Protein 2O5R (pdb70)

Organism: Thermotoga maritima (strain ATCC 43589 / DSM 3109 / JCM 10099 / NBRC 100826 / MSB8) (NCBI:txid243274)

InterPro domains:
  IPR000924 Glutamyl/glutaminyl-tRNA synthetase [PR00987] (5-17)
  IPR000924 Glutamyl/glutaminyl-tRNA synthetase [PR00987] (19-30)
  IPR000924 Glutamyl/glutaminyl-tRNA synthetase [PR00987] (34-47)
  IPR000924 Glutamyl/glutaminyl-tRNA synthetase [PR00987] (192-202)
  IPR000924 Glutamyl/glutaminyl-tRNA synthetase [PR00987] (208-216)
  IPR001412 Aminoacyl-tRNA synthetase, class I, conserved site [PS00178] (8-19)
  IPR004527 Glutamate-tRNA ligase, bacterial/mitochondrial [MF_00022] (1-467)
  IPR004527 Glutamate-tRNA ligase, bacterial/mitochondrial [TIGR00464] (2-465)
  IPR008925 Aminoacyl-tRNA synthetase, class I, anticodon-binding superfamily [SSF48163] (313-466)
  IPR014729 Rossmann-like alpha/beta/alpha sandwich fold [G3DSA:3.40.50.620] (3-240)
  IPR020058 Glutamyl/glutaminyl-tRNA synthetase, class Ib, catalytic domain [PF00749] (1-319)
  IPR020061 Glutamine-tRNA ligase, alpha-bundle domain superfamily [G3DSA:1.10.1160.10] (245-327)
  IPR020751 Aminoacyl-tRNA synthetase, class I, anticodon-binding domain, subdomain 2 [G3DSA:1.10.10.350] (377-469)
  IPR020752 Glutamate-tRNA synthetase, class I, anticodon-binding domain, subdomain 1 [G3DSA:1.10.8.70] (329-376)
  IPR033910 Glutamyl-tRNA synthetase [cd00808] (1-327)
  IPR045462 Aminoacyl-tRNA synthetase, class I, anticodon-binding [PF19269] (332-466)
  IPR049940 Glutamyl-Q tRNA(Asp) synthetase/Glutamate--tRNA ligase [PTHR43311] (2-466)

CATH classification: 3.40.50.620 (+4 more: 3.90.800.10, 1.10.1160.10, 1.10.8.70)

Sequence (454 aa):
VRVRFAPSPTGFLHVGGARTALFNFLFARKEKGKFILRIEDTDLERSEREYEEKLESLRWLGLLWDEGPDVGGDHGPYRQSERVEIYREHAERLVKEGKAYYVYAYPEEIEEREKLLSEGKAPHYSQEFEKFDTPERRREYEEKGLRPAVFFKPRKDYVLNDVVKGEVVFKTGAIGDFVIRSNGLPTYNFACVVDDLEITHVIRGDDHLSNTLRQLALYEAFEKAPPVFAHVSTILGPDGKKLSKRHGATSVEAFRDGYLPEALVNYLALLGWSHPEGKELLTLEELISSFSLDRLSPNPAIFDPQKLKWNGYYLRNPIEKLAELAKPFFEKAGIKIIDEEYFKKVLEITKERVEVLSEFPEESRFFFEDPAPVEIPEEKEVFSQLKEELQNVRWTEEITPVFKKVLKQHGVKPKEFYTLRRVLTGREEGPELVNIIPLLGKEIFLRRIERSLG

Foldseek 3Di:
DEEEQEDAQPLFQFLQSLLLLLLQLLVCLLVVHFYEYAHAPLVPDPVPCVSVVNVCLCVQLPSDGCDACVNHDPLDDRYLNVCLVVLVVLLVVLVVVVFKDFALDDPVPLVVCVVCVVVVHDSADDPVSVVRPDPVSVVVLVVVVWDTWMKGADQAKDWACALAQGTDIDHGPNHHIGTCHRNSTGDPLSSVLSSVSPHAEYGHAQVCVVSVVVNRVVCVSVPHDHHHYYHAAFEPEQVRHGDDDVSPDGGSVVQLCWAHSQLSSLLSLQFFFAFPVRDRNAGSVRCSNRDDSNRGHSYGGYDDPVSSLCSLVVLLVDLVVNQVSLQVLQVVVVHDDDDSVLSSLLCNQQSNVGSTSNVSCVQSVLSGDFDDAAADDDLLVLLVCCLVQCPPFDLAVTSVVSSVVSCVVSVHDVVSVVVLCCLRPVDPDHTDPNSSRSSRDPCSSSVSSVNNDD

Solvent-accessible surface area: 23109 Å² total

Nearest PDB structures (foldseek):
  1n78-assembly1_A  TM=9.082E-01  e=1.925E-35  Thermus thermophilus
  3afh-assembly1_A  TM=8.285E-01  e=1.897E-37  Thermotoga maritima
  8i9i-assembly1_A  TM=8.136E-01  e=1.259E-34  Escherichia coli
  8i9i-assembly1_B  TM=8.180E-01  e=3.245E-33  Escherichia coli
  4g6z-assembly1_A  TM=8.401E-01  e=8.336E-29  Burkholderia thailandensis E264

Structure (mmCIF, N/CA/C/O backbone):
data_2O5R
#
_entry.id   2O5R
#
_cell.length_a   69.953
_cell.length_b   69.953
_cell.length_c   283.945
_cell.angle_alpha   90.000
_cell.angle_beta   90.000
_cell.angle_gamma   120.000
#
_symmetry.space_group_name_H-M   'P 31 2 1'
#
loop_
_entity.id
_entity.type
_entity.pdbx_description
1 polymer 'Glutamyl-tRNA synthetase 1'
2 non-polymer 'CHLORIDE ION'
3 non-polymer GLYCEROL
4 water water
#
loop_
_atom_site.group_PDB
_atom_site.id
_atom_site.type_symbol
_atom_site.label_atom_id
_atom_site.label_alt_id
_atom_site.label_comp_id
_atom_site.label_asym_id
_atom_site.label_entity_id
_atom_site.label_seq_id
_atom_site.pdbx_PDB_ins_code
_atom_site.Cartn_x
_atom_site.Cartn_y
_atom_site.Cartn_z
_atom_site.occupancy
_atom_site.B_iso_or_equiv
_atom_site.auth_seq_id
_atom_site.auth_comp_id
_atom_site.auth_asym_id
_atom_site.auth_atom_id
_atom_site.pdbx_PDB_model_num
ATOM 7 N N . VAL A 1 14 ? -50.288 -1.915 55.285 1.00 32.09 2 VAL A N 1
ATOM 8 C CA . VAL A 1 14 ? -49.954 -0.468 55.300 1.00 31.76 2 VAL A CA 1
ATOM 9 C C . VAL A 1 14 ? -48.524 -0.286 54.763 1.00 31.36 2 VAL A C 1
ATOM 10 O O . VAL A 1 14 ? -47.603 -0.971 55.211 1.00 31.25 2 VAL A O 1
ATOM 14 N N . ARG A 1 15 ? -48.363 0.606 53.779 1.00 30.94 3 ARG A N 1
ATOM 15 C CA . ARG A 1 15 ? -47.067 0.900 53.132 1.00 30.64 3 ARG A CA 1
ATOM 16 C C . ARG A 1 15 ? -46.958 2.382 52.727 1.00 30.19 3 ARG A C 1
ATOM 17 O O . ARG A 1 15 ? -47.749 2.867 51.907 1.00 29.90 3 ARG A O 1
ATOM 25 N N . VAL A 1 16 ? -45.970 3.072 53.302 1.00 29.75 4 VAL A N 1
ATOM 26 C CA . VAL A 1 16 ? -45.722 4.503 53.080 1.00 29.46 4 VAL A CA 1
ATOM 27 C C . VAL A 1 16 ? -44.289 4.730 52.617 1.00 29.13 4 VAL A C 1
ATOM 28 O O . VAL A 1 16 ? -43.430 3.883 52.843 1.00 28.83 4 VAL A O 1
ATOM 32 N N . ARG A 1 17 ? -44.033 5.886 52.001 1.00 28.84 5 ARG A N 1
ATOM 33 C CA . ARG A 1 17 ? -42.690 6.208 51.506 1.00 28.63 5 ARG A CA 1
ATOM 34 C C . ARG A 1 17 ? -42.302 7.678 51.639 1.00 28.21 5 ARG A C 1
ATOM 35 O O . ARG A 1 17 ? -43.163 8.561 51.680 1.00 27.81 5 ARG A O 1
ATOM 43 N N . PHE A 1 18 ? -40.989 7.896 51.751 1.00 28.01 6 PHE A N 1
ATOM 44 C CA . PHE A 1 18 ? -40.364 9.221 51.755 1.00 27.87 6 PHE A CA 1
ATOM 45 C C . PHE A 1 18 ? -39.560 9.217 50.450 1.00 28.08 6 PHE A C 1
ATOM 46 O O . PHE A 1 18 ? -38.696 8.341 50.250 1.00 28.12 6 PHE A O 1
ATOM 54 N N . ALA A 1 19 ? -39.858 10.180 49.572 1.00 28.25 7 ALA A N 1
ATOM 55 C CA . ALA A 1 19 ? -39.291 10.254 48.222 1.00 28.38 7 ALA A CA 1
ATOM 56 C C . ALA A 1 19 ? -38.502 11.542 47.955 1.00 28.74 7 ALA A C 1
ATOM 57 O O . ALA A 1 19 ? -38.904 12.343 47.103 1.00 29.14 7 ALA A O 1
ATOM 59 N N . PRO A 1 20 ? -37.359 11.738 48.653 1.00 29.09 8 PRO A N 1
ATOM 60 C CA . PRO A 1 20 ? -36.573 12.962 48.478 1.00 29.20 8 PRO A CA 1
ATOM 61 C C . PRO A 1 20 ? -35.642 12.953 47.263 1.00 29.50 8 PRO A C 1
ATOM 62 O O . PRO A 1 20 ? -35.222 11.880 46.806 1.00 29.41 8 PRO A O 1
ATOM 66 N N . SER A 1 21 ? -35.349 14.157 46.763 1.00 29.74 9 SER A N 1
ATOM 67 C CA . SER A 1 21 ? -34.377 14.390 45.694 1.00 29.76 9 SER A CA 1
ATOM 68 C C . SER A 1 21 ? -33.150 14.891 46.471 1.00 29.75 9 SER A C 1
ATOM 69 O O . SER A 1 21 ? -33.140 16.053 46.895 1.00 29.69 9 SER A O 1
ATOM 72 N N . PRO A 1 22 ? -32.128 14.025 46.682 1.00 29.76 10 PRO A N 1
ATOM 73 C CA . PRO A 1 22 ? -30.999 14.459 47.513 1.00 29.76 10 PRO A CA 1
ATOM 74 C C . PRO A 1 22 ? -30.175 15.615 46.935 1.00 29.75 10 PRO A C 1
ATOM 75 O O . PRO A 1 22 ? -29.666 15.515 45.812 1.00 29.68 10 PRO A O 1
ATOM 79 N N . THR A 1 23 ? -30.099 16.700 47.713 1.00 29.74 11 THR A N 1
ATOM 80 C CA . THR A 1 23 ? -29.322 17.906 47.402 1.00 29.62 11 THR A CA 1
ATOM 81 C C . THR A 1 23 ? -28.057 18.050 48.275 1.00 29.47 11 THR A C 1
ATOM 82 O O . THR A 1 23 ? -27.281 18.990 48.064 1.00 29.42 11 THR A O 1
ATOM 86 N N . GLY A 1 24 ? -27.852 17.123 49.225 1.00 29.41 12 GLY A N 1
ATOM 87 C CA . GLY A 1 24 ? -26.742 17.165 50.199 1.00 29.29 12 GLY A CA 1
ATOM 88 C C . GLY A 1 24 ? -27.186 17.543 51.611 1.00 29.08 12 GLY A C 1
ATOM 89 O O . GLY A 1 24 ? -26.577 17.095 52.590 1.00 29.16 12 GLY A O 1
ATOM 90 N N . PHE A 1 25 ? -28.238 18.364 51.709 1.00 28.89 13 PHE A N 1
ATOM 91 C CA . PHE A 1 25 ? -28.790 18.843 52.975 1.00 28.82 13 PHE A CA 1
ATOM 92 C C . PHE A 1 25 ? -30.264 18.477 53.129 1.00 28.67 13 PHE A C 1
ATOM 93 O O . PHE A 1 25 ? -31.070 18.793 52.252 1.00 28.63 13 PHE A O 1
ATOM 101 N N . LEU A 1 26 ? -30.594 17.813 54.241 1.00 28.62 14 LEU A N 1
ATOM 102 C CA . LEU A 1 26 ? -31.972 17.462 54.601 1.00 28.60 14 LEU A CA 1
ATOM 103 C C . LEU A 1 26 ? -32.529 18.658 55.358 1.00 28.71 14 LEU A C 1
ATOM 104 O O . LEU A 1 26 ? -32.097 18.929 56.477 1.00 28.97 14 LEU A O 1
ATOM 109 N N . HIS A 1 27 ? -33.459 19.385 54.746 1.00 28.83 15 HIS A N 1
ATOM 110 C CA . HIS A 1 27 ? -34.077 20.542 55.396 1.00 29.08 15 HIS A CA 1
ATOM 111 C C . HIS A 1 27 ? -35.216 20.112 56.314 1.00 28.69 15 HIS A C 1
ATOM 112 O O . HIS A 1 27 ? -35.643 18.952 56.294 1.00 28.44 15 HIS A O 1
ATOM 119 N N . VAL A 1 28 ? -35.662 21.059 57.140 1.00 28.37 16 VAL A N 1
ATOM 120 C CA . VAL A 1 28 ? -36.715 20.837 58.146 1.00 28.02 16 VAL A CA 1
ATOM 121 C C . VAL A 1 28 ? -38.011 20.239 57.572 1.00 27.58 16 VAL A C 1
ATOM 122 O O . VAL A 1 28 ? -38.580 19.327 58.181 1.00 27.45 16 VAL A O 1
ATOM 126 N N . GLY A 1 29 ? -38.436 20.731 56.403 1.00 27.11 17 GLY A N 1
ATOM 127 C CA . GLY A 1 29 ? -39.640 20.243 55.716 1.00 26.76 17 GLY A CA 1
ATOM 128 C C . GLY A 1 29 ? -39.569 18.773 55.336 1.00 26.62 17 GLY A C 1
ATOM 129 O O . GLY A 1 29 ? -40.547 18.031 55.510 1.00 26.48 17 GLY A O 1
ATOM 130 N N . GLY A 1 30 ? -38.408 18.364 54.818 1.00 26.44 18 GLY A N 1
ATOM 131 C CA . GLY A 1 30 ? -38.149 16.981 54.439 1.00 26.33 18 GLY A CA 1
ATOM 132 C C . GLY A 1 30 ? -38.112 16.093 55.663 1.00 26.38 18 GLY A C 1
ATOM 133 O O . GLY A 1 30 ? -38.830 15.096 55.720 1.00 26.56 18 GLY A O 1
ATOM 134 N N . ALA A 1 31 ? -37.290 16.481 56.645 1.00 26.44 19 ALA A N 1
ATOM 135 C CA . ALA A 1 31 ? -37.163 15.779 57.936 1.00 26.35 19 ALA A CA 1
ATOM 136 C C . ALA A 1 31 ? -38.527 15.543 58.596 1.00 26.35 19 ALA A C 1
ATOM 137 O O . ALA A 1 31 ? -38.809 14.442 59.075 1.00 26.38 19 ALA A O 1
ATOM 139 N N . ARG A 1 32 ? -39.361 16.582 58.581 1.00 26.27 20 ARG A N 1
ATOM 140 C CA . ARG A 1 32 ? -40.732 16.530 59.098 1.00 26.54 20 ARG A CA 1
ATOM 141 C C . ARG A 1 32 ? -41.594 15.502 58.341 1.00 26.54 20 ARG A C 1
ATOM 142 O O . ARG A 1 32 ? -42.305 14.711 58.968 1.00 26.52 20 ARG A O 1
ATOM 150 N N . THR A 1 33 ? -41.529 15.518 57.004 1.00 26.57 21 THR A N 1
ATOM 151 C CA . THR A 1 33 ? -42.310 14.588 56.163 1.00 26.31 21 THR A CA 1
ATOM 152 C C . THR A 1 33 ? -41.893 13.132 56.379 1.00 26.13 21 THR A C 1
ATOM 153 O O . THR A 1 33 ? -42.756 12.253 56.463 1.00 26.21 21 THR A O 1
ATOM 157 N N . ALA A 1 34 ? -40.581 12.897 56.479 1.00 25.89 22 ALA A N 1
ATOM 158 C CA . ALA A 1 34 ? -40.022 11.559 56.756 1.00 25.51 22 ALA A CA 1
ATOM 159 C C . ALA A 1 34 ? -40.472 11.043 58.122 1.00 25.41 22 ALA A C 1
ATOM 160 O O . ALA A 1 34 ? -40.735 9.851 58.265 1.00 25.46 22 ALA A O 1
ATOM 162 N N . LEU A 1 35 ? -40.566 11.951 59.105 1.00 25.18 23 LEU A N 1
ATOM 163 C CA . LEU A 1 35 ? -41.028 11.623 60.457 1.00 24.93 23 LEU A CA 1
ATOM 164 C C . LEU A 1 35 ? -42.482 11.166 60.462 1.00 24.92 23 LEU A C 1
ATOM 165 O O . LEU A 1 35 ? -42.779 10.144 61.075 1.00 25.01 23 LEU A O 1
ATOM 170 N N . PHE A 1 36 ? -43.380 11.909 59.800 1.00 24.69 24 PHE A N 1
ATOM 171 C CA . PHE A 1 36 ? -44.803 11.514 59.756 1.00 24.73 24 PHE A CA 1
ATOM 172 C C . PHE A 1 36 ? -45.027 10.122 59.131 1.00 25.08 24 PHE A C 1
ATOM 173 O O . PHE A 1 36 ? -45.888 9.370 59.591 1.00 25.30 24 PHE A O 1
ATOM 181 N N . ASN A 1 37 ? -44.259 9.796 58.093 1.00 25.43 25 ASN A N 1
ATOM 182 C CA . ASN A 1 37 ? -44.317 8.466 57.458 1.00 25.86 25 ASN A CA 1
ATOM 183 C C . ASN A 1 37 ? -43.808 7.375 58.402 1.00 25.99 25 ASN A C 1
ATOM 184 O O . ASN A 1 37 ? -44.426 6.316 58.522 1.00 26.03 25 ASN A O 1
ATOM 189 N N . PHE A 1 38 ? -42.686 7.665 59.062 1.00 26.39 26 PHE A N 1
ATOM 190 C CA . PHE A 1 38 ? -42.053 6.785 60.063 1.00 26.61 26 PHE A CA 1
ATOM 191 C C . PHE A 1 38 ? -43.013 6.451 61.215 1.00 26.86 26 PHE A C 1
ATOM 192 O O . PHE A 1 38 ? -43.170 5.281 61.571 1.00 26.69 26 PHE A O 1
ATOM 200 N N . LEU A 1 39 ? -43.641 7.489 61.773 1.00 27.17 27 LEU A N 1
ATOM 201 C CA . LEU A 1 39 ? -44.605 7.342 62.879 1.00 27.46 27 LEU A CA 1
ATOM 202 C C . LEU A 1 39 ? -45.833 6.519 62.481 1.00 27.88 27 LEU A C 1
ATOM 203 O O . LEU A 1 39 ? -46.290 5.672 63.255 1.00 28.10 27 LEU A O 1
ATOM 208 N N . PHE A 1 40 ? -46.350 6.770 61.280 1.00 28.38 28 PHE A N 1
ATOM 209 C CA . PHE A 1 40 ? -47.525 6.055 60.765 1.00 28.92 28 PHE A CA 1
ATOM 210 C C . PHE A 1 40 ? -47.218 4.579 60.511 1.00 29.37 28 PHE A C 1
ATOM 211 O O . PHE A 1 40 ? -48.020 3.707 60.866 1.00 29.40 28 PHE A O 1
ATOM 219 N N . ALA A 1 41 ? -46.061 4.326 59.894 1.00 29.86 29 ALA A N 1
ATOM 220 C CA . ALA A 1 41 ? -45.585 2.971 59.603 1.00 30.15 29 ALA A CA 1
ATOM 221 C C . ALA A 1 41 ? -45.390 2.166 60.881 1.00 30.56 29 ALA A C 1
ATOM 222 O O . ALA A 1 41 ? -45.830 1.019 60.961 1.00 31.02 29 ALA A O 1
ATOM 224 N N . ARG A 1 42 ? -44.735 2.776 61.868 1.00 30.88 30 ARG A N 1
ATOM 225 C CA . ARG A 1 42 ? -44.506 2.141 63.175 1.00 31.05 30 ARG A CA 1
ATOM 226 C C . ARG A 1 42 ? -45.799 1.856 63.946 1.00 30.87 30 ARG A C 1
ATOM 227 O O . ARG A 1 42 ? -45.951 0.765 64.491 1.00 30.91 30 ARG A O 1
ATOM 235 N N . LYS A 1 43 ? -46.714 2.827 63.977 1.00 30.74 31 LYS A N 1
ATOM 236 C CA . LYS A 1 43 ? -47.998 2.693 64.694 1.00 30.74 31 LYS A CA 1
ATOM 237 C C . LYS A 1 43 ? -48.858 1.568 64.118 1.00 30.59 31 LYS A C 1
ATOM 238 O O . LYS A 1 43 ? -49.265 0.665 64.842 1.00 30.58 31 LYS A O 1
ATOM 244 N N . GLU A 1 44 ? -49.097 1.625 62.809 1.00 30.63 32 GLU A N 1
ATOM 245 C CA . GLU A 1 44 ? -49.889 0.605 62.098 1.00 30.55 32 GLU A CA 1
ATOM 246 C C . GLU A 1 44 ? -49.112 -0.700 61.806 1.00 30.46 32 GLU A C 1
ATOM 247 O O . GLU A 1 44 ? -49.689 -1.637 61.249 1.00 30.32 32 GLU A O 1
ATOM 253 N N . LYS A 1 45 ? -47.822 -0.751 62.173 1.00 30.45 33 LYS A N 1
ATOM 254 C CA . LYS A 1 45 ? -46.940 -1.922 62.002 1.00 30.47 33 LYS A CA 1
ATOM 255 C C . LYS A 1 45 ? -46.785 -2.344 60.529 1.00 30.45 33 LYS A C 1
ATOM 256 O O . LYS A 1 45 ? -46.699 -3.540 60.199 1.00 30.54 33 LYS A O 1
ATOM 262 N N . GLY A 1 46 ? -46.742 -1.322 59.667 1.00 30.27 34 GLY A N 1
ATOM 263 C CA . GLY A 1 46 ? -46.543 -1.458 58.233 1.00 30.12 34 GLY A CA 1
ATOM 264 C C . GLY A 1 46 ? -45.093 -1.143 57.913 1.00 29.98 34 GLY A C 1
ATOM 265 O O . GLY A 1 46 ? -44.263 -1.012 58.830 1.00 29.88 34 GLY A O 1
ATOM 266 N N . LYS A 1 47 ? -44.800 -0.993 56.617 1.00 29.83 35 LYS A N 1
ATOM 267 C CA . LYS A 1 47 ? -43.440 -0.736 56.124 1.00 29.68 35 LYS A CA 1
ATOM 268 C C . LYS A 1 47 ? -43.248 0.714 55.676 1.00 29.48 35 LYS A C 1
ATOM 269 O O . LYS A 1 47 ? -44.170 1.321 55.145 1.00 29.47 35 LYS A O 1
ATOM 275 N N . PHE A 1 48 ? -42.039 1.238 55.906 1.00 29.44 36 PHE A N 1
ATOM 276 C CA . PHE A 1 48 ? -41.621 2.601 55.555 1.00 29.37 36 PHE A CA 1
ATOM 277 C C . PHE A 1 48 ? -40.505 2.491 54.510 1.00 29.35 36 PHE A C 1
ATOM 278 O O . PHE A 1 48 ? -39.414 2.002 54.820 1.00 29.42 36 PHE A O 1
ATOM 286 N N . ILE A 1 49 ? -40.795 2.952 53.288 1.00 29.21 37 ILE A N 1
ATOM 287 C CA . ILE A 1 49 ? -39.875 2.877 52.147 1.00 29.05 37 ILE A CA 1
ATOM 288 C C . ILE A 1 49 ? -39.110 4.196 51.936 1.00 28.86 37 ILE A C 1
ATOM 289 O O . ILE A 1 49 ? -39.680 5.282 52.087 1.00 28.64 37 ILE A O 1
ATOM 294 N N . LEU A 1 50 ? -37.824 4.090 51.599 1.00 28.76 38 LEU A N 1
ATOM 295 C CA . LEU A 1 50 ? -36.999 5.241 51.212 1.00 28.93 38 LEU A CA 1
ATOM 296 C C . LEU A 1 50 ? -36.761 5.080 49.707 1.00 29.41 38 LEU A C 1
ATOM 297 O O . LEU A 1 50 ? -36.206 4.063 49.294 1.00 29.47 38 LEU A O 1
ATOM 302 N N . ARG A 1 51 ? -37.202 6.062 48.913 1.00 30.09 39 ARG A N 1
ATOM 303 C CA . ARG A 1 51 ? -37.006 6.099 47.457 1.00 30.55 39 ARG A CA 1
ATOM 304 C C . ARG A 1 51 ? -36.176 7.334 47.088 1.00 30.86 39 ARG A C 1
ATOM 305 O O . ARG A 1 51 ? -36.624 8.452 47.280 1.00 30.70 39 ARG A O 1
ATOM 313 N N . ILE A 1 52 ? -35.001 7.127 46.503 1.00 31.46 40 ILE A N 1
ATOM 314 C CA . ILE A 1 52 ? -34.128 8.232 46.107 1.00 31.99 40 ILE A CA 1
ATOM 315 C C . ILE A 1 52 ? -34.504 8.702 44.690 1.00 32.84 40 ILE A C 1
ATOM 316 O O . ILE A 1 52 ? -34.378 7.946 43.715 1.00 32.84 40 ILE A O 1
ATOM 321 N N . GLU A 1 53 ? -34.971 9.951 44.600 1.00 33.58 41 GLU A N 1
ATOM 322 C CA . GLU A 1 53 ? -35.340 10.614 43.345 1.00 34.10 41 GLU A CA 1
ATOM 323 C C . GLU A 1 53 ? -34.033 11.203 42.757 1.00 34.40 41 GLU A C 1
ATOM 324 O O . GLU A 1 53 ? -33.820 12.420 42.759 1.00 34.48 41 GLU A O 1
ATOM 330 N N . ASP A 1 54 ? -33.164 10.313 42.262 1.00 35.00 42 ASP A N 1
ATOM 331 C CA . ASP A 1 54 ? -31.838 10.681 41.716 1.00 35.63 42 ASP A CA 1
ATOM 332 C C . ASP A 1 54 ? -31.772 10.653 40.175 1.00 36.35 42 ASP A C 1
ATOM 333 O O . ASP A 1 54 ? -30.725 10.335 39.602 1.00 36.31 42 ASP A O 1
ATOM 338 N N . THR A 1 55 ? -32.871 11.037 39.516 1.00 37.34 43 THR A N 1
ATOM 339 C CA . THR A 1 55 ? -32.966 11.038 38.043 1.00 38.08 43 THR A CA 1
ATOM 340 C C . THR A 1 55 ? -31.916 11.965 37.404 1.00 38.52 43 THR A C 1
ATOM 341 O O . THR A 1 55 ? -31.129 11.518 36.561 1.00 38.32 43 THR A O 1
ATOM 345 N N . ASP A 1 56 ? -31.893 13.222 37.853 1.00 39.19 44 ASP A N 1
ATOM 346 C CA . ASP A 1 56 ? -30.950 14.252 37.352 1.00 39.81 44 ASP A CA 1
ATOM 347 C C . ASP A 1 56 ? -29.550 14.261 37.985 1.00 39.99 44 ASP A C 1
ATOM 348 O O . ASP A 1 56 ? -28.682 15.021 37.531 1.00 39.93 44 ASP A O 1
ATOM 353 N N . LEU A 1 57 ? -29.329 13.431 39.009 1.00 40.30 45 LEU A N 1
ATOM 354 C CA . LEU A 1 57 ? -28.015 13.324 39.664 1.00 40.49 45 LEU A CA 1
ATOM 355 C C . LEU A 1 57 ? -27.099 12.411 38.847 1.00 40.64 45 LEU A C 1
ATOM 356 O O . LEU A 1 57 ? -27.568 11.522 38.132 1.00 40.60 45 LEU A O 1
ATOM 361 N N . GLU A 1 58 ? -25.797 12.663 38.950 1.00 40.91 46 GLU A N 1
ATOM 362 C CA . GLU A 1 58 ? -24.767 11.842 38.309 1.00 41.19 46 GLU A CA 1
ATOM 363 C C . GLU A 1 58 ? -24.383 10.706 39.267 1.00 41.21 46 GLU A C 1
ATOM 364 O O . GLU A 1 58 ? -24.846 10.657 40.420 1.00 41.25 46 GLU A O 1
ATOM 370 N N . ARG A 1 59 ? -23.550 9.788 38.778 1.00 41.17 47 ARG A N 1
ATOM 371 C CA . ARG A 1 59 ? -23.023 8.686 39.591 1.00 41.17 47 ARG A CA 1
ATOM 372 C C . ARG A 1 59 ? -22.113 9.253 40.701 1.00 41.21 47 ARG A C 1
ATOM 373 O O . ARG A 1 59 ? -22.160 8.783 41.841 1.00 41.23 47 ARG A O 1
ATOM 381 N N . SER A 1 60 ? -21.306 10.264 40.356 1.00 41.15 48 SER A N 1
ATOM 382 C CA . SER A 1 60 ? -20.427 10.970 41.312 1.00 41.00 48 SER A CA 1
ATOM 383 C C . SER A 1 60 ? -21.173 11.652 42.475 1.00 40.77 48 SER A C 1
ATOM 384 O O . SER A 1 60 ? -20.626 11.758 43.575 1.00 40.82 48 SER A O 1
ATOM 387 N N . GLU A 1 61 ? -22.418 12.076 42.233 1.00 40.55 49 GLU A N 1
ATOM 388 C CA . GLU A 1 61 ? -23.257 12.766 43.237 1.00 40.46 49 GLU A CA 1
ATOM 389 C C . GLU A 1 61 ? -24.047 11.826 44.191 1.00 40.24 49 GLU A C 1
ATOM 390 O O . GLU A 1 61 ? -25.052 12.255 44.777 1.00 40.00 49 GLU A O 1
ATOM 396 N N . ARG A 1 62 ? -23.604 10.568 44.361 1.00 40.10 50 ARG A N 1
ATOM 397 C CA . ARG A 1 62 ? -24.257 9.636 45.307 1.00 40.01 50 ARG A CA 1
ATOM 398 C C . ARG A 1 62 ? -23.969 10.023 46.779 1.00 39.88 50 ARG A C 1
ATOM 399 O O . ARG A 1 62 ? -24.676 9.567 47.673 1.00 39.70 50 ARG A O 1
ATOM 407 N N . GLU A 1 63 ? -22.951 10.859 47.031 1.00 39.84 51 GLU A N 1
ATOM 408 C CA . GLU A 1 63 ? -22.680 11.369 48.385 1.00 39.97 51 GLU A CA 1
ATOM 409 C C . GLU A 1 63 ? -23.852 12.168 48.987 1.00 39.82 51 GLU A C 1
ATOM 410 O O . GLU A 1 63 ? -23.968 12.219 50.207 1.00 39.92 51 GLU A O 1
ATOM 416 N N . TYR A 1 64 ? -24.693 12.795 48.149 1.00 39.74 52 TYR A N 1
ATOM 417 C CA . TYR A 1 64 ? -25.898 13.498 48.634 1.00 39.73 52 TYR A CA 1
ATOM 418 C C . TYR A 1 64 ? -26.880 12.502 49.265 1.00 39.54 52 TYR A C 1
ATOM 419 O O . TYR A 1 64 ? -27.487 12.796 50.304 1.00 39.60 52 TYR A O 1
ATOM 428 N N . GLU A 1 65 ? -27.041 11.346 48.615 1.00 39.14 53 GLU A N 1
ATOM 429 C CA . GLU A 1 65 ? -27.840 10.234 49.154 1.00 38.92 53 GLU A CA 1
ATOM 430 C C . GLU A 1 65 ? -27.216 9.695 50.452 1.00 38.58 53 GLU A C 1
ATOM 431 O O . GLU A 1 65 ? -27.941 9.310 51.355 1.00 38.47 53 GLU A O 1
ATOM 437 N N . GLU A 1 66 ? -25.885 9.643 50.519 1.00 38.36 54 GLU A N 1
ATOM 438 C CA . GLU A 1 66 ? -25.174 9.181 51.719 1.00 38.31 54 GLU A CA 1
ATOM 439 C C . GLU A 1 66 ? -25.407 10.127 52.911 1.00 38.19 54 GLU A C 1
ATOM 440 O O . GLU A 1 66 ? -25.642 9.664 54.025 1.00 38.25 54 GLU A O 1
ATOM 446 N N . LYS A 1 67 ? -25.388 11.437 52.654 1.00 38.06 55 LYS A N 1
ATOM 447 C CA . LYS A 1 67 ? -25.633 12.457 53.689 1.00 37.95 55 LYS A CA 1
ATOM 448 C C . LYS A 1 67 ? -27.088 12.513 54.164 1.00 37.54 55 LYS A C 1
ATOM 449 O O . LYS A 1 67 ? -27.325 12.684 55.357 1.00 37.64 55 LYS A O 1
ATOM 455 N N . LEU A 1 68 ? -28.047 12.380 53.244 1.00 37.13 56 LEU A N 1
ATOM 456 C CA . LEU A 1 68 ? -29.484 12.390 53.595 1.00 36.81 56 LEU A CA 1
ATOM 457 C C . LEU A 1 68 ? -29.848 11.182 54.461 1.00 36.42 56 LEU A C 1
ATOM 458 O O . LEU A 1 68 ? -30.588 11.327 55.431 1.00 36.32 56 LEU A O 1
ATOM 471 N N . GLU A 1 70 ? -27.701 9.484 56.329 1.00 33.78 58 GLU A N 1
ATOM 472 C CA . GLU A 1 70 ? -26.976 9.699 57.589 1.00 33.06 58 GLU A CA 1
ATOM 473 C C . GLU A 1 70 ? -27.801 10.579 58.539 1.00 31.99 58 GLU A C 1
ATOM 474 O O . GLU A 1 70 ? -27.945 10.250 59.717 1.00 31.74 58 GLU A O 1
ATOM 480 N N . SER A 1 71 ? -28.343 11.675 58.007 1.00 30.84 59 SER A N 1
ATOM 481 C CA . SER A 1 71 ? -29.188 12.594 58.773 1.00 30.02 59 SER A CA 1
ATOM 482 C C . SER A 1 71 ? -30.502 11.969 59.242 1.00 29.60 59 SER A C 1
ATOM 483 O O . SER A 1 71 ? -30.966 12.292 60.330 1.00 29.66 59 SER A O 1
ATOM 486 N N . LEU A 1 72 ? -31.099 11.096 58.427 1.00 29.12 60 LEU A N 1
ATOM 487 C CA . LEU A 1 72 ? -32.328 10.372 58.817 1.00 28.79 60 LEU A CA 1
ATOM 488 C C . LEU A 1 72 ? -32.050 9.384 59.959 1.00 28.60 60 LEU A C 1
ATOM 489 O O .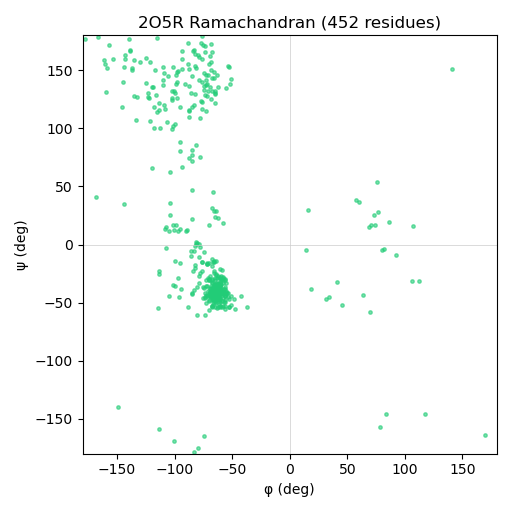 LEU A 1 72 ? -32.868 9.253 60.875 1.00 28.29 60 LEU A O 1
ATOM 494 N N . ARG A 1 73 ? -30.914 8.686 59.886 1.00 28.52 61 ARG A N 1
ATOM 495 C CA . ARG A 1 73 ? -30.480 7.786 60.970 1.00 28.62 61 ARG A CA 1
ATOM 496 C C . ARG A 1 73 ? -30.051 8.548 62.235 1.00 28.24 61 ARG A C 1
ATOM 497 O O . ARG A 1 73 ? -30.194 8.014 63.338 1.00 28.37 61 ARG A O 1
ATOM 505 N N . TRP A 1 74 ? -29.540 9.773 62.076 1.00 27.67 62 TRP A N 1
ATOM 506 C CA . TRP A 1 74 ? -29.187 10.632 63.215 1.00 27.23 62 TRP A CA 1
ATOM 507 C C . TRP A 1 74 ? -30.473 11.032 63.954 1.00 27.26 62 TRP A C 1
ATOM 508 O O . TRP A 1 74 ? -30.509 11.005 65.180 1.00 27.52 62 TRP A O 1
ATOM 519 N N . LEU A 1 75 ? -31.514 11.384 63.197 1.00 27.27 63 LEU A N 1
ATOM 520 C CA . LEU A 1 75 ? -32.849 11.673 63.753 1.00 27.19 63 LEU A CA 1
ATOM 521 C C . LEU A 1 75 ? -33.586 10.406 64.239 1.00 27.22 63 LEU A C 1
ATOM 522 O O . LEU A 1 75 ? -34.567 10.514 64.971 1.00 27.15 63 LEU A O 1
ATOM 527 N N . GLY A 1 76 ? -33.128 9.226 63.818 1.00 27.26 64 GLY A N 1
ATOM 528 C CA . GLY A 1 76 ? -33.704 7.944 64.214 1.00 27.39 64 GLY A CA 1
ATOM 529 C C . GLY A 1 76 ? -34.874 7.492 63.356 1.00 27.61 64 GLY A C 1
ATOM 530 O O . GLY A 1 76 ? -35.634 6.618 63.782 1.00 27.92 64 GLY A O 1
ATOM 531 N N . LEU A 1 77 ? -34.998 8.046 62.142 1.00 27.54 65 LEU A N 1
ATOM 532 C CA . LEU A 1 77 ? -36.103 7.741 61.229 1.00 27.46 65 LEU A CA 1
ATOM 533 C C . LEU A 1 77 ? -35.658 6.616 60.290 1.00 27.50 65 LEU A C 1
ATOM 534 O O . LEU A 1 77 ? -35.528 6.805 59.076 1.00 27.56 65 LEU A O 1
ATOM 539 N N . LEU A 1 78 ? -35.454 5.433 60.879 1.00 27.52 66 LEU A N 1
ATOM 540 C CA . LEU A 1 78 ? -34.988 4.247 60.156 1.00 27.36 66 LEU A CA 1
ATOM 541 C C . LEU A 1 78 ? -36.098 3.674 59.272 1.00 27.18 66 LEU A C 1
ATOM 542 O O . LEU A 1 78 ? -37.257 3.597 59.685 1.00 26.85 66 LEU A O 1
ATOM 547 N N . TRP A 1 79 ? -35.694 3.214 58.090 1.00 27.23 67 TRP A N 1
ATOM 548 C CA . TRP A 1 79 ? -36.594 2.697 57.047 1.00 27.26 67 TRP A CA 1
ATOM 549 C C . TRP A 1 79 ? -36.430 1.188 56.892 1.00 27.13 67 TRP A C 1
ATOM 550 O O . TRP A 1 79 ? -35.367 0.636 57.178 1.00 27.00 67 TRP A O 1
ATOM 561 N N . ASP A 1 80 ? -37.505 0.547 56.437 1.00 27.19 68 ASP A N 1
ATOM 562 C CA . ASP A 1 80 ? -37.578 -0.909 56.252 1.00 27.14 68 ASP A CA 1
ATOM 563 C C . ASP A 1 80 ? -37.018 -1.316 54.899 1.00 27.14 68 ASP A C 1
ATOM 564 O O . ASP A 1 80 ? -36.305 -2.316 54.806 1.00 27.24 68 ASP A O 1
ATOM 569 N N . GLU A 1 81 ? -37.365 -0.552 53.857 1.00 27.10 69 GLU A N 1
ATOM 570 C CA . GLU A 1 81 ? -36.910 -0.802 52.485 1.00 26.99 69 GLU A CA 1
ATOM 571 C C . GLU A 1 81 ? -36.235 0.435 51.908 1.00 26.70 69 GLU A C 1
ATOM 572 O O . GLU A 1 81 ? -36.703 1.559 52.118 1.00 26.91 69 GLU A O 1
ATOM 578 N N . GLY A 1 82 ? -35.134 0.227 51.192 1.00 26.37 70 GLY A N 1
ATOM 579 C CA . GLY A 1 82 ? -34.371 1.331 50.609 1.00 26.28 70 GLY A CA 1
ATOM 580 C C . GLY A 1 82 ? -33.177 0.877 49.793 1.00 26.22 70 GLY A C 1
ATOM 581 O O . GLY A 1 82 ? -32.910 -0.327 49.738 1.00 26.26 70 GLY A O 1
ATOM 582 N N . PRO A 1 83 ? -32.444 1.829 49.166 1.00 26.30 71 PRO A N 1
ATOM 583 C CA . PRO A 1 83 ? -31.284 1.492 48.309 1.00 26.45 71 PRO A CA 1
ATOM 584 C C . PRO A 1 83 ? -30.168 0.658 48.965 1.00 26.79 71 PRO A C 1
ATOM 585 O O . PRO A 1 83 ? -29.502 -0.115 48.264 1.00 26.52 71 PRO A O 1
ATOM 589 N N . ASP A 1 84 ? -29.986 0.816 50.280 1.00 27.03 72 ASP A N 1
ATOM 590 C CA . ASP A 1 84 ? -28.975 0.072 51.050 1.00 27.35 72 ASP A CA 1
ATOM 591 C C . ASP A 1 84 ? -29.549 -1.175 51.752 1.00 27.45 72 ASP A C 1
ATOM 592 O O . ASP A 1 84 ? -28.941 -2.252 51.688 1.00 27.13 72 ASP A O 1
ATOM 597 N N . VAL A 1 85 ? -30.709 -1.029 52.401 1.00 27.61 73 VAL A N 1
ATOM 598 C CA . VAL A 1 85 ? -31.370 -2.149 53.118 1.00 27.79 73 VAL A CA 1
ATOM 599 C C . VAL A 1 85 ? -32.081 -3.157 52.172 1.00 27.90 73 VAL A C 1
ATOM 600 O O . VAL A 1 85 ? -32.401 -4.275 52.589 1.00 27.97 73 VAL A O 1
ATOM 604 N N . GLY A 1 86 ? -32.302 -2.772 50.912 1.00 27.97 74 GLY A N 1
ATOM 605 C CA . GLY A 1 86 ? -32.950 -3.634 49.924 1.00 28.02 74 GLY A CA 1
ATOM 606 C C . GLY A 1 86 ? -34.456 -3.686 50.101 1.00 28.10 74 GLY A C 1
ATOM 607 O O . GLY A 1 86 ? -35.047 -2.767 50.664 1.00 28.38 74 GLY A O 1
ATOM 608 N N . GLY A 1 87 ? -35.068 -4.760 49.601 1.00 28.17 75 GLY A N 1
ATOM 609 C CA . GLY A 1 87 ? -36.521 -4.987 49.670 1.00 28.21 75 GLY A CA 1
ATOM 610 C C . GLY A 1 87 ? -37.063 -5.610 48.390 1.00 28.31 75 GLY A C 1
ATOM 611 O O . GLY A 1 87 ? -36.520 -5.380 47.302 1.00 28.34 75 GLY A O 1
ATOM 612 N N . ASP A 1 88 ? -38.148 -6.379 48.523 1.00 28.38 76 ASP A N 1
ATOM 613 C CA . ASP A 1 88 ? -38.780 -7.086 47.386 1.00 28.44 76 ASP A CA 1
ATOM 614 C C . ASP A 1 88 ? -39.429 -6.199 46.304 1.00 28.20 76 ASP A C 1
ATOM 615 O O . ASP A 1 88 ? -39.714 -6.696 45.213 1.00 28.40 76 ASP A O 1
ATOM 620 N N . HIS A 1 89 ? -39.653 -4.916 46.604 1.00 28.14 77 HIS A N 1
ATOM 621 C CA . HIS A 1 89 ? -40.242 -3.934 45.671 1.00 28.00 77 HIS A CA 1
ATOM 622 C C . HIS A 1 89 ? -39.204 -2.959 45.068 1.00 27.66 77 HIS A C 1
ATOM 623 O O . HIS A 1 89 ? -39.551 -1.857 44.643 1.00 27.26 77 HIS A O 1
ATOM 630 N N . GLY A 1 90 ? -37.942 -3.384 44.999 1.00 27.72 78 GLY A N 1
ATOM 631 C CA . GLY A 1 90 ? -36.858 -2.567 44.452 1.00 27.72 78 GLY A CA 1
ATOM 632 C C . GLY A 1 90 ? -36.736 -2.614 42.927 1.00 27.74 78 GLY A C 1
ATOM 633 O O . GLY A 1 90 ? -37.531 -3.299 42.261 1.00 27.78 78 GLY A O 1
ATOM 634 N N . PRO A 1 91 ? -35.734 -1.895 42.355 1.00 27.57 79 PRO A N 1
ATOM 635 C CA . PRO A 1 91 ? -34.734 -1.045 43.037 1.00 27.29 79 PRO A CA 1
ATOM 636 C C . PRO A 1 91 ? -35.352 0.214 43.638 1.00 26.88 79 PRO A C 1
ATOM 637 O O . PRO A 1 91 ? -36.470 0.557 43.284 1.00 26.82 79 PRO A O 1
ATOM 641 N N . TYR A 1 92 ? -34.643 0.861 44.565 1.00 26.52 80 TYR A N 1
ATOM 642 C CA . TYR A 1 92 ? -35.152 2.065 45.262 1.00 26.15 80 TYR A CA 1
ATOM 643 C C . TYR A 1 92 ? -34.549 3.415 44.809 1.00 26.20 80 TYR A C 1
ATOM 644 O O . TYR A 1 92 ? -34.762 4.438 45.467 1.00 26.52 80 TYR A O 1
ATOM 653 N N . ARG A 1 93 ? -33.823 3.414 43.686 1.00 26.23 81 ARG A N 1
ATOM 654 C CA . ARG A 1 93 ? -33.280 4.631 43.067 1.00 26.14 81 ARG A CA 1
ATOM 655 C C . ARG A 1 93 ? -33.943 4.777 41.704 1.00 26.09 81 ARG A C 1
ATOM 656 O O . ARG A 1 93 ? -33.928 3.829 40.908 1.00 26.10 81 ARG A O 1
ATOM 664 N N . GLN A 1 94 ? -34.502 5.956 41.428 1.00 26.03 82 GLN A N 1
ATOM 665 C CA . GLN A 1 94 ? -35.152 6.224 40.131 1.00 26.08 82 GLN A CA 1
ATOM 666 C C . GLN A 1 94 ? -34.177 6.212 38.940 1.00 25.88 82 GLN A C 1
ATOM 667 O O . GLN A 1 94 ? -34.615 6.002 37.811 1.00 26.29 82 GLN A O 1
ATOM 673 N N . SER A 1 95 ? -32.880 6.437 39.188 1.00 25.66 83 SER A N 1
ATOM 674 C CA . SER A 1 95 ? -31.844 6.373 38.142 1.00 25.66 83 SER A CA 1
ATOM 675 C C . SER A 1 95 ? -31.704 4.960 37.561 1.00 25.69 83 SER A C 1
ATOM 676 O O . SER A 1 95 ? -31.392 4.796 36.372 1.00 26.03 83 SER A O 1
ATOM 679 N N . GLU A 1 96 ? -31.926 3.959 38.418 1.00 25.49 84 GLU A N 1
ATOM 680 C CA . GLU A 1 96 ? -31.857 2.535 38.053 1.00 25.20 84 GLU A CA 1
ATOM 681 C C . GLU A 1 96 ? -33.165 1.970 37.465 1.00 25.06 84 GLU A C 1
ATOM 682 O O . GLU A 1 96 ? -33.171 0.832 37.026 1.00 24.78 84 GLU A O 1
ATOM 688 N N . ARG A 1 97 ? -34.247 2.759 37.453 1.00 25.14 85 ARG A N 1
ATOM 689 C CA . ARG A 1 97 ? -35.573 2.349 36.948 1.00 25.34 85 ARG A CA 1
ATOM 690 C C . ARG A 1 97 ? -35.958 2.993 35.593 1.00 25.61 85 ARG A C 1
ATOM 691 O O . ARG A 1 97 ? -37.122 2.899 35.188 1.00 25.62 85 ARG A O 1
ATOM 699 N N . VAL A 1 98 ? -34.994 3.580 34.866 1.00 25.78 86 VAL A N 1
ATOM 700 C CA . VAL A 1 98 ? -35.288 4.310 33.604 1.00 25.87 86 VAL A CA 1
ATOM 701 C C . VAL A 1 98 ? -36.041 3.447 32.572 1.00 25.93 86 VAL A C 1
ATOM 702 O O . VAL A 1 98 ? -36.971 3.934 31.922 1.00 25.78 86 VAL A O 1
ATOM 706 N N . GLU A 1 99 ? -35.650 2.174 32.466 1.00 25.96 87 GLU A N 1
ATOM 707 C CA . GLU A 1 99 ? -36.299 1.209 31.569 1.00 26.32 87 GLU A CA 1
ATOM 708 C C . GLU A 1 99 ? -37.735 0.870 32.006 1.00 26.31 87 GLU A C 1
ATOM 709 O O . GLU A 1 99 ? -38.559 0.564 31.160 1.00 26.54 87 GLU A O 1
ATOM 715 N N . ILE A 1 100 ? -38.028 0.921 33.307 1.00 26.48 88 ILE A N 1
ATOM 716 C CA . ILE A 1 100 ? -39.383 0.644 33.825 1.00 26.60 88 ILE A CA 1
ATOM 717 C C . ILE A 1 100 ? -40.349 1.758 33.417 1.00 26.66 88 ILE A C 1
ATOM 718 O O . ILE A 1 100 ? -41.478 1.472 33.030 1.00 26.70 88 ILE A O 1
ATOM 723 N N . TYR A 1 101 ? -39.889 3.010 33.488 1.00 26.82 89 TYR A N 1
ATOM 724 C CA . TYR A 1 101 ? -40.709 4.188 33.118 1.00 27.06 89 TYR A CA 1
ATOM 725 C C . TYR A 1 101 ? -40.956 4.233 31.610 1.00 27.30 89 TYR A C 1
ATOM 726 O O . TYR A 1 101 ? -42.069 4.501 31.178 1.00 27.15 89 TYR A O 1
ATOM 735 N N . ARG A 1 102 ? -39.901 3.968 30.835 1.00 27.94 90 ARG A N 1
ATOM 736 C CA . ARG A 1 102 ? -39.962 3.875 29.363 1.00 28.15 90 ARG A CA 1
ATOM 737 C C . ARG A 1 102 ? -41.004 2.822 28.930 1.00 28.08 90 ARG A C 1
ATOM 738 O O . ARG A 1 102 ? -41.853 3.113 28.095 1.00 28.26 90 ARG A O 1
ATOM 746 N N . GLU A 1 103 ? -40.943 1.637 29.544 1.00 28.21 91 GLU A N 1
ATOM 747 C CA . GLU A 1 103 ? -41.897 0.512 29.336 1.00 28.32 91 GLU A CA 1
ATOM 748 C C . GLU A 1 103 ? -43.356 0.958 29.573 1.00 28.18 91 GLU A C 1
ATOM 749 O O . GLU A 1 103 ? -44.257 0.571 28.835 1.00 28.41 91 GLU A O 1
ATOM 755 N N . HIS A 1 104 ? -43.563 1.754 30.623 1.00 27.99 92 HIS A N 1
ATOM 756 C CA . HIS A 1 104 ? -44.886 2.293 30.991 1.00 28.06 92 HIS A CA 1
ATOM 757 C C . HIS A 1 104 ? -45.351 3.444 30.083 1.00 28.08 92 HIS A C 1
ATOM 758 O O . HIS A 1 104 ? -46.550 3.564 29.806 1.00 28.06 92 HIS A O 1
ATOM 765 N N . ALA A 1 105 ? -44.412 4.296 29.657 1.00 28.06 93 ALA A N 1
ATOM 766 C CA . ALA A 1 105 ? -44.709 5.430 28.764 1.00 27.96 93 ALA A CA 1
ATOM 767 C C . ALA A 1 105 ? -45.150 4.933 27.384 1.00 27.94 93 ALA A C 1
ATOM 768 O O . ALA A 1 105 ? -46.163 5.394 26.856 1.00 27.79 93 ALA A O 1
ATOM 770 N N . GLU A 1 106 ? -44.389 3.991 26.827 1.00 28.11 94 GLU A N 1
ATOM 771 C CA . GLU A 1 106 ? -44.712 3.347 25.536 1.00 28.55 94 GLU A CA 1
ATOM 772 C C . GLU A 1 106 ? -46.054 2.591 25.564 1.00 28.28 94 GLU A C 1
ATOM 773 O O . GLU A 1 106 ? -46.753 2.548 24.551 1.00 28.68 94 GLU A O 1
ATOM 779 N N . ARG A 1 107 ? -46.399 2.005 26.714 1.00 28.16 95 ARG A N 1
ATOM 780 C CA . ARG A 1 107 ? -47.692 1.328 26.919 1.00 27.93 95 ARG A CA 1
ATOM 781 C C . ARG A 1 107 ? -48.859 2.323 26.805 1.00 27.15 95 ARG A C 1
ATOM 782 O O . ARG A 1 107 ? -49.880 1.983 26.216 1.00 27.32 95 ARG A O 1
ATOM 790 N N . LEU A 1 108 ? -48.718 3.521 27.383 1.00 26.32 96 LEU A N 1
ATOM 791 C CA . LEU A 1 108 ? -49.747 4.583 27.260 1.00 25.54 96 LEU A CA 1
ATOM 792 C C . LEU A 1 108 ? -49.870 5.078 25.814 1.00 25.17 96 LEU A C 1
ATOM 793 O O . LEU A 1 108 ? -50.983 5.322 25.339 1.00 25.08 96 LEU A O 1
ATOM 798 N N . VAL A 1 109 ? -48.729 5.204 25.129 1.00 24.76 97 VAL A N 1
ATOM 799 C CA . VAL A 1 109 ? -48.684 5.614 23.718 1.00 24.45 97 VAL A CA 1
ATOM 800 C C . VAL A 1 109 ? -49.408 4.581 22.837 1.00 24.37 97 VAL A C 1
ATOM 801 O O . VAL A 1 109 ? -50.205 4.970 21.984 1.00 24.34 97 VAL A O 1
ATOM 805 N N . LYS A 1 110 ? -49.142 3.287 23.063 1.00 24.24 98 LYS A N 1
ATOM 806 C CA . LYS A 1 110 ? -49.816 2.188 22.331 1.00 24.11 98 LYS A CA 1
ATOM 807 C C . LYS A 1 110 ? -51.338 2.148 22.567 1.00 24.01 98 LYS A C 1
ATOM 808 O O . LYS A 1 110 ? -52.091 1.799 21.655 1.00 24.08 98 LYS A O 1
ATOM 811 N N . GLU A 1 111 ? -51.775 2.517 23.773 1.00 23.91 99 GLU A N 1
ATOM 812 C CA . GLU A 1 111 ? -53.210 2.612 24.120 1.00 23.84 99 GLU A CA 1
ATOM 813 C C . GLU A 1 111 ? -53.885 3.927 23.658 1.00 23.56 99 GLU A C 1
ATOM 814 O O . GLU A 1 111 ? -55.083 4.110 23.896 1.00 23.55 99 GLU A O 1
ATOM 820 N N . GLY A 1 112 ? -53.141 4.828 23.004 1.00 23.34 100 GLY A N 1
ATOM 821 C CA . GLY A 1 112 ? -53.676 6.112 22.531 1.00 23.24 100 GLY A CA 1
ATOM 822 C C . GLY A 1 112 ? -53.912 7.157 23.616 1.00 23.21 100 GLY A C 1
ATOM 823 O O . GLY A 1 112 ? -54.619 8.139 23.372 1.00 23.31 100 GLY A O 1
ATOM 824 N N . LYS A 1 113 ? -53.303 6.951 24.792 1.00 23.07 101 LYS A N 1
ATOM 825 C CA . LYS A 1 113 ? -53.413 7.834 25.968 1.00 22.94 101 LYS A CA 1
ATOM 826 C C . LYS A 1 113 ? -52.264 8.852 26.076 1.00 23.19 101 LYS A C 1
ATOM 827 O O . LYS A 1 113 ? -52.366 9.816 26.852 1.00 23.10 101 LYS A O 1
ATOM 833 N N . ALA A 1 114 ? -51.178 8.614 25.329 1.00 23.31 102 ALA A N 1
ATOM 834 C CA . ALA A 1 114 ? -50.012 9.507 25.264 1.00 23.44 102 ALA A CA 1
ATOM 835 C C . ALA A 1 114 ? -49.495 9.595 23.822 1.00 23.43 102 ALA A C 1
ATOM 836 O O . ALA A 1 114 ? -50.031 8.930 22.939 1.00 23.75 102 ALA A O 1
ATOM 838 N N . TYR A 1 115 ? -48.474 10.419 23.584 1.00 23.58 103 TYR A N 1
ATOM 839 C CA . TYR A 1 115 ? -47.911 10.606 22.229 1.00 23.79 103 TYR A CA 1
ATOM 840 C C . TYR A 1 115 ? -46.511 11.214 22.227 1.00 24.04 103 TYR A C 1
ATOM 841 O O . TYR A 1 115 ? -46.119 11.881 23.185 1.00 24.01 103 TYR A O 1
ATOM 850 N N . TYR A 1 116 ? -45.794 11.010 21.121 1.00 24.35 104 TYR A N 1
ATOM 851 C CA . TYR A 1 116 ? -44.418 11.495 20.960 1.00 24.71 104 TYR A CA 1
ATOM 852 C C . TYR A 1 116 ? -44.395 12.947 20.470 1.00 24.90 104 TYR A C 1
ATOM 853 O O . TYR A 1 116 ? -45.261 13.346 19.703 1.00 24.66 104 TYR A O 1
ATOM 862 N N . VAL A 1 117 ? -43.404 13.719 20.932 1.00 25.49 105 VAL A N 1
ATOM 863 C CA . VAL A 1 117 ? -43.213 15.141 20.573 1.00 25.87 105 VAL A CA 1
ATOM 864 C C . VAL A 1 117 ? -41.724 15.415 20.263 1.00 26.48 105 VAL A C 1
ATOM 865 O O . VAL A 1 117 ? -40.852 15.090 21.082 1.00 26.17 105 VAL A O 1
ATOM 869 N N . TYR A 1 118 ? -41.460 16.018 19.094 1.00 27.29 106 TYR A N 1
ATOM 870 C CA . TYR A 1 118 ? -40.095 16.324 18.606 1.00 27.89 106 TYR A CA 1
ATOM 871 C C . TYR A 1 118 ? -39.644 17.801 18.769 1.00 28.81 106 TYR A C 1
ATOM 872 O O . TYR A 1 118 ? -38.653 18.212 18.164 1.00 28.84 106 TYR A O 1
ATOM 881 N N . ALA A 1 119 ? -40.335 18.572 19.613 1.00 30.03 107 ALA A N 1
ATOM 882 C CA . ALA A 1 119 ? -40.002 19.988 19.872 1.00 30.97 107 ALA A CA 1
ATOM 883 C C . ALA A 1 119 ? -38.973 20.092 20.999 1.00 31.87 107 ALA A C 1
ATOM 884 O O . ALA A 1 119 ? -39.117 19.415 22.016 1.00 32.01 107 ALA A O 1
ATOM 886 N N . TYR A 1 120 ? -37.958 20.946 20.829 1.00 33.05 108 TYR A N 1
ATOM 887 C CA . TYR A 1 120 ? -36.903 21.133 21.852 1.00 33.99 108 TYR A CA 1
ATOM 888 C C . TYR A 1 120 ? -37.407 21.804 23.137 1.00 34.86 108 TYR A C 1
ATOM 889 O O . TYR A 1 120 ? -38.441 22.466 23.101 1.00 34.93 108 TYR A O 1
ATOM 898 N N . PRO A 1 121 ? -36.696 21.610 24.280 1.00 35.95 109 PRO A N 1
ATOM 899 C CA . PRO A 1 121 ? -37.053 22.346 25.510 1.00 36.58 109 PRO A CA 1
ATOM 900 C C . PRO A 1 121 ? -36.838 23.877 25.422 1.00 37.39 109 PRO A C 1
ATOM 901 O O . PRO A 1 121 ? -37.480 24.616 26.173 1.00 37.46 109 PRO A O 1
ATOM 905 N N . GLU A 1 122 ? -35.937 24.333 24.540 1.00 38.35 110 GLU A N 1
ATOM 906 C CA . GLU A 1 122 ? -35.726 25.775 24.281 1.00 39.25 110 GLU A CA 1
ATOM 907 C C . GLU A 1 122 ? -36.986 26.315 23.556 1.00 39.57 110 GLU A C 1
ATOM 908 O O . GLU A 1 122 ? -37.429 27.435 23.836 1.00 39.62 110 GLU A O 1
ATOM 914 N N . GLU A 1 123 ? -37.552 25.500 22.647 1.00 40.00 111 GLU A N 1
ATOM 915 C CA . GLU A 1 123 ? -38.877 25.743 22.017 1.00 40.17 111 GLU A CA 1
ATOM 916 C C . GLU A 1 123 ? -39.901 25.272 23.068 1.00 40.56 111 GLU A C 1
ATOM 917 O O . GLU A 1 123 ? -39.489 24.914 24.174 1.00 40.71 111 GLU A O 1
ATOM 923 N N . ILE A 1 124 ? -41.207 25.257 22.781 1.00 40.87 112 ILE A N 1
ATOM 924 C CA . ILE A 1 124 ? -42.268 24.926 23.802 1.00 41.04 112 ILE A CA 1
ATOM 925 C C . ILE A 1 124 ? -42.341 26.085 24.811 1.00 41.63 112 ILE A C 1
ATOM 926 O O . ILE A 1 124 ? -43.404 26.649 25.026 1.00 41.74 112 ILE A O 1
ATOM 931 N N . GLU A 1 125 ? -41.213 26.374 25.466 1.00 42.26 113 GLU A N 1
ATOM 932 C CA . GLU A 1 125 ? -41.022 27.570 26.294 1.00 42.89 113 GLU A CA 1
ATOM 933 C C . GLU A 1 125 ? -41.249 28.855 25.464 1.00 43.39 113 GLU A C 1
ATOM 934 O O . GLU A 1 125 ? -41.648 29.876 26.028 1.00 43.53 113 GLU A O 1
ATOM 940 N N . GLU A 1 126 ? -40.963 28.809 24.153 1.00 43.96 114 GLU A N 1
ATOM 941 C CA . GLU A 1 126 ? -41.267 29.922 23.241 1.00 44.49 114 GLU A CA 1
ATOM 942 C C . GLU A 1 126 ? -42.783 30.044 23.040 1.00 44.81 114 GLU A C 1
ATOM 943 O O . GLU A 1 126 ? -43.330 31.142 23.188 1.00 44.89 114 GLU A O 1
ATOM 957 N N . ARG A 1 128 ? -45.091 28.720 24.924 1.00 44.95 116 ARG A N 1
ATOM 958 C CA . ARG A 1 128 ? -45.635 28.956 26.269 1.00 44.84 116 ARG A CA 1
ATOM 959 C C . ARG A 1 128 ? -45.849 30.468 26.426 1.00 44.51 116 ARG A C 1
ATOM 960 O O . ARG A 1 128 ? -46.947 30.908 26.763 1.00 44.74 116 ARG A O 1
ATOM 968 N N . GLU A 1 129 ? -44.797 31.239 26.141 1.00 43.97 117 GLU A N 1
ATOM 969 C CA . GLU A 1 129 ? -44.829 32.710 26.219 1.00 43.52 117 GLU A CA 1
ATOM 970 C C . GLU A 1 129 ? -45.684 33.357 25.116 1.00 42.77 117 GLU A C 1
ATOM 971 O O . GLU A 1 129 ? -46.245 34.433 25.334 1.00 42.77 117 GLU A O 1
ATOM 977 N N . LYS A 1 130 ? -45.763 32.719 23.945 1.00 41.96 118 LYS A N 1
ATOM 978 C CA . LYS A 1 130 ? -46.615 33.190 22.837 1.00 41.50 118 LYS A CA 1
ATOM 979 C C . LYS A 1 130 ? -48.087 33.083 23.232 1.00 40.86 118 LYS A C 1
ATOM 980 O O . LYS A 1 130 ? -48.858 34.001 22.959 1.00 41.05 118 LYS A O 1
ATOM 986 N N . LEU A 1 131 ? -48.467 31.958 23.844 1.00 40.00 119 LEU A N 1
ATOM 987 C CA . LEU A 1 131 ? -49.841 31.750 24.333 1.00 39.39 119 LEU A CA 1
ATOM 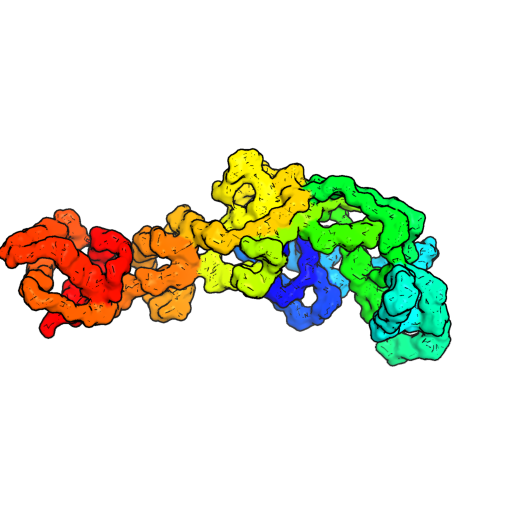988 C C . LEU A 1 131 ? -50.208 32.759 25.432 1.00 38.95 119 LEU A C 1
ATOM 989 O O . LEU A 1 131 ? -51.310 33.314 25.411 1.00 38.85 119 LEU A O 1
ATOM 994 N N . LEU A 1 132 ? -49.282 32.989 26.368 1.00 38.43 120 LEU A N 1
ATOM 995 C CA . LEU A 1 132 ? -49.472 33.957 27.466 1.00 38.05 120 LEU A CA 1
ATOM 996 C C . LEU A 1 132 ? -49.590 35.406 26.972 1.00 37.80 120 LEU A C 1
ATOM 997 O O . LEU A 1 132 ? -50.399 36.165 27.502 1.00 37.53 120 LEU A O 1
ATOM 1002 N N . SER A 1 133 ? -48.779 35.776 25.978 1.00 37.61 121 SER A N 1
ATOM 1003 C CA . SER A 1 133 ? -48.840 37.115 25.360 1.00 37.58 121 SER A CA 1
ATOM 1004 C C . SER A 1 133 ? -50.157 37.316 24.593 1.00 37.39 121 SER A C 1
ATOM 1005 O O . SER A 1 133 ? -50.711 38.419 24.591 1.00 37.39 121 SER A O 1
ATOM 1008 N N . GLU A 1 134 ? -50.641 36.241 23.958 1.00 37.17 122 GLU A N 1
ATOM 1009 C CA . GLU A 1 134 ? -51.923 36.229 23.222 1.00 37.02 122 GLU A CA 1
ATOM 1010 C C . GLU A 1 134 ? -53.187 36.110 24.108 1.00 36.77 122 GLU A C 1
ATOM 1011 O O . GLU A 1 134 ? -54.302 36.071 23.579 1.00 36.83 122 GLU A O 1
ATOM 1017 N N . GLY A 1 135 ? -53.028 36.037 25.434 1.00 36.57 123 GLY A N 1
ATOM 1018 C CA . GLY A 1 135 ? -54.157 35.909 26.364 1.00 36.50 123 GLY A CA 1
ATOM 1019 C C . GLY A 1 135 ? -54.735 34.506 26.526 1.00 36.33 123 GLY A C 1
ATOM 1020 O O . GLY A 1 135 ? -55.599 34.295 27.385 1.00 36.44 123 GLY A O 1
ATOM 1021 N N . LYS A 1 136 ? -54.231 33.542 25.747 1.00 36.01 124 LYS A N 1
ATOM 1022 C CA . LYS A 1 136 ? -54.716 32.162 25.758 1.00 35.69 124 LYS A CA 1
ATOM 1023 C C . LYS A 1 136 ? -54.146 31.419 26.958 1.00 35.61 124 LYS A C 1
ATOM 1024 O O . LYS A 1 136 ? -53.160 31.861 27.571 1.00 35.63 124 LYS A O 1
ATOM 1030 N N . ALA A 1 137 ? -54.788 30.304 27.305 1.00 35.47 125 ALA A N 1
ATOM 1031 C CA . ALA A 1 137 ? -54.325 29.453 28.401 1.00 35.36 125 ALA A CA 1
ATOM 1032 C C . ALA A 1 137 ? -53.059 28.731 27.919 1.00 35.32 125 ALA A C 1
ATOM 1033 O O . ALA A 1 137 ? -52.974 28.395 26.730 1.00 35.34 125 ALA A O 1
ATOM 1035 N N . PRO A 1 138 ? -52.082 28.466 28.820 1.00 35.39 126 PRO A N 1
ATOM 1036 C CA . PRO A 1 138 ? -50.835 27.788 28.422 1.00 35.41 126 PRO A CA 1
ATOM 1037 C C . PRO A 1 138 ? -50.960 26.239 28.415 1.00 35.47 126 PRO A C 1
ATOM 1038 O O . PRO A 1 138 ? -50.059 25.531 28.885 1.00 35.29 126 PRO A O 1
ATOM 1042 N N . HIS A 1 139 ? -52.047 25.735 27.821 1.00 35.55 127 HIS A N 1
ATOM 1043 C CA . HIS A 1 139 ? -52.385 24.314 27.802 1.00 35.65 127 HIS A CA 1
ATOM 1044 C C . HIS A 1 139 ? -52.041 23.727 26.446 1.00 35.69 127 HIS A C 1
ATOM 1045 O O . HIS A 1 139 ? -52.521 24.222 25.423 1.00 35.63 127 HIS A O 1
ATOM 1052 N N . TYR A 1 140 ? -51.241 22.655 26.453 1.00 35.69 128 TYR A N 1
ATOM 1053 C CA . TYR A 1 140 ? -50.759 22.016 25.228 1.00 35.53 128 TYR A CA 1
ATOM 1054 C C . TYR A 1 140 ? -51.720 20.957 24.703 1.00 35.58 128 TYR A C 1
ATOM 1055 O O . TYR A 1 140 ? -52.456 20.333 25.475 1.00 35.23 128 TYR A O 1
ATOM 1064 N N . SER A 1 141 ? -51.697 20.783 23.378 1.00 35.85 129 SER A N 1
ATOM 1065 C CA . SER A 1 141 ? -52.486 19.776 22.650 1.00 36.04 129 SER A CA 1
ATOM 1066 C C . SER A 1 141 ? -51.592 19.093 21.619 1.00 36.13 129 SER A C 1
ATOM 1067 O O . SER A 1 141 ? -50.572 19.658 21.208 1.00 36.46 129 SER A O 1
ATOM 1070 N N . GLN A 1 142 ? -51.987 17.896 21.190 1.00 36.10 130 GLN A N 1
ATOM 1071 C CA . GLN A 1 142 ? -51.211 17.118 20.211 1.00 35.92 130 GLN A CA 1
ATOM 1072 C C . GLN A 1 142 ? -51.023 17.817 18.849 1.00 36.18 130 GLN A C 1
ATOM 1073 O O . GLN A 1 142 ? -49.963 17.658 18.234 1.00 36.27 130 GLN A O 1
ATOM 1079 N N . GLU A 1 143 ? -52.032 18.560 18.381 1.00 36.44 131 GLU A N 1
ATOM 1080 C CA . GLU A 1 143 ? -51.921 19.303 17.094 1.00 36.70 131 GLU A CA 1
ATOM 1081 C C . GLU A 1 143 ? -50.899 20.453 17.109 1.00 36.78 131 GLU A C 1
ATOM 1082 O O . GLU A 1 143 ? -50.403 20.834 16.041 1.00 36.76 131 GLU A O 1
ATOM 1096 N N . PHE A 1 145 ? -47.861 20.368 18.344 1.00 36.37 133 PHE A N 1
ATOM 1097 C CA . PHE A 1 145 ? -46.513 19.810 18.149 1.00 36.11 133 PHE A CA 1
ATOM 1098 C C . PHE A 1 145 ? -46.245 19.181 16.782 1.00 36.07 133 PHE A C 1
ATOM 1099 O O . PHE A 1 145 ? -45.112 18.774 16.522 1.00 36.33 133 PHE A O 1
ATOM 1107 N N . GLU A 1 146 ? -47.260 19.106 15.915 1.00 36.00 134 GLU A N 1
ATOM 1108 C CA . GLU A 1 146 ? -47.115 18.523 14.557 1.00 35.94 134 GLU A CA 1
ATOM 1109 C C . GLU A 1 146 ? -46.156 19.301 13.634 1.00 35.41 134 GLU A C 1
ATOM 1110 O O . GLU A 1 146 ? -45.592 18.712 12.710 1.00 35.30 134 GLU A O 1
ATOM 1116 N N . LYS A 1 147 ? -45.983 20.603 13.907 1.00 34.94 135 LYS A N 1
ATOM 1117 C CA . LYS A 1 147 ? -45.027 21.495 13.204 1.00 34.53 135 LYS A CA 1
ATOM 1118 C C . LYS A 1 147 ? -43.594 20.947 13.252 1.00 34.12 135 LYS A C 1
ATOM 1119 O O . LYS A 1 147 ? -42.868 20.975 12.257 1.00 34.17 135 LYS A O 1
ATOM 1125 N N . PHE A 1 148 ? -43.222 20.441 14.428 1.00 33.61 136 PHE A N 1
ATOM 1126 C CA . PHE A 1 148 ? -41.870 19.946 14.718 1.00 33.21 136 PHE A CA 1
ATOM 1127 C C . PHE A 1 148 ? -41.631 18.510 14.240 1.00 32.92 136 PHE A C 1
ATOM 1128 O O . PHE A 1 148 ? -40.475 18.095 14.140 1.00 32.77 136 PHE A O 1
ATOM 1136 N N . ASP A 1 149 ? -42.705 17.759 13.967 1.00 32.66 137 ASP A N 1
ATOM 1137 C CA . ASP A 1 149 ? -42.601 16.382 13.473 1.00 32.47 137 ASP A CA 1
ATOM 1138 C C . ASP A 1 149 ? -42.342 16.430 11.957 1.00 32.40 137 ASP A C 1
ATOM 1139 O O . ASP A 1 149 ? -43.271 16.379 11.135 1.00 32.40 137 ASP A O 1
ATOM 1144 N N . THR A 1 150 ? -41.057 16.561 11.622 1.00 32.21 138 THR A N 1
ATOM 1145 C CA . THR A 1 150 ? -40.551 16.595 10.247 1.00 31.94 138 THR A CA 1
ATOM 1146 C C . THR A 1 150 ? -39.388 15.591 10.144 1.00 31.88 138 THR A C 1
ATOM 1147 O O . THR A 1 150 ? -38.776 15.268 11.168 1.00 31.92 138 THR A O 1
ATOM 1151 N N . PRO A 1 151 ? -39.076 15.089 8.925 1.00 31.86 139 PRO A N 1
ATOM 1152 C CA . PRO A 1 151 ? -37.948 14.139 8.792 1.00 31.77 139 PRO A CA 1
ATOM 1153 C C . PRO A 1 151 ? -36.564 14.739 9.131 1.00 31.71 139 PRO A C 1
ATOM 1154 O O . PRO A 1 151 ? -35.679 14.002 9.586 1.00 31.50 139 PRO A O 1
ATOM 1158 N N . GLU A 1 152 ? -36.403 16.053 8.913 1.00 31.70 140 GLU A N 1
ATOM 1159 C CA . GLU A 1 152 ? -35.167 16.794 9.230 1.00 31.67 140 GLU A CA 1
ATOM 1160 C C . GLU A 1 152 ? -34.913 16.816 10.744 1.00 31.79 140 GLU A C 1
ATOM 1161 O O . GLU A 1 152 ? -33.776 16.611 11.185 1.00 31.85 140 GLU A O 1
ATOM 1164 N N . ARG A 1 153 ? -35.972 17.066 11.521 1.00 31.80 141 ARG A N 1
ATOM 1165 C CA . ARG A 1 153 ? -35.902 17.081 12.991 1.00 31.84 141 ARG A CA 1
ATOM 1166 C C . ARG A 1 153 ? -35.672 15.676 13.568 1.00 31.82 141 ARG A C 1
ATOM 1167 O O . ARG A 1 153 ? -34.902 15.536 14.519 1.00 31.78 141 ARG A O 1
ATOM 1175 N N . ARG A 1 154 ? -36.340 14.654 13.012 1.00 31.81 142 ARG A N 1
ATOM 1176 C CA . ARG A 1 154 ? -36.133 13.253 13.449 1.00 31.86 142 ARG A CA 1
ATOM 1177 C C . ARG A 1 154 ? -34.682 12.795 13.243 1.00 32.05 142 ARG A C 1
ATO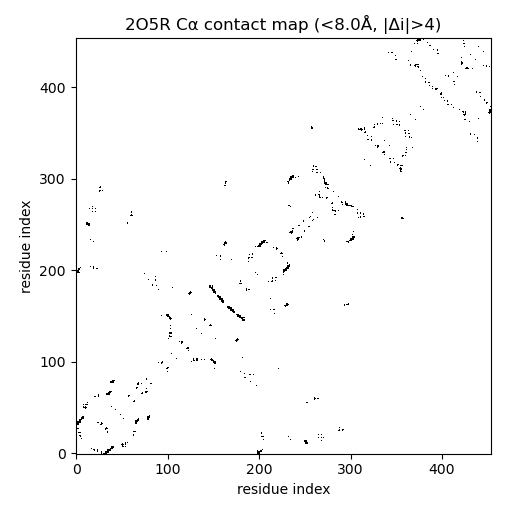M 1178 O O . ARG A 1 154 ? -34.159 12.017 14.038 1.00 32.17 142 ARG A O 1
ATOM 1186 N N . ARG A 1 155 ? -34.057 13.278 12.167 1.00 32.36 143 ARG A N 1
ATOM 1187 C CA . ARG A 1 155 ? -32.648 13.002 11.860 1.00 32.57 143 ARG A CA 1
ATOM 1188 C C . ARG A 1 155 ? -31.746 13.712 12.877 1.00 32.54 143 ARG A C 1
ATOM 1189 O O . ARG A 1 155 ? -30.791 13.120 13.376 1.00 32.56 143 ARG A O 1
ATOM 1197 N N . GLU A 1 156 ? -32.062 14.980 13.163 1.00 32.60 144 GLU A N 1
ATOM 1198 C CA . GLU A 1 156 ? -31.318 15.804 14.135 1.00 32.71 144 GLU A CA 1
ATOM 1199 C C . GLU A 1 156 ? -31.353 15.189 15.545 1.00 32.71 144 GLU A C 1
ATOM 1200 O O . GLU A 1 156 ? -30.359 15.249 16.262 1.00 32.66 144 GLU A O 1
ATOM 1206 N N . TYR A 1 157 ? -32.498 14.609 15.920 1.00 32.81 145 TYR A N 1
ATOM 1207 C CA . TYR A 1 157 ? -32.657 13.872 17.194 1.00 32.91 145 TYR A CA 1
ATOM 1208 C C . TYR A 1 157 ? -31.826 12.576 17.208 1.00 32.94 145 TYR A C 1
ATOM 1209 O O . TYR A 1 157 ? -31.160 12.286 18.207 1.00 32.71 145 TYR A O 1
ATOM 1218 N N . GLU A 1 158 ? -31.874 11.813 16.108 1.00 33.06 146 GLU A N 1
ATOM 1219 C CA . GLU A 1 158 ? -31.078 10.576 15.952 1.00 33.14 146 GLU A CA 1
ATOM 1220 C C . GLU A 1 158 ? -29.581 10.882 16.033 1.00 33.13 146 GLU A C 1
ATOM 1221 O O . GLU A 1 158 ? -28.865 10.290 16.847 1.00 33.20 146 GLU A O 1
ATOM 1224 N N . GLU A 1 159 ? -29.139 11.830 15.203 1.00 33.08 147 GLU A N 1
ATOM 1225 C CA . GLU A 1 159 ? -27.725 12.251 15.133 1.00 33.08 147 GLU A CA 1
ATOM 1226 C C . GLU A 1 159 ? -27.168 12.903 16.407 1.00 33.01 147 GLU A C 1
ATOM 1227 O O . GLU A 1 159 ? -25.959 12.835 16.641 1.00 33.17 147 GLU A O 1
ATOM 1233 N N . LYS A 1 160 ? -28.036 13.515 17.217 1.00 32.89 148 LYS A N 1
ATOM 1234 C CA . LYS A 1 160 ? -27.639 14.155 18.485 1.00 32.75 148 LYS A CA 1
ATOM 1235 C C . LYS A 1 160 ? -27.949 13.281 19.725 1.00 32.57 148 LYS A C 1
ATOM 1236 O O . LYS A 1 160 ? -27.855 13.757 20.862 1.00 32.48 148 LYS A O 1
ATOM 1242 N N . GLY A 1 161 ? -28.283 12.002 19.508 1.00 32.41 149 GLY A N 1
ATOM 1243 C CA . GLY A 1 161 ? -28.577 11.054 20.593 1.00 32.18 149 GLY A CA 1
ATOM 1244 C C . GLY A 1 161 ? -29.850 11.270 21.403 1.00 31.98 149 GLY A C 1
ATOM 1245 O O . GLY A 1 161 ? -29.998 10.662 22.468 1.00 32.06 149 GLY A O 1
ATOM 1246 N N . LEU A 1 162 ? -30.768 12.106 20.904 1.00 31.63 150 LEU A N 1
ATOM 1247 C CA . LEU A 1 162 ? -32.034 12.421 21.583 1.00 31.26 150 LEU A CA 1
ATOM 1248 C C . LEU A 1 162 ? -33.171 11.510 21.113 1.00 31.08 150 LEU A C 1
ATOM 1249 O O . LEU A 1 162 ? -33.099 10.900 20.044 1.00 31.19 150 LEU A O 1
ATOM 1254 N N . ARG A 1 163 ? -34.207 11.430 21.945 1.00 30.83 151 ARG A N 1
ATOM 1255 C CA . ARG A 1 163 ? -35.432 10.667 21.688 1.00 30.76 151 ARG A CA 1
ATOM 1256 C C . ARG A 1 163 ? -36.574 11.669 21.738 1.00 30.14 151 ARG A C 1
ATOM 1257 O O . ARG A 1 163 ? -36.414 12.728 22.345 1.00 29.99 151 ARG A O 1
ATOM 1265 N N . PRO A 1 164 ? -37.721 11.366 21.098 1.00 29.64 152 PRO A N 1
ATOM 1266 C CA . PRO A 1 164 ? -38.852 12.293 21.244 1.00 29.26 152 PRO A CA 1
ATOM 1267 C C . PRO A 1 164 ? -39.465 12.210 22.649 1.00 28.81 152 PRO A C 1
ATOM 1268 O O . PRO A 1 164 ? -39.601 11.112 23.197 1.00 28.59 152 PRO A O 1
ATOM 1272 N N . ALA A 1 165 ? -39.802 13.366 23.220 1.00 28.38 153 ALA A N 1
ATOM 1273 C CA . ALA A 1 165 ? -40.449 13.431 24.533 1.00 28.06 153 ALA A CA 1
ATOM 1274 C C . ALA A 1 165 ? -41.856 12.847 24.423 1.00 27.80 153 ALA A C 1
ATOM 1275 O O . ALA A 1 165 ? -42.510 13.015 23.387 1.00 27.98 153 ALA A O 1
ATOM 1277 N N . VAL A 1 166 ? -42.296 12.140 25.466 1.00 27.46 154 VAL A N 1
ATOM 1278 C CA . VAL A 1 166 ? -43.641 11.558 25.516 1.00 27.19 154 VAL A CA 1
ATOM 1279 C C . VAL A 1 166 ? -44.530 12.502 26.332 1.00 27.38 154 VAL A C 1
ATOM 1280 O O . VAL A 1 166 ? -44.170 12.878 27.456 1.00 27.46 154 VAL A O 1
ATOM 1284 N N . PHE A 1 167 ? -45.658 12.904 25.740 1.00 27.40 155 PHE A N 1
ATOM 1285 C CA . PHE A 1 167 ? -46.666 13.743 26.394 1.00 27.62 155 PHE A CA 1
ATOM 1286 C C . PHE A 1 167 ? -47.908 12.906 26.665 1.00 27.83 155 PHE A C 1
ATOM 1287 O O . PHE A 1 167 ? -48.235 12.024 25.890 1.00 27.69 155 PHE A O 1
ATOM 1295 N N . PHE A 1 168 ? -48.598 13.220 27.758 1.00 28.36 156 PHE A N 1
ATOM 1296 C CA . PHE A 1 168 ? -49.809 12.518 28.185 1.00 28.75 156 PHE A CA 1
ATOM 1297 C C . PHE A 1 168 ? -51.025 13.328 27.758 1.00 29.10 156 PHE A C 1
ATOM 1298 O O . PHE A 1 168 ? -51.074 14.537 28.015 1.00 29.14 156 PHE A O 1
ATOM 1306 N N . LYS A 1 169 ? -51.991 12.668 27.108 1.00 29.50 157 LYS A N 1
ATOM 1307 C CA . LYS A 1 169 ? -53.238 13.322 26.704 1.00 29.84 157 LYS A CA 1
ATOM 1308 C C . LYS A 1 169 ? -54.087 13.515 27.954 1.00 30.20 157 LYS A C 1
ATOM 1309 O O . LYS A 1 169 ? -54.606 12.540 28.498 1.00 30.42 157 LYS A O 1
ATOM 1323 N N . PRO A 1 171 ? -57.254 14.219 29.832 1.00 30.45 159 PRO A N 1
ATOM 1324 C CA . PRO A 1 171 ? -58.674 14.185 29.479 1.00 30.47 159 PRO A CA 1
ATOM 1325 C C . PRO A 1 171 ? -59.485 15.378 30.007 1.00 30.56 159 PRO A C 1
ATOM 1326 O O . PRO A 1 171 ? -59.136 15.967 31.036 1.00 30.43 159 PRO A O 1
ATOM 1330 N N . ARG A 1 172 ? -60.553 15.715 29.279 1.00 30.77 160 ARG A N 1
ATOM 1331 C CA . ARG A 1 172 ? -61.450 16.813 29.631 1.00 30.84 160 ARG A CA 1
ATOM 1332 C C . ARG A 1 172 ? -62.498 16.297 30.631 1.00 30.88 160 ARG A C 1
ATOM 1333 O O . ARG A 1 172 ? -63.648 16.029 30.257 1.00 31.14 160 ARG A O 1
ATOM 1336 N N . LYS A 1 173 ? -62.083 16.139 31.893 1.00 30.78 161 LYS A N 1
ATOM 1337 C CA . LYS A 1 173 ? -62.980 15.687 32.975 1.00 30.73 161 LYS A CA 1
ATOM 1338 C C . LYS A 1 173 ? -62.555 16.164 34.369 1.00 30.73 161 LYS A C 1
ATOM 1339 O O . LYS A 1 173 ? -61.390 16.523 34.593 1.00 30.69 161 LYS A O 1
ATOM 1345 N N . ASP A 1 174 ? -63.521 16.156 35.291 1.00 30.71 162 ASP A N 1
ATOM 1346 C CA . ASP A 1 174 ? -63.282 16.538 36.683 1.00 30.60 162 ASP A CA 1
ATOM 1347 C C . ASP A 1 174 ? -62.618 15.379 37.430 1.00 30.39 162 ASP A C 1
ATOM 1348 O O . ASP A 1 174 ? -62.955 14.207 37.207 1.00 30.17 162 ASP A O 1
ATOM 1353 N N . TYR A 1 175 ? -61.672 15.736 38.305 1.00 30.26 163 TYR A N 1
ATOM 1354 C CA . TYR A 1 175 ? -60.971 14.815 39.202 1.00 29.99 163 TYR A CA 1
ATOM 1355 C C . TYR A 1 175 ? -61.188 15.305 40.633 1.00 29.66 163 TYR A C 1
ATOM 1356 O O . TYR A 1 175 ? -60.943 16.482 40.917 1.00 29.61 163 TYR A O 1
ATOM 1365 N N . VAL A 1 176 ? -61.661 14.411 41.508 1.00 29.22 164 VAL A N 1
ATOM 1366 C CA . VAL A 1 176 ? -61.949 14.723 42.911 1.00 28.92 164 VAL A CA 1
ATOM 1367 C C . VAL A 1 176 ? -60.986 13.959 43.815 1.00 28.75 164 VAL A C 1
ATOM 1368 O O . VAL A 1 176 ? -61.014 12.732 43.842 1.00 28.79 164 VAL A O 1
ATOM 1372 N N . LEU A 1 177 ? -60.142 14.699 44.539 1.00 28.56 165 LEU A N 1
ATOM 1373 C CA . LEU A 1 177 ? -59.202 14.136 45.512 1.00 28.41 165 LEU A CA 1
ATOM 1374 C C . LEU A 1 177 ? -59.855 14.207 46.885 1.00 28.36 165 LEU A C 1
ATOM 1375 O O . LEU A 1 177 ? -60.180 15.305 47.351 1.00 28.17 165 LEU A O 1
ATOM 1380 N N . ASN A 1 178 ? -60.063 13.043 47.506 1.00 28.33 166 ASN A N 1
ATOM 1381 C CA . ASN A 1 178 ? -60.570 12.949 48.880 1.00 28.42 166 ASN A CA 1
ATOM 1382 C C . ASN A 1 178 ? -59.343 12.803 49.784 1.00 28.01 166 ASN A C 1
ATOM 1383 O O . ASN A 1 178 ? -58.969 11.699 50.189 1.00 27.83 166 ASN A O 1
ATOM 1388 N N . ASP A 1 179 ? -58.709 13.945 50.057 1.00 27.54 167 ASP A N 1
ATOM 1389 C CA . ASP A 1 179 ? -57.493 14.015 50.870 1.00 27.22 167 ASP A CA 1
ATOM 1390 C C . ASP A 1 179 ? -57.840 13.808 52.346 1.00 26.95 167 ASP A C 1
ATOM 1391 O O . ASP A 1 179 ? -58.924 14.195 52.789 1.00 27.04 167 ASP A O 1
ATOM 1396 N N . VAL A 1 180 ? -56.922 13.197 53.096 1.00 26.54 168 VAL A N 1
ATOM 1397 C CA . VAL A 1 180 ? -57.124 12.944 54.528 1.00 26.14 168 VAL A CA 1
ATOM 1398 C C . VAL A 1 180 ? -57.047 14.251 55.315 1.00 25.99 168 VAL A C 1
ATOM 1399 O O . VAL A 1 180 ? -57.882 14.477 56.188 1.00 26.24 168 VAL A O 1
ATOM 1403 N N . VAL A 1 181 ? -56.069 15.102 54.985 1.00 25.77 169 VAL A N 1
ATOM 1404 C CA . VAL A 1 181 ? -55.838 16.379 55.695 1.00 25.48 169 VAL A CA 1
ATOM 1405 C C . VAL A 1 181 ? -56.653 17.536 55.109 1.00 25.42 169 VAL A C 1
ATOM 1406 O O . VAL A 1 181 ? -57.362 18.236 55.840 1.00 25.42 169 VAL A O 1
ATOM 1410 N N . LYS A 1 182 ? -56.517 17.737 53.799 1.00 25.28 170 LYS A N 1
ATOM 1411 C CA . LYS A 1 182 ? -57.202 18.825 53.080 1.00 25.24 170 LYS A CA 1
ATOM 1412 C C . LYS A 1 182 ? -58.699 18.582 52.820 1.00 25.46 170 LYS A C 1
ATOM 1413 O O . LYS A 1 182 ? -59.436 19.549 52.616 1.00 25.39 170 LYS A O 1
ATOM 1419 N N . GLY A 1 183 ? -59.135 17.318 52.821 1.00 25.76 171 GLY A N 1
ATOM 1420 C CA . GLY A 1 183 ? -60.527 16.949 52.543 1.00 26.05 171 GLY A CA 1
ATOM 1421 C C . GLY A 1 183 ? -60.769 16.856 51.043 1.00 26.47 171 GLY A C 1
ATOM 1422 O O . GLY A 1 183 ? -59.863 16.468 50.295 1.00 26.56 171 GLY A O 1
ATOM 1423 N N . GLU A 1 184 ? -61.978 17.220 50.605 1.00 26.89 172 GLU A N 1
ATOM 1424 C CA . GLU A 1 184 ? -62.366 17.149 49.185 1.00 27.43 172 GLU A CA 1
ATOM 1425 C C . GLU A 1 184 ? -61.737 18.300 48.372 1.00 27.41 172 GLU A C 1
ATOM 1426 O O . GLU A 1 184 ? -62.037 19.466 48.624 1.00 27.43 172 GLU A O 1
ATOM 1432 N N . VAL A 1 185 ? -60.877 17.961 47.407 1.00 27.58 173 VAL A N 1
ATOM 1433 C CA . VAL A 1 185 ? -60.206 18.940 46.527 1.00 27.76 173 VAL A CA 1
ATOM 1434 C C . VAL A 1 185 ? -60.636 18.660 45.079 1.00 27.97 173 VAL A C 1
ATOM 1435 O O . VAL A 1 185 ? -60.121 17.746 44.435 1.00 28.01 173 VAL A O 1
ATOM 1439 N N . VAL A 1 186 ? -61.583 19.454 44.585 1.00 28.41 174 VAL A N 1
ATOM 1440 C CA . VAL A 1 186 ? -62.126 19.304 43.229 1.00 28.85 174 VAL A CA 1
ATOM 1441 C C . VAL A 1 186 ? -61.223 19.992 42.193 1.00 29.16 174 VAL A C 1
ATOM 1442 O O . VAL A 1 186 ? -60.985 21.201 42.278 1.00 29.06 174 VAL A O 1
ATOM 1446 N N . PHE A 1 187 ? -60.717 19.205 41.240 1.00 29.68 175 PHE A N 1
ATOM 1447 C CA . PHE A 1 187 ? -59.919 19.702 40.118 1.00 30.16 175 PHE A CA 1
ATOM 1448 C C . PHE A 1 187 ? -60.878 19.708 38.937 1.00 30.57 175 PHE A C 1
ATOM 1449 O O . PHE A 1 187 ? -61.129 18.668 38.323 1.00 30.44 175 PHE A O 1
ATOM 1457 N N . LYS A 1 188 ? -61.417 20.889 38.640 1.00 31.23 176 LYS A N 1
ATOM 1458 C CA . LYS A 1 188 ? -62.434 21.058 37.600 1.00 31.83 176 LYS A CA 1
ATOM 1459 C C . LYS A 1 188 ? -61.837 20.879 36.191 1.00 31.96 176 LYS A C 1
ATOM 1460 O O . LYS A 1 188 ? -60.670 21.220 35.959 1.00 32.08 176 LYS A O 1
ATOM 1466 N N . THR A 1 189 ? -62.644 20.324 35.277 1.00 32.03 177 THR A N 1
ATOM 1467 C CA . THR A 1 189 ? -62.254 20.079 33.872 1.00 31.98 177 THR A CA 1
ATOM 1468 C C . THR A 1 189 ? -61.691 21.346 33.202 1.00 31.91 177 THR A C 1
ATOM 1469 O O . THR A 1 189 ? -62.217 22.451 33.401 1.00 31.88 177 THR A O 1
ATOM 1473 N N . GLY A 1 190 ? -60.616 21.165 32.436 1.00 31.81 178 GLY A N 1
ATOM 1474 C CA . GLY A 1 190 ? -59.910 22.265 31.781 1.00 31.76 178 GLY A CA 1
ATOM 1475 C C . GLY A 1 190 ? -59.014 23.077 32.711 1.00 31.72 178 GLY A C 1
ATOM 1476 O O . GLY A 1 190 ? -58.782 24.262 32.451 1.00 31.86 178 GLY A O 1
ATOM 1477 N N . ALA A 1 191 ? -58.506 22.451 33.781 1.00 31.58 179 ALA A N 1
ATOM 1478 C CA . ALA A 1 191 ? -57.606 23.114 34.742 1.00 31.52 179 ALA A CA 1
ATOM 1479 C C . ALA A 1 191 ? -56.243 23.270 34.078 1.00 31.38 179 ALA A C 1
ATOM 1480 O O . ALA A 1 191 ? -55.772 24.396 33.875 1.00 31.38 179 ALA A O 1
ATOM 1482 N N . ILE A 1 192 ? -55.656 22.123 33.714 1.00 31.12 180 ILE A N 1
ATOM 1483 C CA . ILE A 1 192 ? -54.365 22.030 33.014 1.00 30.77 180 ILE A CA 1
ATOM 1484 C C . ILE A 1 192 ? -54.576 21.423 31.613 1.00 30.59 180 ILE A C 1
ATOM 1485 O O . ILE A 1 192 ? -55.705 21.071 31.242 1.00 30.62 180 ILE A O 1
ATOM 1490 N N . GLY A 1 193 ? -53.489 21.332 30.843 1.00 30.31 181 GLY A N 1
ATOM 1491 C CA . GLY A 1 193 ? -53.483 20.723 29.505 1.00 29.86 181 GLY A CA 1
ATOM 1492 C C . GLY A 1 193 ? -52.639 19.464 29.521 1.00 29.59 181 GLY A C 1
ATOM 1493 O O . GLY A 1 193 ? -52.413 18.871 30.587 1.00 29.58 181 GLY A O 1
ATOM 1494 N N . ASP A 1 194 ? -52.175 19.059 28.333 1.00 29.13 182 ASP A N 1
ATOM 1495 C CA . ASP A 1 194 ? -51.272 17.904 28.172 1.00 28.57 182 ASP A CA 1
ATOM 1496 C C . ASP A 1 194 ? -49.924 18.292 28.793 1.00 28.22 182 ASP A C 1
ATOM 1497 O O . ASP A 1 194 ? -49.567 19.480 28.819 1.00 28.21 182 ASP A O 1
ATOM 1502 N N . PHE A 1 195 ? -49.195 17.301 29.305 1.00 27.74 183 PHE A N 1
ATOM 1503 C CA . PHE A 1 195 ? -47.898 17.534 29.964 1.00 27.38 183 PHE A CA 1
ATOM 1504 C C . PHE A 1 195 ? -46.883 16.434 29.672 1.00 27.49 183 PHE A C 1
ATOM 1505 O O . PHE A 1 195 ? -47.261 15.311 29.329 1.00 27.17 183 PHE A O 1
ATOM 1513 N N . VAL A 1 196 ? -45.605 16.767 29.865 1.00 27.78 184 VAL A N 1
ATOM 1514 C CA . VAL A 1 196 ? -44.493 15.850 29.590 1.00 28.10 184 VAL A CA 1
ATOM 1515 C C . VAL A 1 196 ? -44.418 14.768 30.659 1.00 28.14 184 VAL A C 1
ATOM 1516 O O . VAL A 1 196 ? -44.423 15.086 31.845 1.00 28.45 184 VAL A O 1
ATOM 1520 N N . ILE A 1 197 ? -44.364 13.507 30.232 1.00 28.25 185 ILE A N 1
ATOM 1521 C CA . ILE A 1 197 ? -44.172 12.360 31.143 1.00 28.26 185 ILE A CA 1
ATOM 1522 C C . ILE A 1 197 ? -42.758 11.748 30.997 1.00 28.62 185 ILE A C 1
ATOM 1523 O O . ILE A 1 197 ? -42.215 11.229 31.971 1.00 28.70 185 ILE A O 1
ATOM 1536 N N . ARG A 1 199 ? -38.982 12.920 29.114 1.00 29.99 187 ARG A N 1
ATOM 1537 C CA . ARG A 1 199 ? -38.260 14.001 28.432 1.00 30.32 187 ARG A CA 1
ATOM 1538 C C . ARG A 1 199 ? -37.439 13.475 27.256 1.00 29.93 187 ARG A C 1
ATOM 1539 O O . ARG A 1 199 ? -37.236 12.263 27.122 1.00 29.75 187 ARG A O 1
ATOM 1547 N N . SER A 1 200 ? -36.961 14.401 26.419 1.00 29.70 188 SER A N 1
ATOM 1548 C CA . SER A 1 200 ? -36.157 14.053 25.227 1.00 29.48 188 SER A CA 1
ATOM 1549 C C . SER A 1 200 ? -34.777 13.429 25.515 1.00 29.23 188 SER A C 1
ATOM 1550 O O . SER A 1 200 ? -34.161 12.886 24.601 1.00 29.08 188 SER A O 1
ATOM 1553 N N . ASN A 1 201 ? -34.303 13.522 26.764 1.00 29.00 189 ASN A N 1
ATOM 1554 C CA . ASN A 1 201 ? -33.048 12.873 27.214 1.00 28.88 189 ASN A CA 1
ATOM 1555 C C . ASN A 1 201 ? -33.242 11.435 27.767 1.00 28.68 189 ASN A C 1
ATOM 1556 O O . ASN A 1 201 ? -32.323 10.877 28.377 1.00 28.40 189 ASN A O 1
ATOM 1561 N N . GLY A 1 202 ? -34.432 10.852 27.566 1.00 28.55 190 GLY A N 1
ATOM 1562 C CA . GLY A 1 202 ? -34.757 9.497 28.028 1.00 28.39 190 GLY A CA 1
ATOM 1563 C C . GLY A 1 202 ? -35.169 9.352 29.487 1.00 28.33 190 GLY A C 1
ATOM 1564 O O . GLY A 1 202 ? -35.541 8.249 29.900 1.00 28.53 190 GLY A O 1
ATOM 1565 N N . LEU A 1 203 ? -35.128 10.449 30.257 1.00 28.02 191 LEU A N 1
ATOM 1566 C CA . LEU A 1 203 ? -35.443 10.440 31.686 1.00 27.82 191 LEU A CA 1
ATOM 1567 C C . LEU A 1 203 ? -36.893 10.865 31.930 1.00 27.75 191 LEU A C 1
ATOM 1568 O O . LEU A 1 203 ? -37.426 11.680 31.170 1.00 28.06 191 LEU A O 1
ATOM 1573 N N . PRO A 1 204 ? -37.528 10.334 32.994 1.00 27.41 192 PRO A N 1
ATOM 1574 C CA . PRO A 1 204 ? -38.915 10.674 33.309 1.00 27.38 192 PRO A CA 1
ATOM 1575 C C . PRO A 1 204 ? -39.071 11.978 34.083 1.00 27.33 192 PRO A C 1
ATOM 1576 O O . PRO A 1 204 ? -38.098 12.471 34.655 1.00 27.45 192 PRO A O 1
ATOM 1580 N N . THR A 1 205 ? -40.296 12.504 34.115 1.00 27.26 193 THR A N 1
ATOM 1581 C CA . THR A 1 205 ? -40.629 13.664 34.953 1.00 27.16 193 THR A CA 1
ATOM 1582 C C . THR A 1 205 ? -40.947 13.138 36.360 1.00 27.19 193 THR A C 1
ATOM 1583 O O . THR A 1 205 ? -41.133 11.926 36.549 1.00 27.47 193 THR A O 1
ATOM 1587 N N . TYR A 1 206 ? -40.995 14.042 37.340 1.00 27.04 194 TYR A N 1
ATOM 1588 C CA . TYR A 1 206 ? -41.317 13.667 38.722 1.00 26.92 194 TYR A CA 1
ATOM 1589 C C . TYR A 1 206 ? -42.683 12.977 38.831 1.00 26.67 194 TYR A C 1
ATOM 1590 O O . TYR A 1 206 ? -42.773 11.896 39.395 1.00 26.59 194 TYR A O 1
ATOM 1599 N N . ASN A 1 207 ? -43.723 13.616 38.301 1.00 26.63 195 ASN A N 1
ATOM 1600 C CA . ASN A 1 207 ? -45.095 13.077 38.374 1.00 26.53 195 ASN A CA 1
ATOM 1601 C C . ASN A 1 207 ? -45.281 11.680 37.795 1.00 26.52 195 ASN A C 1
ATOM 1602 O O . ASN A 1 207 ? -45.965 10.847 38.400 1.00 26.45 195 ASN A O 1
ATOM 1607 N N . PHE A 1 208 ? -44.672 11.437 36.635 1.00 26.55 196 PHE A N 1
ATOM 1608 C CA . PHE A 1 208 ? -44.789 10.141 35.962 1.00 26.61 196 PHE A CA 1
ATOM 1609 C C . PHE A 1 208 ? -44.043 9.050 36.733 1.00 26.82 196 PHE A C 1
ATOM 1610 O O . PHE A 1 208 ? -44.605 7.977 36.977 1.00 26.69 196 PHE A O 1
ATOM 1618 N N . ALA A 1 209 ? -42.795 9.339 37.117 1.00 27.22 197 ALA A N 1
ATOM 1619 C CA . ALA A 1 209 ? -41.989 8.411 37.915 1.00 27.62 197 ALA A CA 1
ATOM 1620 C C . ALA A 1 209 ? -42.636 8.162 39.275 1.00 28.10 197 ALA A C 1
ATOM 1621 O O . ALA A 1 209 ? -42.617 7.037 39.763 1.00 28.27 197 ALA A O 1
ATOM 1623 N N . CYS A 1 210 ? -43.232 9.202 39.862 1.00 28.95 198 CYS A N 1
ATOM 1624 C CA . CYS A 1 210 ? -43.927 9.086 41.148 1.00 29.24 198 CYS A CA 1
ATOM 1625 C C . CYS A 1 210 ? -45.095 8.094 41.086 1.00 29.31 198 CYS A C 1
ATOM 1626 O O . CYS A 1 210 ? -45.194 7.225 41.942 1.00 29.36 198 CYS A O 1
ATOM 1629 N N . VAL A 1 211 ? -45.942 8.212 40.061 1.00 29.48 199 VAL A N 1
ATOM 1630 C CA . VAL A 1 211 ? -47.105 7.319 39.892 1.00 29.46 199 VAL A CA 1
ATOM 1631 C C . VAL A 1 211 ? -46.670 5.878 39.593 1.00 29.60 199 VAL A C 1
ATOM 1632 O O . VAL A 1 211 ? -47.176 4.953 40.221 1.00 29.71 199 VAL A O 1
ATOM 1636 N N . VAL A 1 212 ? -45.730 5.698 38.663 1.00 29.71 200 VAL A N 1
ATOM 1637 C CA . VAL A 1 212 ? -45.220 4.355 38.312 1.00 29.66 200 VAL A CA 1
ATOM 1638 C C . VAL A 1 212 ? -44.625 3.635 39.540 1.00 29.82 200 VAL A C 1
ATOM 1639 O O . VAL A 1 212 ? -44.898 2.456 39.747 1.00 30.15 200 VAL A O 1
ATOM 1643 N N . ASP A 1 213 ? -43.869 4.358 40.362 1.00 29.87 201 ASP A N 1
ATOM 1644 C CA . ASP A 1 213 ? -43.265 3.792 41.584 1.00 29.98 201 ASP A CA 1
ATOM 1645 C C . ASP A 1 213 ? -44.287 3.548 42.709 1.00 29.97 201 ASP A C 1
ATOM 1646 O O . ASP A 1 213 ? -44.204 2.522 43.379 1.00 29.65 201 ASP A O 1
ATOM 1651 N N . ASP A 1 214 ? -45.224 4.485 42.921 1.00 30.07 202 ASP A N 1
ATOM 1652 C CA . ASP A 1 214 ? -46.321 4.319 43.913 1.00 30.16 202 ASP A CA 1
ATOM 1653 C C . ASP A 1 214 ? -47.183 3.064 43.630 1.00 30.56 202 ASP A C 1
ATOM 1654 O O . ASP A 1 214 ? -47.670 2.429 44.569 1.00 30.30 202 ASP A O 1
ATOM 1667 N N . LEU A 1 216 ? -46.098 0.286 41.521 1.00 31.15 204 LEU A N 1
ATOM 1668 C CA . LEU A 1 216 ? -45.171 -0.869 41.575 1.00 30.98 204 LEU A CA 1
ATOM 1669 C C . LEU A 1 216 ? -44.698 -1.206 42.986 1.00 31.02 204 LEU A C 1
ATOM 1670 O O . LEU A 1 216 ? -44.596 -2.387 43.319 1.00 31.31 204 LEU A O 1
ATOM 1683 N N . GLU A 1 218 ? -46.480 -0.667 45.624 1.00 29.95 206 GLU A N 1
ATOM 1684 C CA . GLU A 1 218 ? -47.710 -0.956 46.384 1.00 29.63 206 GLU A CA 1
ATOM 1685 C C . GLU A 1 218 ? -47.968 -0.008 47.567 1.00 28.92 206 GLU A C 1
ATOM 1686 O O . GLU A 1 218 ? -48.404 -0.425 48.643 1.00 28.77 206 GLU A O 1
ATOM 1692 N N . ILE A 1 219 ? -47.712 1.281 47.334 1.00 28.24 207 ILE A N 1
ATOM 1693 C CA . ILE A 1 219 ? -47.908 2.324 48.342 1.00 27.76 207 ILE A CA 1
ATOM 1694 C C . ILE A 1 219 ? -49.403 2.430 48.661 1.00 27.27 207 ILE A C 1
ATOM 1695 O O . ILE A 1 219 ? -50.222 2.510 47.749 1.00 27.33 207 ILE A O 1
ATOM 1700 N N . THR A 1 220 ? -49.729 2.389 49.953 1.00 26.65 208 THR A N 1
ATOM 1701 C CA . THR A 1 220 ? -51.107 2.479 50.451 1.00 26.08 208 THR A CA 1
ATOM 1702 C C . THR A 1 220 ? -51.494 3.916 50.828 1.00 25.75 208 THR A C 1
ATOM 1703 O O . THR A 1 220 ? -52.645 4.330 50.619 1.00 25.49 208 THR A O 1
ATOM 1707 N N . HIS A 1 221 ? -50.535 4.641 51.418 1.00 25.33 209 HIS A N 1
ATOM 1708 C CA . HIS A 1 221 ? -50.707 6.016 51.877 1.00 25.06 209 HIS A CA 1
ATOM 1709 C C . HIS A 1 221 ? -49.548 6.896 51.412 1.00 24.90 209 HIS A C 1
ATOM 1710 O O . HIS A 1 221 ? -48.387 6.545 51.640 1.00 24.74 209 HIS A O 1
ATOM 1717 N N . VAL A 1 222 ? -49.871 8.019 50.762 1.00 24.80 210 VAL A N 1
ATOM 1718 C CA . VAL A 1 222 ? -48.887 9.007 50.309 1.00 24.79 210 VAL A CA 1
ATOM 1719 C C . VAL A 1 222 ? -49.016 10.203 51.239 1.00 24.93 210 VAL A C 1
ATOM 1720 O O . VAL A 1 222 ? -49.993 10.937 51.166 1.00 25.14 210 VAL A O 1
ATOM 1724 N N . ILE A 1 223 ? -48.044 10.357 52.140 1.00 25.23 211 ILE A N 1
ATOM 1725 C CA . ILE A 1 223 ? -47.996 11.458 53.106 1.00 25.18 211 ILE A CA 1
ATOM 1726 C C . ILE A 1 223 ? -46.865 12.364 52.635 1.00 25.49 211 ILE A C 1
ATOM 1727 O O . ILE A 1 223 ? -45.710 11.929 52.587 1.00 25.57 211 ILE A O 1
ATOM 1732 N N . ARG A 1 224 ? -47.198 13.598 52.262 1.00 25.73 212 ARG A N 1
ATOM 1733 C CA . ARG A 1 224 ? -46.199 14.565 51.776 1.00 26.29 212 ARG A CA 1
ATOM 1734 C C . ARG A 1 224 ? -46.666 15.999 51.949 1.00 26.53 212 ARG A C 1
ATOM 1735 O O . ARG A 1 224 ? -47.817 16.229 52.298 1.00 26.50 212 ARG A O 1
ATOM 1743 N N . GLY A 1 225 ? -45.769 16.952 51.693 1.00 27.06 213 GLY A N 1
ATOM 1744 C CA . GLY A 1 225 ? -46.066 18.378 51.825 1.00 27.42 213 GLY A CA 1
ATOM 1745 C C . GLY A 1 225 ? -47.155 18.834 50.872 1.00 27.97 213 GLY A C 1
ATOM 1746 O O . GLY A 1 225 ? -47.240 18.327 49.755 1.00 27.94 213 GLY A O 1
ATOM 1747 N N . ASP A 1 226 ? -47.979 19.791 51.309 1.00 28.64 214 ASP A N 1
ATOM 1748 C CA . ASP A 1 226 ? -49.084 20.318 50.477 1.00 29.19 214 ASP A CA 1
ATOM 1749 C C . ASP A 1 226 ? -48.658 21.044 49.191 1.00 29.62 214 ASP A C 1
ATOM 1750 O O . ASP A 1 226 ? -49.509 21.303 48.349 1.00 29.56 214 ASP A O 1
ATOM 1755 N N . ASP A 1 227 ? -47.372 21.396 49.058 1.00 30.32 215 ASP A N 1
ATOM 1756 C CA . ASP A 1 227 ? -46.830 21.952 47.798 1.00 31.09 215 ASP A CA 1
ATOM 1757 C C . ASP A 1 227 ? -46.963 21.000 46.593 1.00 31.14 215 ASP A C 1
ATOM 1758 O O . ASP A 1 227 ? -46.924 21.456 45.451 1.00 31.30 215 ASP A O 1
ATOM 1763 N N . HIS A 1 228 ? -47.123 19.694 46.859 1.00 31.40 216 HIS A N 1
ATOM 1764 C CA . HIS A 1 228 ? -47.394 18.673 45.830 1.00 31.55 216 HIS A CA 1
ATOM 1765 C C . HIS A 1 228 ? -48.900 18.449 45.532 1.00 31.30 216 HIS A C 1
ATOM 1766 O O . HIS A 1 228 ? -49.249 17.487 44.838 1.00 31.40 216 HIS A O 1
ATOM 1773 N N . LEU A 1 229 ? -49.782 19.331 46.013 1.00 30.89 217 LEU A N 1
ATOM 1774 C CA . LEU A 1 229 ? -51.232 19.185 45.803 1.00 30.79 217 LEU A CA 1
ATOM 1775 C C . LEU A 1 229 ? -51.621 19.406 44.329 1.00 30.81 217 LEU A C 1
ATOM 1776 O O . LEU A 1 229 ? -52.424 18.637 43.795 1.00 30.75 217 LEU A O 1
ATOM 1781 N N . SER A 1 230 ? -51.045 20.428 43.680 1.00 30.81 218 SER A N 1
ATOM 1782 C CA . SER A 1 230 ? -51.272 20.700 42.238 1.00 30.80 218 SER A CA 1
ATOM 1783 C C . SER A 1 230 ? -50.866 19.496 41.410 1.00 30.52 218 SER A C 1
ATOM 1784 O O . SER A 1 230 ? -51.593 19.077 40.502 1.00 30.94 218 SER A O 1
ATOM 1787 N N . ASN A 1 231 ? -49.688 18.962 41.733 1.00 30.01 219 ASN A N 1
ATOM 1788 C CA . ASN A 1 231 ? -49.168 17.744 41.108 1.00 29.56 219 ASN A CA 1
ATOM 1789 C C . ASN A 1 231 ? -50.071 16.513 41.249 1.00 28.93 219 ASN A C 1
ATOM 1790 O O . ASN A 1 231 ? -50.029 15.650 40.383 1.00 29.47 219 ASN A O 1
ATOM 1795 N N . THR A 1 232 ? -50.875 16.433 42.314 1.00 28.05 220 THR A N 1
ATOM 1796 C CA . THR A 1 232 ? -51.810 15.304 42.525 1.00 27.29 220 THR A CA 1
ATOM 1797 C C . THR A 1 232 ? -52.846 15.173 41.388 1.00 26.87 220 THR A C 1
ATOM 1798 O O . THR A 1 232 ? -53.257 14.061 41.075 1.00 26.70 220 THR A O 1
ATOM 1802 N N . LEU A 1 233 ? -53.250 16.293 40.778 1.00 26.38 221 LEU A N 1
ATOM 1803 C CA . LEU A 1 233 ? -54.150 16.274 39.610 1.00 26.28 221 LEU A CA 1
ATOM 1804 C C . LEU A 1 233 ? -53.527 15.477 38.460 1.00 26.20 221 LEU A C 1
ATOM 1805 O O . LEU A 1 233 ? -54.187 14.611 37.875 1.00 25.94 221 LEU A O 1
ATOM 1810 N N . ARG A 1 234 ? -52.263 15.788 38.159 1.00 26.19 222 ARG A N 1
ATOM 1811 C CA . ARG A 1 234 ? -51.499 15.108 37.098 1.00 26.44 222 ARG A CA 1
ATOM 1812 C C . ARG A 1 234 ? -51.288 13.631 37.423 1.00 25.97 222 ARG A C 1
ATOM 1813 O O . ARG A 1 234 ? -51.311 12.789 36.519 1.00 26.23 222 ARG A O 1
ATOM 1821 N N . GLN A 1 235 ? -51.105 13.323 38.709 1.00 25.46 223 GLN A N 1
ATOM 1822 C CA . GLN A 1 235 ? -50.919 11.939 39.167 1.00 25.09 223 GLN A CA 1
ATOM 1823 C C . GLN A 1 235 ? -52.237 11.149 39.128 1.00 24.83 223 GLN A C 1
ATOM 1824 O O . GLN A 1 235 ? -52.243 10.029 38.622 1.00 24.58 223 GLN A O 1
ATOM 1830 N N . LEU A 1 236 ? -53.340 11.738 39.612 1.00 24.58 224 LEU A N 1
ATOM 1831 C CA . LEU A 1 236 ? -54.676 11.080 39.587 1.00 24.58 224 LEU A CA 1
ATOM 1832 C C . LEU A 1 236 ? -55.122 10.673 38.178 1.00 24.77 224 LEU A C 1
ATOM 1833 O O . LEU A 1 236 ? -55.731 9.610 38.005 1.00 24.85 224 LEU A O 1
ATOM 1838 N N . ALA A 1 237 ? -54.814 11.523 37.193 1.00 25.01 225 ALA A N 1
ATOM 1839 C CA . ALA A 1 237 ? -55.100 11.252 35.774 1.00 24.96 225 ALA A CA 1
ATOM 1840 C C . ALA A 1 237 ? -54.287 10.059 35.277 1.00 25.09 225 ALA A C 1
ATOM 1841 O O . ALA A 1 237 ? -54.813 9.235 34.535 1.00 25.34 225 ALA A O 1
ATOM 1843 N N . LEU A 1 238 ? -53.016 9.971 35.691 1.00 25.24 226 LEU A N 1
ATOM 1844 C CA . LEU A 1 238 ? -52.135 8.845 35.325 1.00 25.31 226 LEU A CA 1
ATOM 1845 C C . LEU A 1 238 ? -52.589 7.515 35.950 1.00 25.82 226 LEU A C 1
ATOM 1846 O O . LEU A 1 238 ? -52.535 6.480 35.272 1.00 26.08 226 LEU A O 1
ATOM 1851 N N . TYR A 1 239 ? -53.021 7.537 37.219 1.00 26.07 227 TYR A N 1
ATOM 1852 C CA . TYR A 1 239 ? -53.586 6.338 37.881 1.00 26.47 227 TYR A CA 1
ATOM 1853 C C . TYR A 1 239 ? -54.775 5.782 37.095 1.00 26.78 227 TYR A C 1
ATOM 1854 O O . TYR A 1 239 ? -54.886 4.572 36.914 1.00 26.74 227 TYR A O 1
ATOM 1863 N N . GLU A 1 240 ? -55.648 6.688 36.650 1.00 27.27 228 GLU A N 1
ATOM 1864 C CA . GLU A 1 240 ? -56.816 6.359 35.825 1.00 27.91 228 GLU A CA 1
ATOM 1865 C C . GLU A 1 240 ? -56.379 5.801 34.465 1.00 27.81 228 GLU A C 1
ATOM 1866 O O . GLU A 1 240 ? -56.997 4.854 33.969 1.00 27.91 228 GLU A O 1
ATOM 1872 N N . ALA A 1 241 ? -55.323 6.383 33.882 1.00 27.80 229 ALA A N 1
ATOM 1873 C CA . ALA A 1 241 ? -54.739 5.915 32.609 1.00 27.76 229 ALA A CA 1
ATOM 1874 C C . ALA A 1 241 ? -54.256 4.463 32.703 1.00 27.90 229 ALA A C 1
ATOM 1875 O O . ALA A 1 241 ? -54.488 3.672 31.780 1.00 28.04 229 ALA A O 1
ATOM 1877 N N . PHE A 1 242 ? -53.595 4.127 33.815 1.00 28.04 230 PHE A N 1
ATOM 1878 C CA . PHE A 1 242 ? -53.158 2.745 34.104 1.00 28.29 230 PHE A CA 1
ATOM 1879 C C . PHE A 1 242 ? -54.259 1.845 34.718 1.00 28.42 230 PHE A C 1
ATOM 1880 O O . PHE A 1 242 ? -54.000 0.666 34.971 1.00 28.58 230 PHE A O 1
ATOM 1888 N N . GLU A 1 243 ? -55.462 2.394 34.949 1.00 28.61 231 GLU A N 1
ATOM 1889 C CA . GLU A 1 243 ? -56.635 1.675 35.489 1.00 28.85 231 GLU A CA 1
ATOM 1890 C C . GLU A 1 243 ? -56.374 1.022 36.858 1.00 28.95 231 GLU A C 1
ATOM 1891 O O . GLU A 1 243 ? -56.853 -0.082 37.144 1.00 28.82 231 GLU A O 1
ATOM 1897 N N . LYS A 1 244 ? -55.620 1.740 37.692 1.00 29.11 232 LYS A N 1
ATOM 1898 C CA . LYS A 1 244 ? -55.231 1.293 39.025 1.00 29.27 232 LYS A CA 1
ATOM 1899 C C . LYS A 1 244 ? -55.803 2.326 39.998 1.00 29.12 232 LYS A C 1
ATOM 1900 O O . LYS A 1 244 ? -55.744 3.530 39.729 1.00 29.11 232 LYS A O 1
ATOM 1906 N N . ALA A 1 245 ? -56.403 1.848 41.091 1.00 28.98 233 ALA A N 1
ATOM 1907 C CA . ALA A 1 245 ? -56.957 2.718 42.139 1.00 28.58 233 ALA A CA 1
ATOM 1908 C C . ALA A 1 245 ? -55.791 3.422 42.837 1.00 28.24 233 ALA A C 1
ATOM 1909 O O . ALA A 1 245 ? -54.812 2.755 43.210 1.00 28.09 233 ALA A O 1
ATOM 1911 N N . PRO A 1 246 ? -55.883 4.758 43.018 1.00 27.85 234 PRO A N 1
ATOM 1912 C CA . PRO A 1 246 ? -54.769 5.469 43.636 1.00 27.68 234 PRO A CA 1
ATOM 1913 C C . PRO A 1 246 ? -54.672 5.215 45.148 1.00 27.52 234 PRO A C 1
ATOM 1914 O O . PRO A 1 246 ? -55.629 4.695 45.756 1.00 27.71 234 PRO A O 1
ATOM 1918 N N . PRO A 1 247 ? -53.524 5.577 45.759 1.00 27.03 235 PRO A N 1
ATOM 1919 C CA . PRO A 1 247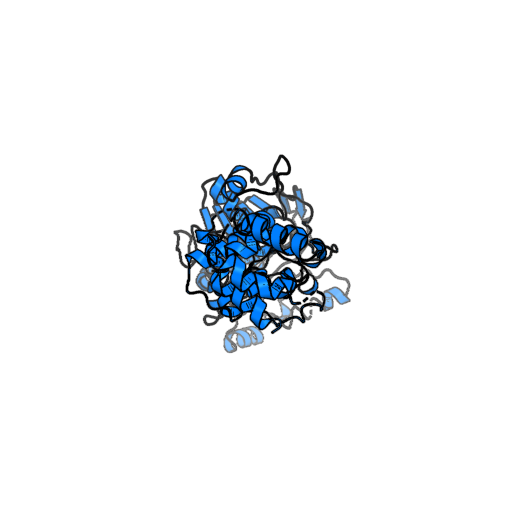 ? -53.383 5.431 47.200 1.00 26.50 235 PRO A CA 1
ATOM 1920 C C . PRO A 1 247 ? -54.113 6.542 47.941 1.00 26.06 235 PRO A C 1
ATOM 1921 O O . PRO A 1 247 ? -54.624 7.488 47.320 1.00 26.07 235 PRO A O 1
ATOM 1925 N N . VAL A 1 248 ? -54.146 6.415 49.267 1.00 25.53 236 VAL A N 1
ATOM 1926 C CA . VAL A 1 248 ? -54.736 7.417 50.140 1.00 24.83 236 VAL A CA 1
ATOM 1927 C C . VAL A 1 248 ? -53.731 8.574 50.170 1.00 24.49 236 VAL A C 1
ATOM 1928 O O . VAL A 1 248 ? -52.526 8.327 50.249 1.00 24.09 236 VAL A O 1
ATOM 1932 N N . PHE A 1 249 ? -54.220 9.815 50.060 1.00 24.18 237 PHE A N 1
ATOM 1933 C CA . PHE A 1 249 ? -53.367 11.015 50.090 1.00 23.80 237 PHE A CA 1
ATOM 1934 C C . PHE A 1 249 ? -53.559 11.826 51.379 1.00 23.64 237 PHE A C 1
ATOM 1935 O O . PHE A 1 249 ? -54.689 11.996 51.845 1.00 23.69 237 PHE A O 1
ATOM 1943 N N . ALA A 1 250 ? -52.441 12.291 51.951 1.00 23.24 238 ALA A N 1
ATOM 1944 C CA . ALA A 1 250 ? -52.412 13.153 53.137 1.00 23.00 238 ALA A CA 1
ATOM 1945 C C . ALA A 1 250 ? -51.425 14.289 52.846 1.00 22.89 238 ALA A C 1
ATOM 1946 O O . ALA A 1 250 ? -50.212 14.057 52.799 1.00 22.57 238 ALA A O 1
ATOM 1948 N N . HIS A 1 251 ? -51.953 15.500 52.624 1.00 22.86 239 HIS A N 1
ATOM 1949 C CA . HIS A 1 251 ? -51.132 16.677 52.297 1.00 22.73 239 HIS A CA 1
ATOM 1950 C C . HIS A 1 251 ? -50.901 17.555 53.529 1.00 22.79 239 HIS A C 1
ATOM 1951 O O . HIS A 1 251 ? -51.788 18.282 53.970 1.00 22.65 239 HIS A O 1
ATOM 1958 N N . VAL A 1 252 ? -49.684 17.453 54.071 1.00 22.92 240 VAL A N 1
ATOM 1959 C CA . VAL A 1 252 ? -49.301 18.112 55.324 1.00 23.01 240 VAL A CA 1
ATOM 1960 C C . VAL A 1 252 ? -48.960 19.595 55.150 1.00 23.48 240 VAL A C 1
ATOM 1961 O O . VAL A 1 252 ? -48.707 20.066 54.037 1.00 23.72 240 VAL A O 1
ATOM 1965 N N . SER A 1 253 ? -48.961 20.300 56.282 1.00 23.66 241 SER A N 1
ATOM 1966 C CA . SER A 1 253 ? -48.754 21.755 56.376 1.00 23.82 241 SER A CA 1
ATOM 1967 C C . SER A 1 253 ? -47.503 22.323 55.705 1.00 23.63 241 SER A C 1
ATOM 1968 O O . SER A 1 253 ? -46.494 21.632 55.576 1.00 23.68 241 SER A O 1
ATOM 1971 N N . THR A 1 254 ? -47.601 23.591 55.301 1.00 23.26 242 THR A N 1
ATOM 1972 C CA . THR A 1 254 ? -46.477 24.362 54.778 1.00 23.08 242 THR A CA 1
ATOM 1973 C C . THR A 1 254 ? -45.786 24.955 56.001 1.00 22.62 242 THR A C 1
ATOM 1974 O O . THR A 1 254 ? -46.454 25.568 56.845 1.00 22.75 242 THR A O 1
ATOM 1978 N N . ILE A 1 255 ? -44.468 24.798 56.094 1.00 22.08 243 ILE A N 1
ATOM 1979 C CA . ILE A 1 255 ? -43.709 25.335 57.225 1.00 21.74 243 ILE A CA 1
ATOM 1980 C C . ILE A 1 255 ? -43.327 26.783 56.892 1.00 21.59 243 ILE A C 1
ATOM 1981 O O . ILE A 1 255 ? -42.586 27.030 55.939 1.00 21.67 243 ILE A O 1
ATOM 1986 N N . LEU A 1 256 ? -43.871 27.723 57.660 1.00 21.38 244 LEU A N 1
ATOM 1987 C CA . LEU A 1 256 ? -43.586 29.144 57.513 1.00 21.49 244 LEU A CA 1
ATOM 1988 C C . LEU A 1 256 ? -42.591 29.588 58.583 1.00 21.70 244 LEU A C 1
ATOM 1989 O O . LEU A 1 256 ? -42.535 29.004 59.670 1.00 21.80 244 LEU A O 1
ATOM 1994 N N . GLY A 1 257 ? -41.820 30.634 58.284 1.00 21.84 245 GLY A N 1
ATOM 1995 C CA . GLY A 1 257 ? -40.901 31.226 59.254 1.00 22.00 245 GLY A CA 1
ATOM 1996 C C . GLY A 1 257 ? -41.717 32.012 60.273 1.00 22.28 245 GLY A C 1
ATOM 1997 O O . GLY A 1 257 ? -42.924 32.189 60.077 1.00 22.38 245 GLY A O 1
ATOM 1998 N N . PRO A 1 258 ? -41.081 32.494 61.366 1.00 22.63 246 PRO A N 1
ATOM 1999 C CA . PRO A 1 258 ? -41.816 33.229 62.411 1.00 22.86 246 PRO A CA 1
ATOM 2000 C C . PRO A 1 258 ? -42.567 34.509 61.983 1.00 23.19 246 PRO A C 1
ATOM 2001 O O . PRO A 1 258 ? -43.491 34.921 62.700 1.00 23.34 246 PRO A O 1
ATOM 2005 N N . ASP A 1 259 ? -42.174 35.132 60.864 1.00 23.47 247 ASP A N 1
ATOM 2006 C CA . ASP A 1 259 ? -42.870 36.340 60.347 1.00 23.68 247 ASP A CA 1
ATOM 2007 C C . ASP A 1 259 ? -44.094 36.047 59.447 1.00 23.53 247 ASP A C 1
ATOM 2008 O O . ASP A 1 259 ? -44.823 36.978 59.103 1.00 23.46 247 ASP A O 1
ATOM 2013 N N . GLY A 1 260 ? -44.286 34.782 59.053 1.00 23.35 248 GLY A N 1
ATOM 2014 C CA . GLY A 1 260 ? -45.400 34.365 58.190 1.00 23.57 248 GLY A CA 1
ATOM 2015 C C . GLY A 1 260 ? -44.976 33.905 56.803 1.00 23.76 248 GLY A C 1
ATOM 2016 O O . GLY A 1 260 ? -45.643 33.050 56.217 1.00 23.72 248 GLY A O 1
ATOM 2017 N N . LYS A 1 261 ? -43.890 34.478 56.273 1.00 24.04 249 LYS A N 1
ATOM 2018 C CA . LYS A 1 261 ? -43.350 34.097 54.959 1.00 24.34 249 LYS A CA 1
ATOM 2019 C C . LYS A 1 261 ? -42.723 32.700 55.014 1.00 24.68 249 LYS A C 1
ATOM 2020 O O . LYS A 1 261 ? -42.298 32.256 56.079 1.00 24.61 249 LYS A O 1
ATOM 2026 N N . LYS A 1 262 ? -42.666 32.036 53.855 1.00 25.14 250 LYS A N 1
ATOM 2027 C CA . LYS A 1 262 ? -42.151 30.650 53.701 1.00 25.61 250 LYS A CA 1
ATOM 2028 C C . LYS A 1 262 ? -40.762 30.480 54.336 1.00 25.71 250 LYS A C 1
ATOM 2029 O O . LYS A 1 262 ? -39.943 31.401 54.273 1.00 25.90 250 LYS A O 1
ATOM 2035 N N . LEU A 1 263 ? -40.516 29.322 54.955 1.00 25.96 251 LEU A N 1
ATOM 2036 C CA . LEU A 1 263 ? -39.247 29.061 55.670 1.00 26.11 251 LEU A CA 1
ATOM 2037 C C . LEU A 1 263 ? -38.088 29.117 54.683 1.00 26.54 251 LEU A C 1
ATOM 2038 O O . LEU A 1 263 ? -38.190 28.543 53.596 1.00 26.90 251 LEU A O 1
ATOM 2043 N N . SER A 1 264 ? -36.995 29.783 55.070 1.00 26.88 252 SER A N 1
ATOM 2044 C CA . SER A 1 264 ? -35.858 30.032 54.167 1.00 27.21 252 SER A CA 1
ATOM 2045 C C . SER A 1 264 ? -34.577 30.513 54.880 1.00 27.52 252 SER A C 1
ATOM 2046 O O . SER A 1 264 ? -34.551 30.644 56.105 1.00 27.43 252 SER A O 1
ATOM 2049 N N . LYS A 1 265 ? -33.527 30.719 54.074 1.00 28.01 253 LYS A N 1
ATOM 2050 C CA . LYS A 1 265 ? -32.199 31.249 54.466 1.00 28.31 253 LYS A CA 1
ATOM 2051 C C . LYS A 1 265 ? -32.234 32.349 55.541 1.00 28.50 253 LYS A C 1
ATOM 2052 O O . LYS A 1 265 ? -31.566 32.232 56.576 1.00 28.48 253 LYS A O 1
ATOM 2058 N N . ARG A 1 266 ? -33.030 33.394 55.275 1.00 28.68 254 ARG A N 1
ATOM 2059 C CA . ARG A 1 266 ? -33.163 34.581 56.157 1.00 28.78 254 ARG A CA 1
ATOM 2060 C C . ARG A 1 266 ? -33.668 34.273 57.577 1.00 28.57 254 ARG A C 1
ATOM 2061 O O . ARG A 1 266 ? -33.311 34.973 58.531 1.00 28.71 254 ARG A O 1
ATOM 2069 N N . HIS A 1 267 ? -34.473 33.215 57.707 1.00 28.33 255 HIS A N 1
ATOM 2070 C CA . HIS A 1 267 ? -35.022 32.781 59.005 1.00 28.05 255 HIS A CA 1
ATOM 2071 C C . HIS A 1 267 ? -34.030 32.077 59.941 1.00 27.78 255 HIS A C 1
ATOM 2072 O O . HIS A 1 267 ? -34.390 31.783 61.083 1.00 27.80 255 HIS A O 1
ATOM 2079 N N . GLY A 1 268 ? -32.810 31.799 59.460 1.00 27.54 256 GLY A N 1
ATOM 2080 C CA . GLY A 1 268 ? -31.739 31.169 60.247 1.00 27.31 256 GLY A CA 1
ATOM 2081 C C . GLY A 1 268 ? -31.346 29.821 59.666 1.00 27.05 256 GLY A C 1
ATOM 2082 O O . GLY A 1 268 ? -31.362 29.644 58.439 1.00 27.03 256 GLY A O 1
ATOM 2083 N N . ALA A 1 269 ? -30.988 28.882 60.547 1.00 26.72 257 ALA A N 1
ATOM 2084 C CA . ALA A 1 269 ? -30.605 27.523 60.148 1.00 26.40 257 ALA A CA 1
ATOM 2085 C C . ALA A 1 269 ? -31.853 26.778 59.683 1.00 26.07 257 ALA A C 1
ATOM 2086 O O . ALA A 1 269 ? -32.868 26.757 60.385 1.00 26.11 257 ALA A O 1
ATOM 2088 N N . THR A 1 270 ? -31.763 26.197 58.491 1.00 25.66 258 THR A N 1
ATOM 2089 C CA . THR A 1 270 ? -32.861 25.456 57.861 1.00 25.43 258 THR A CA 1
ATOM 2090 C C . THR A 1 270 ? -32.600 23.940 57.705 1.00 24.96 258 THR A C 1
ATOM 2091 O O . THR A 1 270 ? -33.567 23.171 57.621 1.00 25.11 258 THR A O 1
ATOM 2095 N N . SER A 1 271 ? -31.327 23.519 57.687 1.00 24.24 259 SER A N 1
ATOM 2096 C CA . SER A 1 271 ? -30.943 22.108 57.500 1.00 23.51 259 SER A CA 1
ATOM 2097 C C . SER A 1 271 ? -30.740 21.353 58.809 1.00 23.04 259 SER A C 1
ATOM 2098 O O . SER A 1 271 ? -30.362 21.948 59.818 1.00 22.99 259 SER A O 1
ATOM 2101 N N . VAL A 1 272 ? -30.983 20.037 58.765 1.00 22.37 260 VAL A N 1
ATOM 2102 C CA . VAL A 1 272 ? -30.748 19.124 59.904 1.00 21.77 260 VAL A CA 1
ATOM 2103 C C . VAL A 1 272 ? -29.241 19.048 60.228 1.00 21.50 260 VAL A C 1
ATOM 2104 O O . VAL A 1 272 ? -28.857 18.870 61.387 1.00 21.26 260 VAL A O 1
ATOM 2108 N N . GLU A 1 273 ? -28.405 19.213 59.203 1.00 21.32 261 GLU A N 1
ATOM 2109 C CA . GLU A 1 273 ? -26.948 19.235 59.354 1.00 21.27 261 GLU A CA 1
ATOM 2110 C C . GLU A 1 273 ? -26.478 20.483 60.124 1.00 21.17 261 GLU A C 1
ATOM 2111 O O . GLU A 1 273 ? -25.558 20.387 60.938 1.00 20.99 261 GLU A O 1
ATOM 2117 N N . ALA A 1 274 ? -27.111 21.632 59.857 1.00 21.10 262 ALA A N 1
ATOM 2118 C CA . ALA A 1 274 ? -26.799 22.904 60.532 1.00 21.09 262 ALA A CA 1
ATOM 2119 C C . ALA A 1 274 ? -27.116 22.844 62.023 1.00 21.20 262 ALA A C 1
ATOM 2120 O O . ALA A 1 274 ? -26.333 23.346 62.833 1.00 21.23 262 ALA A O 1
ATOM 2122 N N . PHE A 1 275 ? -28.260 22.245 62.372 1.00 21.30 263 PHE A N 1
ATOM 2123 C CA . PHE A 1 275 ? -28.655 22.054 63.775 1.00 21.37 263 PHE A CA 1
ATOM 2124 C C . PHE A 1 275 ? -27.703 21.104 64.516 1.00 21.61 263 PHE A C 1
ATOM 2125 O O . PHE A 1 275 ? -27.370 21.346 65.667 1.00 21.48 263 PHE A O 1
ATOM 2133 N N . ARG A 1 276 ? -27.271 20.036 63.850 1.00 22.04 264 ARG A N 1
ATOM 2134 C CA . ARG A 1 276 ? -26.291 19.090 64.412 1.00 22.39 264 ARG A CA 1
ATOM 2135 C C . ARG A 1 276 ? -24.942 19.777 64.675 1.00 22.66 264 ARG A C 1
ATOM 2136 O O . ARG A 1 276 ? -24.325 19.533 65.712 1.00 22.77 264 ARG A O 1
ATOM 2144 N N . ASP A 1 277 ? -24.501 20.619 63.734 1.00 23.04 265 ASP A N 1
ATOM 2145 C CA . ASP A 1 277 ? -23.251 21.392 63.870 1.00 23.44 265 ASP A CA 1
ATOM 2146 C C . ASP A 1 277 ? -23.314 22.437 64.997 1.00 23.68 265 ASP A C 1
ATOM 2147 O O . ASP A 1 277 ? -22.318 22.638 65.688 1.00 23.56 265 ASP A O 1
ATOM 2160 N N . GLY A 1 279 ? -25.174 22.120 67.662 1.00 22.93 267 GLY A N 1
ATOM 2161 C CA . GLY A 1 279 ? -25.291 21.351 68.909 1.00 22.18 267 GLY A CA 1
ATOM 2162 C C . GLY A 1 279 ? -26.688 20.999 69.400 1.00 21.50 267 GLY A C 1
ATOM 2163 O O . GLY A 1 279 ? -26.915 20.970 70.613 1.00 21.45 267 GLY A O 1
ATOM 2164 N N . TYR A 1 280 ? -27.618 20.739 68.478 1.00 20.67 268 TYR A N 1
ATOM 2165 C CA . TYR A 1 280 ? -28.993 20.314 68.822 1.00 20.12 268 TYR A CA 1
ATOM 2166 C C . TYR A 1 280 ? -29.031 18.787 68.943 1.00 20.45 268 TYR A C 1
ATOM 2167 O O . TYR A 1 280 ? -28.184 18.095 68.365 1.00 20.55 268 TYR A O 1
ATOM 2176 N N . LEU A 1 281 ? -29.991 18.271 69.714 1.00 20.82 269 LEU A N 1
ATOM 2177 C CA . LEU A 1 281 ? -30.144 16.822 69.930 1.00 21.16 269 LEU A CA 1
ATOM 2178 C C . LEU A 1 281 ? -31.221 16.256 68.999 1.00 21.47 269 LEU A C 1
ATOM 2179 O O . LEU A 1 281 ? -32.167 16.977 68.681 1.00 21.72 269 LEU A O 1
ATOM 2184 N N . PRO A 1 282 ? -31.086 14.978 68.555 1.00 21.80 270 PRO A N 1
ATOM 2185 C CA . PRO A 1 282 ? -32.122 14.358 67.707 1.00 22.05 270 PRO A CA 1
ATOM 2186 C C . PRO A 1 282 ? -33.530 14.309 68.316 1.00 22.37 270 PRO A C 1
ATOM 2187 O O . PRO A 1 282 ? -34.503 14.579 67.599 1.00 22.49 270 PRO A O 1
ATOM 2191 N N . GLU A 1 283 ? -33.616 13.979 69.614 1.00 22.34 271 GLU A N 1
ATOM 2192 C CA . GLU A 1 283 ? -34.901 13.864 70.333 1.00 22.45 271 GLU A CA 1
ATOM 2193 C C . GLU A 1 283 ? -35.619 15.204 70.397 1.00 21.95 271 GLU A C 1
ATOM 2194 O O . GLU A 1 283 ? -36.850 15.249 70.369 1.00 21.94 271 GLU A O 1
ATOM 2200 N N . ALA A 1 284 ? -34.836 16.280 70.506 1.00 21.34 272 ALA A N 1
ATOM 2201 C CA . ALA A 1 284 ? -35.346 17.650 70.535 1.00 20.75 272 ALA A CA 1
ATOM 2202 C C . ALA A 1 284 ? -35.934 18.019 69.184 1.00 20.24 272 ALA A C 1
ATOM 2203 O O . ALA A 1 284 ? -37.090 18.449 69.114 1.00 20.17 272 ALA A O 1
ATOM 2205 N N . LEU A 1 285 ? -35.131 17.841 68.127 1.00 19.73 273 LEU A N 1
ATOM 2206 C CA . LEU A 1 285 ? -35.552 18.115 66.745 1.00 19.42 273 LEU A CA 1
ATOM 2207 C C . LEU A 1 285 ? -36.772 17.277 66.372 1.00 19.03 273 LEU A C 1
ATOM 2208 O O . LEU A 1 285 ? -37.782 17.835 65.969 1.00 18.74 273 LEU A O 1
ATOM 2213 N N . VAL A 1 286 ? -36.680 15.957 66.555 1.00 18.73 274 VAL A N 1
ATOM 2214 C CA . VAL A 1 286 ? -37.788 15.023 66.238 1.00 18.70 274 VAL A CA 1
ATOM 2215 C C . VAL A 1 286 ? -39.118 15.400 66.918 1.00 18.77 274 VAL A C 1
ATOM 2216 O O . VAL A 1 286 ? -40.168 15.395 66.266 1.00 19.07 274 VAL A O 1
ATOM 2220 N N . ASN A 1 287 ? -39.049 15.743 68.205 1.00 18.72 275 ASN A N 1
ATOM 2221 C CA . ASN A 1 287 ? -40.214 16.171 68.983 1.00 18.66 275 ASN A CA 1
ATOM 2222 C C . ASN A 1 287 ? -40.762 17.468 68.401 1.00 18.66 275 ASN A C 1
ATOM 2223 O O . ASN A 1 287 ? -41.976 17.580 68.227 1.00 18.81 275 ASN A O 1
ATOM 2228 N N . TYR A 1 288 ? -39.878 18.422 68.083 1.00 18.68 276 TYR A N 1
ATOM 2229 C CA . TYR A 1 288 ? -40.304 19.704 67.497 1.00 18.73 276 TYR A CA 1
ATOM 2230 C C . TYR A 1 288 ? -40.848 19.529 66.067 1.00 18.63 276 TYR A C 1
ATOM 2231 O O . TYR A 1 288 ? -41.882 20.110 65.732 1.00 18.96 276 TYR A O 1
ATOM 2240 N N . LEU A 1 289 ? -40.152 18.742 65.243 1.00 18.49 277 LEU A N 1
ATOM 2241 C CA . LEU A 1 289 ? -40.597 18.421 63.871 1.00 18.25 277 LEU A CA 1
ATOM 2242 C C . LEU A 1 289 ? -42.004 17.796 63.873 1.00 18.36 277 LEU A C 1
ATOM 2243 O O . LEU A 1 289 ? -42.821 18.126 63.007 1.00 18.30 277 LEU A O 1
ATOM 2248 N N . ALA A 1 290 ? -42.283 16.944 64.871 1.00 18.24 278 ALA A N 1
ATOM 2249 C CA . ALA A 1 290 ? -43.618 16.340 65.064 1.00 18.09 278 ALA A CA 1
ATOM 2250 C C . ALA A 1 290 ? -44.734 17.379 65.204 1.00 17.95 278 ALA A C 1
ATOM 2251 O O . ALA A 1 290 ? -45.832 17.177 64.696 1.00 17.97 278 ALA A O 1
ATOM 2253 N N . LEU A 1 291 ? -44.434 18.498 65.860 1.00 18.01 279 LEU A N 1
ATOM 2254 C CA . LEU A 1 291 ? -45.422 19.577 66.093 1.00 18.15 279 LEU A CA 1
ATOM 2255 C C . LEU A 1 291 ? -45.670 20.496 64.887 1.00 18.34 279 LEU A C 1
ATOM 2256 O O . LEU A 1 291 ? -46.607 21.302 64.927 1.00 18.15 279 LEU A O 1
ATOM 2261 N N . LEU A 1 292 ? -44.842 20.384 63.839 1.00 18.79 280 LEU A N 1
ATOM 2262 C CA . LEU A 1 292 ? -44.996 21.180 62.611 1.00 18.98 280 LEU A CA 1
ATOM 2263 C C . LEU A 1 292 ? -46.000 20.491 61.680 1.00 19.45 280 LEU A C 1
ATOM 2264 O O . LEU A 1 292 ? -45.620 19.795 60.748 1.00 19.55 280 LEU A O 1
ATOM 2269 N N . GLY A 1 293 ? -47.286 20.698 61.950 1.00 20.14 281 GLY A N 1
ATOM 2270 C CA . GLY A 1 293 ? -48.388 20.118 61.162 1.00 20.83 281 GLY A CA 1
ATOM 2271 C C . GLY A 1 293 ? -49.185 18.988 61.801 1.00 21.41 281 GLY A C 1
ATOM 2272 O O . GLY A 1 293 ? -49.897 18.272 61.093 1.00 21.78 281 GLY A O 1
ATOM 2273 N N . TRP A 1 294 ? -49.058 18.830 63.120 1.00 21.91 282 TRP A N 1
ATOM 2274 C CA . TRP A 1 294 ? -49.793 17.835 63.915 1.00 22.17 282 TRP A CA 1
ATOM 2275 C C . TRP A 1 294 ? -49.789 18.294 65.378 1.00 22.43 282 TRP A C 1
ATOM 2276 O O . TRP A 1 294 ? -48.867 18.995 65.807 1.00 22.28 282 TRP A O 1
ATOM 2287 N N . SER A 1 295 ? -50.821 17.898 66.121 1.00 22.80 283 SER A N 1
ATOM 2288 C CA . SER A 1 295 ? -50.945 18.202 67.546 1.00 23.17 283 SER A CA 1
ATOM 2289 C C . SER A 1 295 ? -51.432 16.975 68.321 1.00 23.60 283 SER A C 1
ATOM 2290 O O . SER A 1 295 ? -52.151 16.142 67.778 1.00 23.65 283 SER A O 1
ATOM 2293 N N . HIS A 1 296 ? -51.018 16.883 69.585 1.00 24.13 284 HIS A N 1
ATOM 2294 C CA . HIS A 1 296 ? -51.420 15.806 70.497 1.00 24.46 284 HIS A CA 1
ATOM 2295 C C . HIS A 1 296 ? -52.861 16.108 70.941 1.00 24.65 284 HIS A C 1
ATOM 2296 O O . HIS A 1 296 ? -53.165 17.283 71.196 1.00 24.88 284 HIS A O 1
ATOM 2303 N N . PRO A 1 297 ? -53.747 15.079 71.048 1.00 24.71 285 PRO A N 1
ATOM 2304 C CA . PRO A 1 297 ? -55.155 15.268 71.479 1.00 24.66 285 PRO A CA 1
ATOM 2305 C C . PRO A 1 297 ? -55.383 16.234 72.652 1.00 24.73 285 PRO A C 1
ATOM 2306 O O . PRO A 1 297 ? -56.304 17.046 72.593 1.00 24.79 285 PRO A O 1
ATOM 2310 N N . GLU A 1 298 ? -54.541 16.120 73.686 1.00 24.95 286 GLU A N 1
ATOM 2311 C CA . GLU A 1 298 ? -54.527 16.996 74.887 1.00 24.92 286 GLU A CA 1
ATOM 2312 C C . GLU A 1 298 ? -53.517 18.179 74.822 1.00 24.63 286 GLU A C 1
ATOM 2313 O O . GLU A 1 298 ? -53.254 18.833 75.839 1.00 24.87 286 GLU A O 1
ATOM 2319 N N . GLY A 1 299 ? -52.976 18.474 73.642 1.00 24.33 287 GLY A N 1
ATOM 2320 C CA . GLY A 1 299 ? -52.024 19.579 73.462 1.00 24.18 287 GLY A CA 1
ATOM 2321 C C . GLY A 1 299 ? -50.628 19.435 74.052 1.00 24.04 287 GLY A C 1
ATOM 2322 O O . GLY A 1 299 ? -49.922 20.439 74.186 1.00 23.79 287 GLY A O 1
ATOM 2323 N N . LYS A 1 300 ? -50.232 18.201 74.388 1.00 23.97 288 LYS A N 1
ATOM 2324 C CA . LYS A 1 300 ? -48.909 17.893 74.958 1.00 23.92 288 LYS A CA 1
ATOM 2325 C C . LYS A 1 300 ? -47.817 18.060 73.895 1.00 24.05 288 LYS A C 1
ATOM 2326 O O . LYS A 1 300 ? -47.962 17.561 72.775 1.00 24.36 288 LYS A O 1
ATOM 2332 N N . GLU A 1 301 ? -46.742 18.763 74.260 1.00 24.06 289 GLU A N 1
ATOM 2333 C CA . GLU A 1 301 ? -45.625 19.092 73.358 1.00 24.30 289 GLU A CA 1
ATOM 2334 C C . GLU A 1 301 ? -44.290 18.428 73.697 1.00 24.06 289 GLU A C 1
ATOM 2335 O O . GLU A 1 301 ? -43.454 18.280 72.808 1.00 24.27 289 GLU A O 1
ATOM 2341 N N . LEU A 1 302 ? -44.070 18.073 74.963 1.00 24.01 290 LEU A N 1
ATOM 2342 C CA . LEU A 1 302 ? -42.862 17.362 75.377 1.00 23.82 290 LEU A CA 1
ATOM 2343 C C . LEU A 1 302 ? -43.231 15.887 75.391 1.00 23.89 290 LEU A C 1
ATOM 2344 O O . LEU A 1 302 ? -43.694 15.350 76.398 1.00 23.63 290 LEU A O 1
ATOM 2349 N N . LEU A 1 303 ? -43.054 15.270 74.220 1.00 24.24 291 LEU A N 1
ATOM 2350 C CA . LEU A 1 303 ? -43.363 13.869 73.957 1.00 24.45 291 LEU A CA 1
ATOM 2351 C C . LEU A 1 303 ? -42.099 13.111 73.554 1.00 24.84 291 LEU A C 1
ATOM 2352 O O . LEU A 1 303 ? -41.316 13.615 72.738 1.00 25.01 291 LEU A O 1
ATOM 2357 N N . THR A 1 304 ? -41.904 11.909 74.116 1.00 25.12 292 THR A N 1
ATOM 2358 C CA . THR A 1 304 ? -40.799 11.023 73.701 1.00 25.24 292 THR A CA 1
ATOM 2359 C C . THR A 1 304 ? -41.173 10.399 72.350 1.00 25.43 292 THR A C 1
ATOM 2360 O O . THR A 1 304 ? -42.318 10.537 71.890 1.00 25.18 292 THR A O 1
ATOM 2364 N N . LEU A 1 305 ? -40.222 9.697 71.730 1.00 25.76 293 LEU A N 1
ATOM 2365 C CA . LEU A 1 305 ? -40.465 9.058 70.423 1.00 26.00 293 LEU A CA 1
ATOM 2366 C C . LEU A 1 305 ? -41.529 7.947 70.562 1.00 26.16 293 LEU A C 1
ATOM 2367 O O . LEU A 1 305 ? -42.328 7.749 69.645 1.00 26.25 293 LEU A O 1
ATOM 2372 N N . GLU A 1 306 ? -41.532 7.240 71.700 1.00 26.30 294 GLU A N 1
ATOM 2373 C CA . GLU A 1 306 ? -42.552 6.217 71.984 1.00 26.50 294 GLU A CA 1
ATOM 2374 C C . GLU A 1 306 ? -43.943 6.859 72.106 1.00 26.58 294 GLU A C 1
ATOM 2375 O O . GLU A 1 306 ? -44.919 6.305 71.591 1.00 26.48 294 GLU A O 1
ATOM 2381 N N . GLU A 1 307 ? -44.017 8.006 72.793 1.00 26.81 295 GLU A N 1
ATOM 2382 C CA . GLU A 1 307 ? -45.276 8.767 72.946 1.00 26.99 295 GLU A CA 1
ATOM 2383 C C . GLU A 1 307 ? -45.814 9.279 71.607 1.00 26.74 295 GLU A C 1
ATOM 2384 O O . GLU A 1 307 ? -47.030 9.236 71.389 1.00 26.84 295 GLU A O 1
ATOM 2390 N N . LEU A 1 308 ? -44.918 9.744 70.725 1.00 26.57 296 LEU A N 1
ATOM 2391 C CA . LEU A 1 308 ? -45.306 10.204 69.372 1.00 26.42 296 LEU A CA 1
ATOM 2392 C C . LEU A 1 308 ? -45.948 9.080 68.563 1.00 26.52 296 LEU A C 1
ATOM 2393 O O . LEU A 1 308 ? -47.024 9.277 68.009 1.00 26.78 296 LEU A O 1
ATOM 2398 N N . ILE A 1 309 ? -45.299 7.911 68.524 1.00 26.43 297 ILE A N 1
ATOM 2399 C CA . ILE A 1 309 ? -45.819 6.736 67.789 1.00 26.42 297 ILE A CA 1
ATOM 2400 C C . ILE A 1 309 ? -47.237 6.349 68.264 1.00 26.66 297 ILE A C 1
ATOM 2401 O O . ILE A 1 309 ? -48.120 6.104 67.442 1.00 26.65 297 ILE A O 1
ATOM 2406 N N . SER A 1 310 ? -47.441 6.341 69.583 1.00 26.92 298 SER A N 1
ATOM 2407 C CA . SER A 1 310 ? -48.737 5.997 70.193 1.00 27.03 298 SER A CA 1
ATOM 2408 C C . SER A 1 310 ? -49.846 7.024 69.950 1.00 26.95 298 SER A C 1
ATOM 2409 O O . SER A 1 310 ? -50.967 6.644 69.625 1.00 26.89 298 SER A O 1
ATOM 2412 N N . SER A 1 311 ? -49.526 8.307 70.120 1.00 27.00 299 SER A N 1
ATOM 2413 C CA . SER A 1 311 ? -50.506 9.406 69.981 1.00 27.23 299 SER A CA 1
ATOM 2414 C C . SER A 1 311 ? -50.760 9.926 68.560 1.00 27.36 299 SER A C 1
ATOM 2415 O O . SER A 1 311 ? -51.812 10.528 68.319 1.00 27.58 299 SER A O 1
ATOM 2418 N N . PHE A 1 312 ? -49.811 9.718 67.641 1.00 27.36 300 PHE A N 1
ATOM 2419 C CA . PHE A 1 312 ? -49.915 10.230 66.263 1.00 27.21 300 PHE A CA 1
ATOM 2420 C C . PHE A 1 312 ? -51.055 9.576 65.477 1.00 27.18 300 PHE A C 1
ATOM 2421 O O . PHE A 1 312 ? -51.350 8.399 65.671 1.00 27.13 300 PHE A O 1
ATOM 2429 N N . SER A 1 313 ? -51.706 10.376 64.630 1.00 27.14 301 SER A N 1
ATOM 2430 C CA . SER A 1 313 ? -52.766 9.906 63.733 1.00 27.03 301 SER A CA 1
ATOM 2431 C C . SER A 1 313 ? -52.975 10.890 62.578 1.00 27.04 301 SER A C 1
ATOM 2432 O O . SER A 1 313 ? -52.674 12.088 62.704 1.00 27.04 301 SER A O 1
ATOM 2435 N N . LEU A 1 314 ? -53.498 10.371 61.468 1.00 27.06 302 LEU A N 1
ATOM 2436 C CA . LEU A 1 314 ? -53.759 11.179 60.269 1.00 27.00 302 LEU A CA 1
ATOM 2437 C C . LEU A 1 314 ? -54.933 12.160 60.445 1.00 26.90 302 LEU A C 1
ATOM 2438 O O . LEU A 1 314 ? -54.940 13.216 59.803 1.00 27.08 302 LEU A O 1
ATOM 2443 N N . ASP A 1 315 ? -55.911 11.820 61.294 1.00 26.69 303 ASP A N 1
ATOM 2444 C CA . ASP A 1 315 ? -57.044 12.734 61.583 1.00 26.54 303 ASP A CA 1
ATOM 2445 C C . ASP A 1 315 ? -56.642 14.017 62.365 1.00 26.10 303 ASP A C 1
ATOM 2446 O O . ASP A 1 315 ? -57.409 14.986 62.366 1.00 26.13 303 ASP A O 1
ATOM 2451 N N . ARG A 1 316 ? -55.473 14.014 63.024 1.00 25.37 304 ARG A N 1
ATOM 2452 C CA . ARG A 1 316 ? -54.939 15.203 63.722 1.00 25.05 304 ARG A CA 1
ATOM 2453 C C . ARG A 1 316 ? -53.877 15.998 62.921 1.00 24.27 304 ARG A C 1
ATOM 2454 O O . ARG A 1 316 ? -53.153 16.813 63.503 1.00 24.03 304 ARG A O 1
ATOM 2462 N N . LEU A 1 317 ? -53.791 15.775 61.601 1.00 23.59 305 LEU A N 1
ATOM 2463 C CA . LEU A 1 317 ? -52.887 16.547 60.731 1.00 22.79 305 LEU A CA 1
ATOM 2464 C C . LEU A 1 317 ? -53.601 17.852 60.391 1.00 22.40 305 LEU A C 1
ATOM 2465 O O . LEU A 1 317 ? -54.765 17.832 59.962 1.00 22.82 305 LEU A O 1
ATOM 2470 N N . SER A 1 318 ? -52.908 18.977 60.579 1.00 21.50 306 SER A N 1
ATOM 2471 C CA . SER A 1 318 ? -53.497 20.296 60.354 1.00 20.72 306 SER A CA 1
ATOM 2472 C C . SER A 1 318 ? -53.639 20.628 58.857 1.00 20.37 306 SER A C 1
ATOM 2473 O O . SER A 1 318 ? -52.699 20.397 58.088 1.00 20.44 306 SER A O 1
ATOM 2476 N N . PRO A 1 319 ? -54.820 21.139 58.432 1.00 19.71 307 PRO A N 1
ATOM 2477 C CA . PRO A 1 319 ? -54.947 21.650 57.061 1.00 19.13 307 PRO A CA 1
ATOM 2478 C C . PRO A 1 319 ? -54.287 23.050 56.887 1.00 18.92 307 PRO A C 1
ATOM 2479 O O . PRO A 1 319 ? -54.058 23.477 55.752 1.00 18.86 307 PRO A O 1
ATOM 2483 N N . ASN A 1 320 ? -53.995 23.731 58.007 1.00 18.34 308 ASN A N 1
ATOM 2484 C CA . ASN A 1 320 ? -53.390 25.070 58.052 1.00 17.94 308 ASN A CA 1
ATOM 2485 C C . ASN A 1 320 ? -51.863 24.978 58.175 1.00 17.26 308 ASN A C 1
ATOM 2486 O O . ASN A 1 320 ? -51.352 23.893 58.447 1.00 17.08 308 ASN A O 1
ATOM 2491 N N . PRO A 1 321 ? -51.125 26.095 57.950 1.00 16.89 309 PRO A N 1
ATOM 2492 C CA . PRO A 1 321 ? -49.663 26.041 58.047 1.00 16.88 309 PRO A CA 1
ATOM 2493 C C . PRO A 1 321 ? -49.083 26.005 59.470 1.00 16.85 309 PRO A C 1
ATOM 2494 O O . PRO A 1 321 ? -49.749 26.361 60.441 1.00 16.38 309 PRO A O 1
ATOM 2498 N N . ALA A 1 322 ? -47.836 25.541 59.545 1.00 17.20 310 ALA A N 1
ATOM 2499 C CA . ALA A 1 322 ? -47.065 25.423 60.776 1.00 17.21 310 ALA A CA 1
ATOM 2500 C C . ALA A 1 322 ? -46.101 26.597 60.781 1.00 17.44 310 ALA A C 1
ATOM 2501 O O . ALA A 1 322 ? -45.444 26.838 59.771 1.00 17.51 310 ALA A O 1
ATOM 2503 N N . ILE A 1 323 ? -46.016 27.323 61.898 1.00 17.83 311 ILE A N 1
ATOM 2504 C CA . ILE A 1 323 ? -45.101 28.466 62.022 1.00 18.05 311 ILE A CA 1
ATOM 2505 C C . ILE A 1 323 ? -43.891 27.995 62.831 1.00 18.45 311 ILE A C 1
ATOM 2506 O O . ILE A 1 323 ? -44.043 27.477 63.938 1.00 18.81 311 ILE A O 1
ATOM 2511 N N . PHE A 1 324 ? -42.701 28.157 62.249 1.00 18.93 312 PHE A N 1
ATOM 2512 C CA . PHE A 1 324 ? -41.437 27.711 62.845 1.00 19.28 312 PHE A CA 1
ATOM 2513 C C . PHE A 1 324 ? -41.025 28.697 63.934 1.00 19.89 312 PHE A C 1
ATOM 2514 O O . PHE A 1 324 ? -40.910 29.895 63.668 1.00 19.98 312 PHE A O 1
ATOM 2522 N N . ASP A 1 325 ? -40.832 28.179 65.147 1.00 20.62 313 ASP A N 1
ATOM 2523 C CA . ASP A 1 325 ? -40.459 28.948 66.336 1.00 21.37 313 ASP A CA 1
ATOM 2524 C C . ASP A 1 325 ? -39.032 28.532 66.743 1.00 21.59 313 ASP A C 1
ATOM 2525 O O . ASP A 1 325 ? -38.862 27.470 67.357 1.00 21.63 313 ASP A O 1
ATOM 2530 N N . PRO A 1 326 ? -38.002 29.344 66.384 1.00 21.90 314 PRO A N 1
ATOM 2531 C CA . PRO A 1 326 ? -36.624 28.980 66.766 1.00 22.19 314 PRO A CA 1
ATOM 2532 C C . PRO A 1 326 ? -36.376 28.981 68.290 1.00 22.54 314 PRO A C 1
ATOM 2533 O O . PRO A 1 326 ? -35.604 28.145 68.780 1.00 22.62 314 PRO A O 1
ATOM 2537 N N . GLN A 1 327 ? -37.021 29.909 69.009 1.00 22.72 315 GLN A N 1
ATOM 2538 C CA . GLN A 1 327 ? -36.940 29.978 70.472 1.00 22.93 315 GLN A CA 1
ATOM 2539 C C . GLN A 1 327 ? -37.474 28.694 71.111 1.00 23.17 315 GLN A C 1
ATOM 2540 O O . GLN A 1 327 ? -36.826 28.149 72.002 1.00 23.45 315 GLN A O 1
ATOM 2543 N N . LYS A 1 328 ? -38.630 28.212 70.643 1.00 23.39 316 LYS A N 1
ATOM 2544 C CA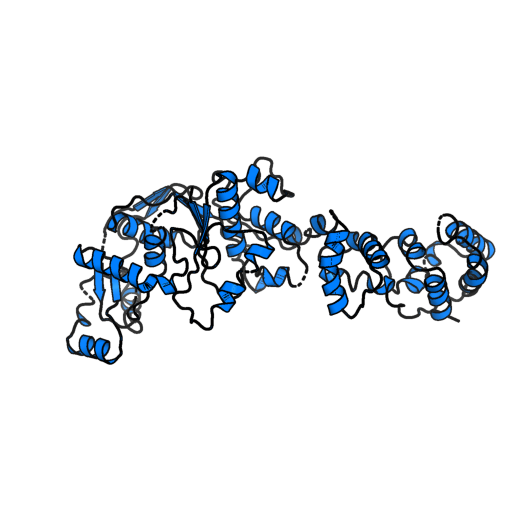 . LYS A 1 328 ? -39.247 26.981 71.179 1.00 23.78 316 LYS A CA 1
ATOM 2545 C C . LYS A 1 328 ? -38.400 25.739 70.890 1.00 24.00 316 LYS A C 1
ATOM 2546 O O . LYS A 1 328 ? -38.332 24.848 71.723 1.00 23.91 316 LYS A O 1
ATOM 2552 N N . LEU A 1 329 ? -37.789 25.676 69.705 1.00 24.40 317 LEU A N 1
ATOM 2553 C CA . LEU A 1 329 ? -36.900 24.564 69.349 1.00 24.68 317 LEU A CA 1
ATOM 2554 C C . LEU A 1 329 ? -35.670 24.559 70.248 1.00 25.05 317 LEU A C 1
ATOM 2555 O O . LEU A 1 329 ? -35.271 23.502 70.730 1.00 25.11 317 LEU A O 1
ATOM 2560 N N . LYS A 1 330 ? -35.086 25.744 70.455 1.00 25.64 318 LYS A N 1
ATOM 2561 C CA . LYS A 1 330 ? -33.875 25.909 71.275 1.00 26.11 318 LYS A CA 1
ATOM 2562 C C . LYS A 1 330 ? -34.168 25.656 72.751 1.00 26.58 318 LYS A C 1
ATOM 2563 O O . LYS A 1 330 ? -33.356 25.034 73.434 1.00 26.43 318 LYS A O 1
ATOM 2569 N N . TRP A 1 331 ? -35.320 26.136 73.234 1.00 27.26 319 TRP A N 1
ATOM 2570 C CA . TRP A 1 331 ? -35.761 25.864 74.607 1.00 27.73 319 TRP A CA 1
ATOM 2571 C C . TRP A 1 331 ? -35.980 24.357 74.802 1.00 27.97 319 TRP A C 1
ATOM 2572 O O . TRP A 1 331 ? -35.498 23.784 75.778 1.00 28.06 319 TRP A O 1
ATOM 2591 N N . ASN A 1 333 ? -34.714 21.967 73.151 1.00 27.69 321 ASN A N 1
ATOM 2592 C CA . ASN A 1 333 ? -33.394 21.321 73.084 1.00 27.41 321 ASN A CA 1
ATOM 2593 C C . ASN A 1 333 ? -32.729 21.316 74.465 1.00 27.23 321 ASN A C 1
ATOM 2594 O O . ASN A 1 333 ? -32.179 20.292 74.887 1.00 27.17 321 ASN A O 1
ATOM 2599 N N . GLY A 1 334 ? -32.795 22.461 75.150 1.00 26.93 322 GLY A N 1
ATOM 2600 C CA . GLY A 1 334 ? -32.290 22.614 76.512 1.00 26.75 322 GLY A CA 1
ATOM 2601 C C . GLY A 1 334 ? -32.935 21.635 77.482 1.00 26.59 322 GLY A C 1
ATOM 2602 O O . GLY A 1 334 ? -32.242 21.076 78.329 1.00 26.58 322 GLY A O 1
ATOM 2603 N N . TYR A 1 335 ? -34.251 21.423 77.337 1.00 26.39 323 TYR A N 1
ATOM 2604 C CA . TYR A 1 335 ? -35.017 20.458 78.147 1.00 26.20 323 TYR A CA 1
ATOM 2605 C C . TYR A 1 335 ? -34.429 19.051 78.044 1.00 26.01 323 TYR A C 1
ATOM 2606 O O . TYR A 1 335 ? -34.180 18.413 79.066 1.00 26.17 323 TYR A O 1
ATOM 2615 N N . TYR A 1 336 ? -34.258 18.568 76.812 1.00 25.77 324 TYR A N 1
ATOM 2616 C CA . TYR A 1 336 ? -33.696 17.228 76.566 1.00 25.47 324 TYR A CA 1
ATOM 2617 C C . TYR A 1 336 ? -32.230 17.139 76.997 1.00 25.56 324 TYR A C 1
ATOM 2618 O O . TYR A 1 336 ? -31.818 16.119 77.546 1.00 25.48 324 TYR A O 1
ATOM 2627 N N . LEU A 1 337 ? -31.472 18.212 76.762 1.00 25.75 325 LEU A N 1
ATOM 2628 C CA . LEU A 1 337 ? -30.048 18.294 77.126 1.00 26.14 325 LEU A CA 1
ATOM 2629 C C . LEU A 1 337 ? -29.800 18.146 78.645 1.00 26.79 325 LEU A C 1
ATOM 2630 O O . LEU A 1 337 ? -28.835 17.500 79.055 1.00 26.78 325 LEU A O 1
ATOM 2635 N N . ARG A 1 338 ? -30.690 18.724 79.452 1.00 27.59 326 ARG A N 1
ATOM 2636 C CA . ARG A 1 338 ? -30.608 18.691 80.928 1.00 28.14 326 ARG A CA 1
ATOM 2637 C C . ARG A 1 338 ? -31.131 17.397 81.547 1.00 28.68 326 ARG A C 1
ATOM 2638 O O . ARG A 1 338 ? -30.583 16.950 82.552 1.00 28.83 326 ARG A O 1
ATOM 2646 N N . ASN A 1 339 ? -32.188 16.818 80.966 1.00 29.45 327 ASN A N 1
ATOM 2647 C CA . ASN A 1 339 ? -32.772 15.535 81.428 1.00 30.15 327 ASN A CA 1
ATOM 2648 C C . ASN A 1 339 ? -32.132 14.264 80.811 1.00 30.81 327 ASN A C 1
ATOM 2649 O O . ASN A 1 339 ? -32.535 13.141 81.142 1.00 30.81 327 ASN A O 1
ATOM 2662 N N . PRO A 1 341 ? -29.266 11.344 80.232 1.00 31.65 329 PRO A N 1
ATOM 2663 C CA . PRO A 1 341 ? -28.256 10.663 81.066 1.00 31.26 329 PRO A CA 1
ATOM 2664 C C . PRO A 1 341 ? -26.845 11.232 80.876 1.00 30.96 329 PRO A C 1
ATOM 2665 O O . PRO A 1 341 ? -26.408 11.406 79.735 1.00 30.65 329 PRO A O 1
ATOM 2669 N N . ILE A 1 342 ? -26.167 11.510 81.996 1.00 30.71 330 ILE A N 1
ATOM 2670 C CA . ILE A 1 342 ? -24.832 12.147 82.019 1.00 30.49 330 ILE A CA 1
ATOM 2671 C C . ILE A 1 342 ? -23.757 11.415 81.197 1.00 30.54 330 ILE A C 1
ATOM 2672 O O . ILE A 1 342 ? -22.876 12.068 80.625 1.00 30.41 330 ILE A O 1
ATOM 2677 N N . GLU A 1 343 ? -23.851 10.080 81.143 1.00 30.61 331 GLU A N 1
ATOM 2678 C CA . GLU A 1 343 ? -22.943 9.223 80.354 1.00 30.68 331 GLU A CA 1
ATOM 2679 C C . GLU A 1 343 ? -23.053 9.557 78.861 1.00 30.23 331 GLU A C 1
ATOM 2680 O O . GLU A 1 343 ? -22.036 9.682 78.172 1.00 30.22 331 GLU A O 1
ATOM 2686 N N . LYS A 1 344 ? -24.293 9.709 78.385 1.00 29.77 332 LYS A N 1
ATOM 2687 C CA . LYS A 1 344 ? -24.577 10.055 76.983 1.00 29.42 332 LYS A CA 1
ATOM 2688 C C . LYS A 1 344 ? -24.244 11.525 76.702 1.00 28.93 332 LYS A C 1
ATOM 2689 O O . LYS A 1 344 ? -23.614 11.824 75.685 1.00 29.02 332 LYS A O 1
ATOM 2695 N N . LEU A 1 345 ? -24.667 12.422 77.601 1.00 28.25 333 LEU A N 1
ATOM 2696 C CA . LEU A 1 345 ? -24.383 13.876 77.509 1.00 27.75 333 LEU A CA 1
ATOM 2697 C C . LEU A 1 345 ? -22.880 14.194 77.417 1.00 27.36 333 LEU A C 1
ATOM 2698 O O . LEU A 1 345 ? -22.498 15.188 76.796 1.00 27.25 333 LEU A O 1
ATOM 2703 N N . ALA A 1 346 ? -22.049 13.349 78.035 1.00 26.97 334 ALA A N 1
ATOM 2704 C CA . ALA A 1 346 ? -20.591 13.483 77.995 1.00 26.67 334 ALA A CA 1
ATOM 2705 C C . ALA A 1 346 ? -20.025 13.222 76.600 1.00 26.31 334 ALA A C 1
ATOM 2706 O O . ALA A 1 346 ? -19.291 14.059 76.069 1.00 26.16 334 ALA A O 1
ATOM 2708 N N . GLU A 1 347 ? -20.372 12.078 76.006 1.00 25.95 335 GLU A N 1
ATOM 2709 C CA . GLU A 1 347 ? -19.860 11.732 74.666 1.00 25.86 335 GLU A CA 1
ATOM 2710 C C . GLU A 1 347 ? -20.330 12.702 73.565 1.00 25.27 335 GLU A C 1
ATOM 2711 O O . GLU A 1 347 ? -19.574 12.975 72.635 1.00 25.30 335 GLU A O 1
ATOM 2717 N N . LEU A 1 348 ? -21.558 13.210 73.682 1.00 24.68 336 LEU A N 1
ATOM 2718 C CA . LEU A 1 348 ? -22.095 14.197 72.730 1.00 24.29 336 LEU A CA 1
ATOM 2719 C C . LEU A 1 348 ? -21.447 15.581 72.872 1.00 23.95 336 LEU A C 1
ATOM 2720 O O . LEU A 1 348 ? -21.259 16.273 71.868 1.00 23.92 336 LEU A O 1
ATOM 2725 N N . ALA A 1 349 ? -21.125 15.979 74.107 1.00 23.63 337 ALA A N 1
ATOM 2726 C CA . ALA A 1 349 ? -20.492 17.281 74.396 1.00 23.14 337 ALA A CA 1
ATOM 2727 C C . ALA A 1 349 ? -18.983 17.339 74.119 1.00 22.83 337 ALA A C 1
ATOM 2728 O O . ALA A 1 349 ? -18.490 18.390 73.709 1.00 22.56 337 ALA A O 1
ATOM 2730 N N . LYS A 1 350 ? -18.277 16.220 74.325 1.00 22.58 338 LYS A N 1
ATOM 2731 C CA . LYS A 1 350 ? -16.800 16.144 74.202 1.00 22.57 338 LYS A CA 1
ATOM 2732 C C . LYS A 1 350 ? -16.170 16.753 72.926 1.00 22.55 338 LYS A C 1
ATOM 2733 O O . LYS A 1 350 ? -15.17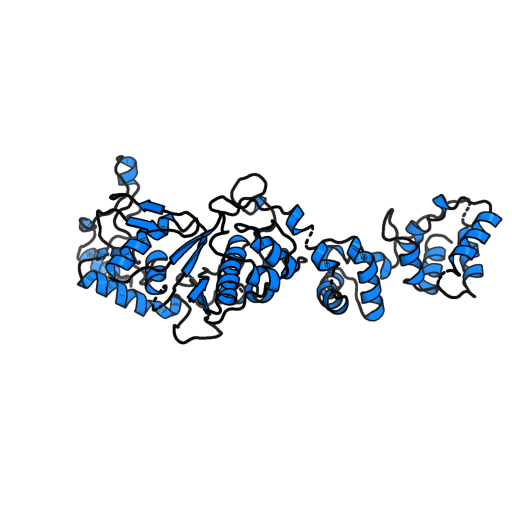8 17.479 73.051 1.00 22.47 338 LYS A O 1
ATOM 2739 N N . PRO A 1 351 ? -16.717 16.454 71.715 1.00 22.62 339 PRO A N 1
ATOM 2740 C CA . PRO A 1 351 ? -16.195 17.052 70.470 1.00 22.61 339 PRO A CA 1
ATOM 2741 C C . PRO A 1 351 ? -16.258 18.587 70.400 1.00 22.68 339 PRO A C 1
ATOM 2742 O O . PRO A 1 351 ? -15.373 19.197 69.796 1.00 22.60 339 PRO A O 1
ATOM 2746 N N . PHE A 1 352 ? -17.285 19.188 71.011 1.00 22.85 340 PHE A N 1
ATOM 2747 C CA . PHE A 1 352 ? -17.438 20.657 71.050 1.00 22.96 340 PHE A CA 1
ATOM 2748 C C . PHE A 1 352 ? -16.345 21.325 71.896 1.00 23.18 340 PHE A C 1
ATOM 2749 O O . PHE A 1 352 ? -15.928 22.445 71.583 1.00 23.12 340 PHE A O 1
ATOM 2757 N N . PHE A 1 353 ? -15.899 20.639 72.956 1.00 23.48 341 PHE A N 1
ATOM 2758 C CA . PHE A 1 353 ? -14.773 21.101 73.782 1.00 23.80 341 PHE A CA 1
ATOM 2759 C C . PHE A 1 353 ? -13.461 20.991 73.004 1.00 24.05 341 PHE A C 1
ATOM 2760 O O . PHE A 1 353 ? -12.685 21.949 72.970 1.00 23.88 341 PHE A O 1
ATOM 2768 N N . GLU A 1 354 ? -13.229 19.826 72.389 1.00 24.66 342 GLU A N 1
ATOM 2769 C CA . GLU A 1 354 ? -12.017 19.573 71.579 1.00 24.99 342 GLU A CA 1
ATOM 2770 C C . GLU A 1 354 ? -11.921 20.541 70.388 1.00 25.24 342 GLU A C 1
ATOM 2771 O O . GLU A 1 354 ? -10.828 21.007 70.060 1.00 25.24 342 GLU A O 1
ATOM 2777 N N . LYS A 1 355 ? -13.063 20.837 69.762 1.00 25.64 343 LYS A N 1
ATOM 2778 C CA . LYS A 1 355 ? -13.146 21.832 68.676 1.00 25.89 343 LYS A CA 1
ATOM 2779 C C . LYS A 1 355 ? -12.845 23.250 69.205 1.00 26.18 343 LYS A C 1
ATOM 2780 O O . LYS A 1 355 ? -12.235 24.056 68.498 1.00 26.14 343 LYS A O 1
ATOM 2786 N N . ALA A 1 356 ? -13.268 23.530 70.445 1.00 26.55 344 ALA A N 1
ATOM 2787 C CA . ALA A 1 356 ? -13.024 24.815 71.128 1.00 26.79 344 ALA A CA 1
ATOM 2788 C C . ALA A 1 356 ? -11.627 24.975 71.770 1.00 27.05 344 ALA A C 1
ATOM 2789 O O . ALA A 1 356 ? -11.369 26.011 72.393 1.00 27.04 344 ALA A O 1
ATOM 2791 N N . GLY A 1 357 ? -10.749 23.971 71.644 1.00 27.38 345 GLY A N 1
ATOM 2792 C CA . GLY A 1 357 ? -9.386 24.017 72.201 1.00 27.64 345 GLY A CA 1
ATOM 2793 C C . GLY A 1 357 ? -9.191 23.451 73.603 1.00 27.95 345 GLY A C 1
ATOM 2794 O O . GLY A 1 357 ? -8.048 23.310 74.048 1.00 27.98 345 GLY A O 1
ATOM 2795 N N . ILE A 1 358 ? -10.289 23.131 74.296 1.00 28.31 346 ILE A N 1
ATOM 2796 C CA . ILE A 1 358 ? -10.256 22.567 75.647 1.00 28.51 346 ILE A CA 1
ATOM 2797 C C . ILE A 1 358 ? -10.070 21.051 75.509 1.00 28.85 346 ILE A C 1
ATOM 2798 O O . ILE A 1 358 ? -10.909 20.389 74.896 1.00 28.92 346 ILE A O 1
ATOM 2803 N N . LYS A 1 359 ? -8.971 20.516 76.048 1.00 29.30 347 LYS A N 1
ATOM 2804 C CA . LYS A 1 359 ? -8.705 19.064 76.031 1.00 29.69 347 LYS A CA 1
ATOM 2805 C C . LYS A 1 359 ? -9.277 18.411 77.298 1.00 29.92 347 LYS A C 1
ATOM 2806 O O . LYS A 1 359 ? -9.152 18.967 78.400 1.00 29.82 347 LYS A O 1
ATOM 2812 N N . ILE A 1 360 ? -9.897 17.238 77.120 1.00 30.17 348 ILE A N 1
ATOM 2813 C CA . ILE A 1 360 ? -10.564 16.489 78.194 1.00 30.36 348 ILE A CA 1
ATOM 2814 C C . ILE A 1 360 ? -9.961 15.076 78.343 1.00 30.55 348 ILE A C 1
ATOM 2815 O O . ILE A 1 360 ? -10.195 14.205 77.491 1.00 30.49 348 ILE A O 1
ATOM 2820 N N . ILE A 1 361 ? -9.176 14.878 79.413 1.00 30.76 349 ILE A N 1
ATOM 2821 C CA . ILE A 1 361 ? -8.562 13.570 79.762 1.00 30.84 349 ILE A CA 1
ATOM 2822 C C . ILE A 1 361 ? -9.288 12.909 80.952 1.00 30.92 349 ILE A C 1
ATOM 2823 O O . ILE A 1 361 ? -9.581 11.707 80.904 1.00 31.07 349 ILE A O 1
ATOM 2828 N N . ASP A 1 362 ? -9.587 13.694 81.993 1.00 30.81 350 ASP A N 1
ATOM 2829 C CA . ASP A 1 362 ? -10.304 13.209 83.180 1.00 30.70 350 ASP A CA 1
ATOM 2830 C C . ASP A 1 362 ? -11.806 13.095 82.846 1.00 30.51 350 ASP A C 1
ATOM 2831 O O . ASP A 1 362 ? -12.494 14.111 82.703 1.00 30.57 350 ASP A O 1
ATOM 2836 N N . GLU A 1 363 ? -12.296 11.856 82.728 1.00 30.23 351 GLU A N 1
ATOM 2837 C CA . GLU A 1 363 ? -13.708 11.578 82.388 1.00 29.96 351 GLU A CA 1
ATOM 2838 C C . GLU A 1 363 ? -14.685 11.836 83.538 1.00 29.48 351 GLU A C 1
ATOM 2839 O O . GLU A 1 363 ? -15.800 12.302 83.290 1.00 29.33 351 GLU A O 1
ATOM 2845 N N . GLU A 1 364 ? -14.280 11.514 84.772 1.00 28.94 352 GLU A N 1
ATOM 2846 C CA . GLU A 1 364 ? -15.119 11.746 85.969 1.00 28.47 352 GLU A CA 1
ATOM 2847 C C . GLU A 1 364 ? -15.299 13.231 86.269 1.00 27.88 352 GLU A C 1
ATOM 2848 O O . GLU A 1 364 ? -16.407 13.661 86.605 1.00 27.66 352 GLU A O 1
ATOM 2854 N N . TYR A 1 365 ? -14.212 13.996 86.147 1.00 27.26 353 TYR A N 1
ATOM 2855 C CA . TYR A 1 365 ? -14.241 15.457 86.333 1.00 26.86 353 TYR A CA 1
ATOM 2856 C C . TYR A 1 365 ? -15.126 16.149 85.282 1.00 26.62 353 TYR A C 1
ATOM 2857 O O . TYR A 1 365 ? -15.856 17.087 85.605 1.00 26.56 353 TYR A O 1
ATOM 2866 N N . PHE A 1 366 ? -15.046 15.666 84.039 1.00 26.41 354 PHE A N 1
ATOM 2867 C CA . PHE A 1 366 ? -15.830 16.181 82.899 1.00 26.16 354 PHE A CA 1
ATOM 2868 C C . PHE A 1 366 ? -17.343 16.030 83.104 1.00 25.77 354 PHE A C 1
ATOM 2869 O O . PHE A 1 366 ? -18.092 16.968 82.849 1.00 25.49 354 PHE A O 1
ATOM 2877 N N . LYS A 1 367 ? -17.769 14.849 83.555 1.00 25.49 355 LYS A N 1
ATOM 2878 C CA . LYS A 1 367 ? -19.183 14.566 83.868 1.00 25.40 355 LYS A CA 1
ATOM 2879 C C . LYS A 1 367 ? -19.721 15.498 84.961 1.00 25.24 355 LYS A C 1
ATOM 2880 O O . LYS A 1 367 ? -20.860 15.953 84.871 1.00 25.20 355 LYS A O 1
ATOM 2886 N N . LYS A 1 368 ? -18.896 15.769 85.979 1.00 25.05 356 LYS A N 1
ATOM 2887 C CA . LYS A 1 368 ? -19.250 16.694 87.070 1.00 24.86 356 LYS A CA 1
ATOM 2888 C C . LYS A 1 368 ? -19.335 18.148 86.585 1.00 24.59 356 LYS A C 1
ATOM 2889 O O . LYS A 1 368 ? -20.257 18.863 86.977 1.00 24.61 356 LYS A O 1
ATOM 2895 N N . VAL A 1 369 ? -18.385 18.572 85.743 1.00 24.27 357 VAL A N 1
ATOM 2896 C CA . VAL A 1 369 ? -18.377 19.935 85.166 1.00 24.09 357 VAL A CA 1
ATOM 2897 C C . VAL A 1 369 ? -19.620 20.178 84.290 1.00 24.04 357 VAL A C 1
ATOM 2898 O O . VAL A 1 369 ? -20.224 21.247 84.370 1.00 23.96 357 VAL A O 1
ATOM 2902 N N . LEU A 1 370 ? -19.993 19.185 83.478 1.00 24.16 358 LEU A N 1
ATOM 2903 C CA . LEU A 1 370 ? -21.203 19.262 82.631 1.00 24.19 358 LEU A CA 1
ATOM 2904 C C . LEU A 1 370 ? -22.499 19.258 83.453 1.00 24.22 358 LEU A C 1
ATOM 2905 O O . LEU A 1 370 ? -23.423 19.991 83.120 1.00 24.13 358 LEU A O 1
ATOM 2910 N N . GLU A 1 371 ? -22.548 18.441 84.513 1.00 24.39 359 GLU A N 1
ATOM 2911 C CA . GLU A 1 371 ? -23.727 18.328 85.409 1.00 24.27 359 GLU A CA 1
ATOM 2912 C C . GLU A 1 371 ? -24.127 19.664 86.064 1.00 23.88 359 GLU A C 1
ATOM 2913 O O . GLU A 1 371 ? -25.312 19.899 86.313 1.00 23.54 359 GLU A O 1
ATOM 2919 N N . ILE A 1 372 ? -23.137 20.514 86.344 1.00 23.64 360 ILE A N 1
ATOM 2920 C CA . ILE A 1 372 ? -23.366 21.843 86.914 1.00 23.64 360 ILE A CA 1
ATOM 2921 C C . ILE A 1 372 ? -23.785 22.802 85.796 1.00 23.48 360 ILE A C 1
ATOM 2922 O O . ILE A 1 372 ? -24.898 23.327 85.808 1.00 23.74 360 ILE A O 1
ATOM 2927 N N . THR A 1 373 ? -22.900 22.979 84.815 1.00 23.14 361 THR A N 1
ATOM 2928 C CA . THR A 1 373 ? -23.097 23.944 83.718 1.00 22.87 361 THR A CA 1
ATOM 2929 C C . THR A 1 373 ? -24.226 23.668 82.696 1.00 22.83 361 THR A C 1
ATOM 2930 O O . THR A 1 373 ? -24.564 24.571 81.924 1.00 22.67 361 THR A O 1
ATOM 2934 N N . LYS A 1 374 ? -24.807 22.460 82.694 1.00 22.85 362 LYS A N 1
ATOM 2935 C CA . LYS A 1 374 ? -25.918 22.116 81.770 1.00 22.82 3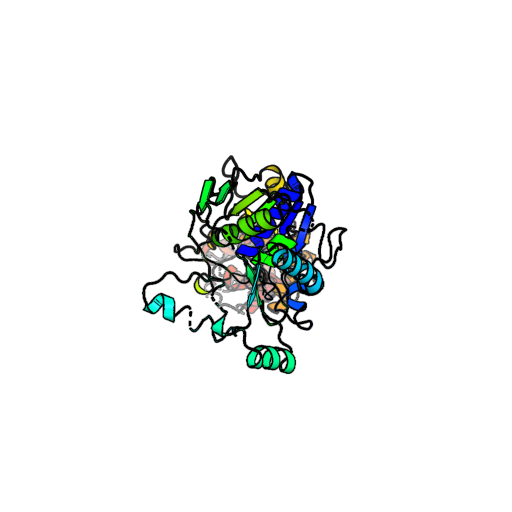62 LYS A CA 1
ATOM 2936 C C . LYS A 1 374 ? -27.189 22.965 81.951 1.00 23.40 362 LYS A C 1
ATOM 2937 O O . LYS A 1 374 ? -27.949 23.144 80.990 1.00 23.53 362 LYS A O 1
ATOM 2943 N N . GLU A 1 375 ? -27.405 23.482 83.165 1.00 23.81 363 GLU A N 1
ATOM 2944 C CA . GLU A 1 375 ? -28.575 24.325 83.477 1.00 24.31 363 GLU A CA 1
ATOM 2945 C C . GLU A 1 375 ? -28.480 25.723 82.834 1.00 24.24 363 GLU A C 1
ATOM 2946 O O . GLU A 1 375 ? -29.492 26.424 82.757 1.00 24.15 363 GLU A O 1
ATOM 2952 N N . ARG A 1 376 ? -27.273 26.119 82.406 1.00 24.23 364 ARG A N 1
ATOM 2953 C CA . ARG A 1 376 ? -27.005 27.416 81.771 1.00 24.37 364 ARG A CA 1
ATOM 2954 C C . ARG A 1 376 ? -26.913 27.377 80.231 1.00 24.36 364 ARG A C 1
ATOM 2955 O O . ARG A 1 376 ? -26.947 28.440 79.596 1.00 24.35 364 ARG A O 1
ATOM 2963 N N . VAL A 1 377 ? -26.788 26.178 79.646 1.00 24.24 365 VAL A N 1
ATOM 2964 C CA . VAL A 1 377 ? -26.735 25.999 78.185 1.00 24.27 365 VAL A CA 1
ATOM 2965 C C . VAL A 1 377 ? -28.010 25.323 77.667 1.00 24.24 365 VAL A C 1
ATOM 2966 O O . VAL A 1 377 ? -28.572 24.442 78.330 1.00 24.30 365 VAL A O 1
ATOM 2970 N N . GLU A 1 378 ? -28.465 25.782 76.499 1.00 24.13 366 GLU A N 1
ATOM 2971 C CA . GLU A 1 378 ? -29.599 25.203 75.760 1.00 23.99 366 GLU A CA 1
ATOM 2972 C C . GLU A 1 378 ? -29.087 24.302 74.630 1.00 23.50 366 GLU A C 1
ATOM 2973 O O . GLU A 1 378 ? -29.707 23.275 74.341 1.00 23.55 366 GLU A O 1
ATOM 2979 N N . VAL A 1 379 ? -27.969 24.696 74.006 1.00 22.97 367 VAL A N 1
ATOM 2980 C CA . VAL A 1 379 ? -27.325 23.971 72.899 1.00 22.52 367 VAL A CA 1
ATOM 2981 C C . VAL A 1 379 ? -25.912 23.496 73.303 1.00 22.05 367 VAL A C 1
ATOM 2982 O O . VAL A 1 379 ? -25.261 24.129 74.125 1.00 22.07 367 VAL A O 1
ATOM 2986 N N . LEU A 1 380 ? -25.457 22.383 72.725 1.00 21.72 368 LEU A N 1
ATOM 2987 C CA . LEU A 1 380 ? -24.144 21.783 73.047 1.00 21.53 368 LEU A CA 1
ATOM 2988 C C . LEU A 1 380 ? -22.914 22.643 72.724 1.00 21.55 368 LEU A C 1
ATOM 2989 O O . LEU A 1 380 ? -21.894 22.498 73.396 1.00 21.53 368 LEU A O 1
ATOM 2994 N N . SER A 1 381 ? -22.998 23.518 71.714 1.00 21.61 369 SER A N 1
ATOM 2995 C CA . SER A 1 381 ? -21.877 24.433 71.379 1.00 21.59 369 SER A CA 1
ATOM 2996 C C . SER A 1 381 ? -21.652 25.543 72.423 1.00 21.76 369 SER A C 1
ATOM 2997 O O . SER A 1 381 ? -20.613 26.205 72.386 1.00 21.97 369 SER A O 1
ATOM 3000 N N . GLU A 1 382 ? -22.634 25.775 73.300 1.00 21.74 370 GLU A N 1
ATOM 3001 C CA . GLU A 1 382 ? -22.525 26.764 74.379 1.00 21.85 370 GLU A CA 1
ATOM 3002 C C . GLU A 1 382 ? -21.689 26.273 75.581 1.00 21.86 370 GLU A C 1
ATOM 3003 O O . GLU A 1 382 ? -21.150 27.102 76.318 1.00 21.82 370 GLU A O 1
ATOM 3009 N N . PHE A 1 383 ? -21.587 24.950 75.770 1.00 21.93 371 PHE A N 1
ATOM 3010 C CA . PHE A 1 383 ? -20.799 24.341 76.871 1.00 22.09 371 PHE A CA 1
ATOM 3011 C C . PHE A 1 383 ? -19.341 24.817 77.051 1.00 22.26 371 PHE A C 1
ATOM 3012 O O . PHE A 1 383 ? -18.976 25.163 78.169 1.00 22.43 371 PHE A O 1
ATOM 3020 N N . PRO A 1 384 ? -18.507 24.804 75.979 1.00 22.63 372 PRO A N 1
ATOM 3021 C CA . PRO A 1 384 ? -17.091 25.230 76.092 1.00 22.69 372 PRO A CA 1
ATOM 3022 C C . PRO A 1 384 ? -16.843 26.617 76.707 1.00 22.91 372 PRO A C 1
ATOM 3023 O O . PRO A 1 384 ? -16.090 26.704 77.673 1.00 22.91 372 PRO A O 1
ATOM 3027 N N . GLU A 1 385 ? -17.472 27.663 76.167 1.00 23.11 373 GLU A N 1
ATOM 3028 C CA . GLU A 1 385 ? -17.332 29.035 76.709 1.00 23.39 373 GLU A CA 1
ATOM 3029 C C . GLU A 1 385 ? -17.961 29.210 78.102 1.00 23.44 373 GLU A C 1
ATOM 3030 O O . GLU A 1 385 ? -17.472 30.012 78.903 1.00 23.55 373 GLU A O 1
ATOM 3036 N N . GLU A 1 386 ? -19.037 28.470 78.371 1.00 23.46 374 GLU A N 1
ATOM 3037 C CA . GLU A 1 386 ? -19.716 28.493 79.673 1.00 23.47 374 GLU A CA 1
ATOM 3038 C C . GLU A 1 386 ? -18.892 27.777 80.761 1.00 23.21 374 GLU A C 1
ATOM 3039 O O . GLU A 1 386 ? -18.773 28.279 81.874 1.00 23.08 374 GLU A O 1
ATOM 3045 N N . SER A 1 387 ? -18.326 26.618 80.415 1.00 23.13 375 SER A N 1
ATOM 3046 C CA . SER A 1 387 ? -17.532 25.779 81.332 1.00 23.08 375 SER A CA 1
ATOM 3047 C C . SER A 1 387 ? -16.000 25.962 81.237 1.00 23.08 375 SER A C 1
ATOM 3048 O O . SER A 1 387 ? -15.266 25.168 81.829 1.00 23.00 375 SER A O 1
ATOM 3051 N N . ARG A 1 388 ? -15.524 27.001 80.538 1.00 23.15 376 ARG A N 1
ATOM 3052 C CA . ARG A 1 388 ? -14.072 27.221 80.300 1.00 23.16 376 ARG A CA 1
ATOM 3053 C C . ARG A 1 388 ? -13.241 27.380 81.573 1.00 23.22 376 ARG A C 1
ATOM 3054 O O . ARG A 1 388 ? -12.137 26.826 81.661 1.00 23.19 376 ARG A O 1
ATOM 3062 N N . PHE A 1 389 ? -13.771 28.131 82.542 1.00 23.20 377 PHE A N 1
ATOM 3063 C CA . PHE A 1 389 ? -13.066 28.354 83.817 1.00 23.19 377 PHE A CA 1
ATOM 3064 C C . PHE A 1 389 ? -12.796 27.076 84.616 1.00 23.20 377 PHE A C 1
ATOM 3065 O O . PHE A 1 389 ? -11.820 27.036 85.337 1.00 23.42 377 PHE A O 1
ATOM 3073 N N . PHE A 1 390 ? -13.641 26.046 84.477 1.00 23.14 378 PHE A N 1
ATOM 3074 C CA . PHE A 1 390 ? -13.421 24.747 85.150 1.00 23.15 378 PHE A CA 1
ATOM 3075 C C . PHE A 1 390 ? -12.174 23.977 84.675 1.00 23.19 378 PHE A C 1
ATOM 3076 O O . PHE A 1 390 ? -11.769 23.034 85.349 1.00 23.17 378 PHE A O 1
ATOM 3084 N N . PHE A 1 391 ? -11.590 24.349 83.531 1.00 23.35 379 PHE A N 1
ATOM 3085 C CA . PHE A 1 391 ? -10.396 23.680 82.981 1.00 23.45 379 PHE A CA 1
ATOM 3086 C C . PHE A 1 391 ? -9.175 24.597 82.965 1.00 23.77 379 PHE A C 1
ATOM 3087 O O . PHE A 1 391 ? -8.130 24.243 83.523 1.00 23.96 379 PHE A O 1
ATOM 3095 N N . GLU A 1 392 ? -9.322 25.769 82.344 1.00 24.08 380 GLU A N 1
ATOM 3096 C CA . GLU A 1 392 ? -8.245 26.763 82.212 1.00 24.29 380 GLU A CA 1
ATOM 3097 C C . GLU A 1 392 ? -8.373 27.866 83.258 1.00 24.59 380 GLU A C 1
ATOM 3098 O O . GLU A 1 392 ? -9.488 28.334 83.510 1.00 24.54 380 GLU A O 1
ATOM 3104 N N . ASP A 1 393 ? -7.241 28.279 83.851 1.00 24.97 381 ASP A N 1
ATOM 3105 C CA . ASP A 1 393 ? -7.212 29.388 84.830 1.00 25.33 381 ASP A CA 1
ATOM 3106 C C . ASP A 1 393 ? -7.610 30.689 84.123 1.00 25.57 381 ASP A C 1
ATOM 3107 O O . ASP A 1 393 ? -7.071 30.971 83.051 1.00 25.77 381 ASP A O 1
ATOM 3112 N N . PRO A 1 394 ? -8.531 31.484 84.711 1.00 25.85 382 PRO A N 1
ATOM 3113 C CA . PRO A 1 394 ? -8.937 32.733 84.051 1.00 26.00 382 PRO A CA 1
ATOM 3114 C C . PRO A 1 394 ? -7.898 33.855 84.190 1.00 26.21 382 PRO A C 1
ATOM 3115 O O . PRO A 1 394 ? -6.842 33.660 84.810 1.00 26.05 382 PRO A O 1
ATOM 3119 N N . ALA A 1 395 ? -8.208 35.014 83.606 1.00 26.57 383 ALA A N 1
ATOM 3120 C CA . ALA A 1 395 ? -7.327 36.188 83.667 1.00 26.89 383 ALA A CA 1
ATOM 3121 C C . ALA A 1 395 ? -7.288 36.745 85.104 1.00 27.25 383 ALA A C 1
ATOM 3122 O O . ALA A 1 395 ? -8.344 36.842 85.744 1.00 27.18 383 ALA A O 1
ATOM 3124 N N . PRO A 1 396 ? -6.083 37.095 85.619 1.00 27.70 384 PRO A N 1
ATOM 3125 C CA . PRO A 1 396 ? -5.975 37.618 86.987 1.00 28.03 384 PRO A CA 1
ATOM 3126 C C . PRO A 1 396 ? -6.607 39.009 87.156 1.00 28.43 384 PRO A C 1
ATOM 3127 O O . PRO A 1 396 ? -6.258 39.932 86.414 1.00 28.46 384 PRO A O 1
ATOM 3131 N N . VAL A 1 397 ? -7.532 39.127 88.117 1.00 28.88 385 VAL A N 1
ATOM 3132 C CA . VAL A 1 397 ? -8.251 40.377 88.428 1.00 29.20 385 VAL A CA 1
ATOM 3133 C C . VAL A 1 397 ? -7.585 41.053 89.627 1.00 29.36 385 VAL A C 1
ATOM 3134 O O . VAL A 1 397 ? -7.106 40.369 90.530 1.00 29.44 385 VAL A O 1
ATOM 3138 N N . GLU A 1 398 ? -7.567 42.388 89.642 1.00 29.59 386 GLU A N 1
ATOM 3139 C CA . GLU A 1 398 ? -6.976 43.144 90.758 1.00 29.77 386 GLU A CA 1
ATOM 3140 C C . GLU A 1 398 ? -7.906 43.031 91.980 1.00 29.90 386 GLU A C 1
ATOM 3141 O O . GLU A 1 398 ? -9.052 43.495 91.931 1.00 29.93 386 GLU A O 1
ATOM 3147 N N . ILE A 1 399 ? -7.422 42.383 93.046 1.00 30.02 387 ILE A N 1
ATOM 3148 C CA . ILE A 1 399 ? -8.182 42.222 94.300 1.00 30.11 387 ILE A CA 1
ATOM 3149 C C . ILE A 1 399 ? -8.133 43.573 95.043 1.00 30.11 387 ILE A C 1
ATOM 3150 O O . ILE A 1 399 ? -7.026 44.044 95.316 1.00 30.05 387 ILE A O 1
ATOM 3155 N N . PRO A 1 400 ? -9.307 44.196 95.365 1.00 30.20 388 PRO A N 1
ATOM 3156 C CA . PRO A 1 400 ? -9.322 45.506 96.063 1.00 30.25 388 PRO A CA 1
ATOM 3157 C C . PRO A 1 400 ? -8.514 45.582 97.367 1.00 30.33 388 PRO A C 1
ATOM 3158 O O . PRO A 1 400 ? -8.334 44.562 98.037 1.00 30.19 388 PRO A O 1
ATOM 3162 N N . GLU A 1 401 ? -8.069 46.797 97.700 1.00 30.55 389 GLU A N 1
ATOM 3163 C CA . GLU A 1 401 ? -7.151 47.076 98.829 1.00 30.70 389 GLU A CA 1
ATOM 3164 C C . GLU A 1 401 ? -7.490 46.436 100.185 1.00 30.84 389 GLU A C 1
ATOM 3165 O O . GLU A 1 401 ? -6.648 45.728 100.751 1.00 30.78 389 GLU A O 1
ATOM 3171 N N . GLU A 1 402 ? -8.705 46.675 100.687 1.00 31.00 390 GLU A N 1
ATOM 3172 C CA . GLU A 1 402 ? -9.138 46.135 102.000 1.00 31.18 390 GLU A CA 1
ATOM 3173 C C . GLU A 1 402 ? -9.229 44.599 102.104 1.00 31.10 390 GLU A C 1
ATOM 3174 O O . GLU A 1 402 ? -9.186 44.059 103.217 1.00 31.11 390 GLU A O 1
ATOM 3188 N N . LYS A 1 404 ? -7.123 42.414 100.136 1.00 29.74 392 LYS A N 1
ATOM 3189 C CA . LYS A 1 404 ? -5.785 41.826 99.878 1.00 29.29 392 LYS A CA 1
ATOM 3190 C C . LYS A 1 404 ? -5.293 40.951 101.041 1.00 28.67 392 LYS A C 1
ATOM 3191 O O . LYS A 1 404 ? -4.784 39.845 100.838 1.00 28.43 392 LYS A O 1
ATOM 3197 N N . GLU A 1 405 ? -5.494 41.460 102.253 1.00 28.14 393 GLU A N 1
ATOM 3198 C CA . GLU A 1 405 ? -5.090 40.784 103.478 1.00 27.67 393 GLU A CA 1
ATOM 3199 C C . GLU A 1 405 ? -5.984 39.564 103.801 1.00 27.24 393 GLU A C 1
ATOM 3200 O O . GLU A 1 405 ? -5.487 38.556 104.308 1.00 27.11 393 GLU A O 1
ATOM 3206 N N . VAL A 1 406 ? -7.284 39.659 103.500 1.00 26.76 394 VAL A N 1
ATOM 3207 C CA . VAL A 1 406 ? -8.245 38.553 103.706 1.00 26.47 394 VAL A CA 1
ATOM 3208 C C . VAL A 1 406 ? -7.948 37.366 102.769 1.00 26.17 394 VAL A C 1
ATOM 3209 O O . VAL A 1 406 ? -7.831 36.227 103.230 1.00 25.97 394 VAL A O 1
ATOM 3213 N N . PHE A 1 407 ? -7.835 37.651 101.468 1.00 25.88 395 PHE A N 1
ATOM 3214 C CA . PHE A 1 407 ? -7.507 36.630 100.442 1.00 25.61 395 PHE A CA 1
ATOM 3215 C C . PHE A 1 407 ? -6.143 35.944 100.658 1.00 25.50 395 PHE A C 1
ATOM 3216 O O . PHE A 1 407 ? -6.001 34.754 100.367 1.00 25.58 395 PHE A O 1
ATOM 3224 N N . SER A 1 408 ? -5.158 36.694 101.156 1.00 25.34 396 SER A N 1
ATOM 3225 C CA . SER A 1 408 ? -3.825 36.141 101.469 1.00 25.29 396 SER A CA 1
ATOM 3226 C C . SER A 1 408 ? -3.836 35.190 102.682 1.00 25.12 396 SER A C 1
ATOM 3227 O O . SER A 1 408 ? -3.015 34.272 102.755 1.00 25.03 396 SER A O 1
ATOM 3230 N N . GLN A 1 409 ? -4.747 35.429 103.628 1.00 24.96 397 GLN A N 1
ATOM 3231 C CA . GLN A 1 409 ? -4.897 34.577 104.817 1.00 24.90 397 GLN A CA 1
ATOM 3232 C C . GLN A 1 409 ? -5.539 33.223 104.491 1.00 24.85 397 GLN A C 1
ATOM 3233 O O . GLN A 1 409 ? -5.237 32.238 105.171 1.00 24.83 397 GLN A O 1
ATOM 3239 N N . LEU A 1 410 ? -6.408 33.173 103.471 1.00 24.76 398 LEU A N 1
ATOM 3240 C CA . LEU A 1 410 ? -7.101 31.925 103.067 1.00 24.70 398 LEU A CA 1
ATOM 3241 C C . LEU A 1 410 ? -6.186 30.754 102.683 1.00 24.66 398 LEU A C 1
ATOM 3242 O O . LEU A 1 410 ? -6.584 29.601 102.854 1.00 24.60 398 LEU A O 1
ATOM 3247 N N . LYS A 1 411 ? -4.986 31.054 102.175 1.00 24.73 399 LYS A N 1
ATOM 3248 C CA . LYS A 1 411 ? -3.976 30.026 101.838 1.00 24.89 399 LYS A CA 1
ATOM 3249 C C . LYS A 1 411 ? -3.554 29.223 103.082 1.00 25.11 399 LYS A C 1
ATOM 3250 O O . LYS A 1 411 ? -3.439 27.995 103.028 1.00 24.99 399 LYS A O 1
ATOM 3253 N N . GLU A 1 412 ? -3.354 29.941 104.189 1.00 25.45 400 GLU A N 1
ATOM 3254 C CA . GLU A 1 412 ? -2.960 29.374 105.487 1.00 25.78 400 GLU A CA 1
ATOM 3255 C C . GLU A 1 412 ? -4.115 28.615 106.164 1.00 25.96 400 GLU A C 1
ATOM 3256 O O . GLU A 1 412 ? -3.939 27.472 106.598 1.00 25.92 400 GLU A O 1
ATOM 3262 N N . GLU A 1 413 ? -5.277 29.270 106.242 1.00 26.23 401 GLU A N 1
ATOM 3263 C CA . GLU A 1 413 ? -6.489 28.743 106.910 1.00 26.52 401 GLU A CA 1
ATOM 3264 C C . GLU A 1 413 ? -7.030 27.444 106.302 1.00 26.87 401 GLU A C 1
ATOM 3265 O O . GLU A 1 413 ? -7.274 26.467 107.020 1.00 26.66 401 GLU A O 1
ATOM 3271 N N . LEU A 1 414 ? -7.207 27.458 104.978 1.00 27.39 402 LEU A N 1
ATOM 3272 C CA . LEU A 1 414 ? -7.767 26.323 104.217 1.00 27.71 402 LEU A CA 1
ATOM 3273 C C . LEU A 1 414 ? -6.788 25.183 103.863 1.00 28.13 402 LEU A C 1
ATOM 3274 O O . LEU A 1 414 ? -7.198 24.222 103.203 1.00 28.36 402 LEU A O 1
ATOM 3279 N N . GLN A 1 415 ? -5.527 25.268 104.299 1.00 28.59 403 GLN A N 1
ATOM 3280 C CA . GLN A 1 415 ? -4.516 24.230 104.009 1.00 28.99 403 GLN A CA 1
ATOM 3281 C C . GLN A 1 415 ? -4.848 22.878 104.671 1.00 29.15 403 GLN A C 1
ATOM 3282 O O . GLN A 1 415 ? -4.795 21.836 104.010 1.00 29.27 403 GLN A O 1
ATOM 3288 N N . ASN A 1 416 ? -5.195 22.926 105.962 1.00 29.31 404 ASN A N 1
ATOM 3289 C CA . ASN A 1 416 ? -5.523 21.750 106.787 1.00 29.40 404 ASN A CA 1
ATOM 3290 C C . ASN A 1 416 ? -7.053 21.677 106.977 1.00 29.33 404 ASN A C 1
ATOM 3291 O O . ASN A 1 416 ? -7.567 21.793 108.096 1.00 29.48 404 ASN A O 1
ATOM 3296 N N . VAL A 1 417 ? -7.771 21.510 105.862 1.00 29.26 405 VAL A N 1
ATOM 3297 C CA . VAL A 1 417 ? -9.252 21.460 105.833 1.00 29.22 405 VAL A CA 1
ATOM 3298 C C . VAL A 1 417 ? -9.766 20.483 104.761 1.00 29.22 405 VAL A C 1
ATOM 3299 O O . VAL A 1 417 ? -9.204 20.434 103.662 1.00 29.08 405 VAL A O 1
ATOM 3303 N N . ARG A 1 418 ? -10.821 19.717 105.086 1.00 29.22 406 ARG A N 1
ATOM 3304 C CA . ARG A 1 418 ? -11.485 18.818 104.115 1.00 29.31 406 ARG A CA 1
ATOM 3305 C C . ARG A 1 418 ? -12.099 19.714 103.054 1.00 28.93 406 ARG A C 1
ATOM 3306 O O . ARG A 1 418 ? -12.814 20.662 103.402 1.00 28.99 406 ARG A O 1
ATOM 3314 N N . TRP A 1 419 ? -11.850 19.409 101.779 1.00 28.62 407 TRP A N 1
ATOM 3315 C CA . TRP A 1 419 ? -12.312 20.268 100.682 1.00 28.25 407 TRP A CA 1
ATOM 3316 C C . TRP A 1 419 ? -13.809 20.097 100.364 1.00 27.88 407 TRP A C 1
ATOM 3317 O O . TRP A 1 419 ? -14.198 19.487 99.367 1.00 27.97 407 TRP A O 1
ATOM 3328 N N . THR A 1 420 ? -14.627 20.675 101.240 1.00 27.48 408 THR A N 1
ATOM 3329 C CA . THR A 1 420 ? -16.088 20.632 101.158 1.00 27.15 408 THR A CA 1
ATOM 3330 C C . THR A 1 420 ? -16.657 21.923 101.775 1.00 26.83 408 THR A C 1
ATOM 3331 O O . THR A 1 420 ? -16.106 22.413 102.759 1.00 26.91 408 THR A O 1
ATOM 3343 N N . GLU A 1 422 ? -19.180 22.650 103.686 1.00 25.49 410 GLU A N 1
ATOM 3344 C CA . GLU A 1 422 ? -19.498 22.524 105.117 1.00 25.15 410 GLU A CA 1
ATOM 3345 C C . GLU A 1 422 ? -18.308 22.882 106.033 1.00 24.63 410 GLU A C 1
ATOM 3346 O O . GLU A 1 422 ? -18.531 23.411 107.126 1.00 24.76 410 GLU A O 1
ATOM 3352 N N . GLU A 1 423 ? -17.074 22.605 105.581 1.00 23.93 411 GLU A N 1
ATOM 3353 C CA . GLU A 1 423 ? -15.838 23.013 106.286 1.00 23.53 411 GLU A CA 1
ATOM 3354 C C . GLU A 1 423 ? -15.201 24.313 105.743 1.00 22.84 411 GLU A C 1
ATOM 3355 O O . GLU A 1 423 ? -14.541 25.027 106.505 1.00 22.59 411 GLU A O 1
ATOM 3361 N N . ILE A 1 424 ? -15.392 24.615 104.453 1.00 22.22 412 ILE A N 1
ATOM 3362 C CA . ILE A 1 424 ? -14.836 25.837 103.828 1.00 21.62 412 ILE A CA 1
ATOM 3363 C C . ILE A 1 424 ? -15.612 27.115 104.218 1.00 21.28 412 ILE A C 1
ATOM 3364 O O . ILE A 1 424 ? -14.995 28.131 104.547 1.00 21.14 412 ILE A O 1
ATOM 3369 N N . THR A 1 425 ? -16.944 27.059 104.166 1.00 20.80 413 THR A N 1
ATOM 3370 C CA . THR A 1 425 ? -17.803 28.219 104.481 1.00 20.54 413 THR A CA 1
ATOM 3371 C C . THR A 1 425 ? -17.586 28.842 105.879 1.00 20.19 413 THR A C 1
ATOM 3372 O O . THR A 1 425 ? -17.462 30.067 105.960 1.00 20.17 413 THR A O 1
ATOM 3376 N N . PRO A 1 426 ? -17.567 28.027 106.970 1.00 19.75 414 PRO A N 1
ATOM 3377 C CA . PRO A 1 426 ? -17.253 28.606 108.298 1.00 19.42 414 PRO A CA 1
ATOM 3378 C C . PRO A 1 426 ? -15.871 29.292 108.400 1.00 19.00 414 PRO A C 1
ATOM 3379 O O . PRO A 1 426 ? -15.731 30.234 109.184 1.00 18.94 414 PRO A O 1
ATOM 3383 N N . VAL A 1 427 ? -14.888 28.831 107.617 1.00 18.65 415 VAL A N 1
ATOM 3384 C CA . VAL A 1 427 ? -13.556 29.466 107.548 1.00 18.30 415 VAL A CA 1
ATOM 3385 C C . VAL A 1 427 ? -13.656 30.852 106.873 1.00 18.09 415 VAL A C 1
ATOM 3386 O O . VAL A 1 427 ? -12.979 31.786 107.313 1.00 17.83 415 VAL A O 1
ATOM 3390 N N . PHE A 1 428 ? -14.482 30.975 105.817 1.00 17.82 416 PHE A N 1
ATOM 3391 C CA . PHE A 1 428 ? -14.725 32.274 105.158 1.00 17.60 416 PHE A CA 1
ATOM 3392 C C . PHE A 1 428 ? -15.390 33.250 106.128 1.00 17.48 416 PHE A C 1
ATOM 3393 O O . PHE A 1 428 ? -14.969 34.396 106.212 1.00 17.47 416 PHE A O 1
ATOM 3401 N N . LYS A 1 429 ? -16.429 32.789 106.831 1.00 17.45 417 LYS A N 1
ATOM 3402 C CA . LYS A 1 429 ? -17.157 33.603 107.830 1.00 17.56 417 LYS A CA 1
ATOM 3403 C C . LYS A 1 429 ? -16.252 34.116 108.940 1.00 17.14 417 LYS A C 1
ATOM 3404 O O . LYS A 1 429 ? -16.361 35.276 109.333 1.00 17.09 417 LYS A O 1
ATOM 3410 N N . LYS A 1 430 ? -15.356 33.246 109.419 1.00 16.82 418 LYS A N 1
ATOM 3411 C CA . LYS A 1 430 ? -14.416 33.571 110.505 1.00 16.56 418 LYS A CA 1
ATOM 3412 C C . LYS A 1 430 ? -13.469 34.690 110.059 1.00 15.93 418 LYS A C 1
ATOM 3413 O O . LYS A 1 430 ? -13.406 35.727 110.713 1.00 16.05 418 LYS A O 1
ATOM 3419 N N . VAL A 1 431 ? -12.793 34.489 108.926 1.00 15.22 419 VAL A N 1
ATOM 3420 C CA . VAL A 1 431 ? -11.828 35.462 108.374 1.00 14.56 419 VAL A CA 1
ATOM 3421 C C . VAL A 1 431 ? -12.479 36.807 107.998 1.00 14.16 419 VAL A C 1
ATOM 3422 O O . VAL A 1 431 ? -11.888 37.854 108.239 1.00 14.14 419 VAL A O 1
ATOM 3426 N N . LEU A 1 432 ? -13.683 36.775 107.425 1.00 13.79 420 LEU A N 1
ATOM 3427 C CA . LEU A 1 432 ? -14.405 38.007 107.037 1.00 13.50 420 LEU A CA 1
ATOM 3428 C C . LEU A 1 432 ? -14.858 38.831 108.241 1.00 13.60 420 LEU A C 1
ATOM 3429 O O . LEU A 1 432 ? -14.733 40.059 108.231 1.00 13.52 420 LEU A O 1
ATOM 3434 N N . LYS A 1 433 ? -15.379 38.152 109.264 1.00 13.77 421 LYS A N 1
ATOM 3435 C CA . LYS A 1 433 ? -15.822 38.808 110.511 1.00 13.88 421 LYS A CA 1
ATOM 3436 C C . LYS A 1 433 ? -14.609 39.392 111.257 1.00 13.72 421 LYS A C 1
ATOM 3437 O O . LYS A 1 433 ? -14.638 40.551 111.676 1.00 13.41 421 LYS A O 1
ATOM 3443 N N . GLN A 1 434 ? -13.565 38.567 111.390 1.00 13.70 422 GLN A N 1
ATOM 3444 C CA . GLN A 1 434 ? -12.280 38.913 112.026 1.00 13.97 422 GLN A CA 1
ATOM 3445 C C . GLN A 1 434 ? -11.661 40.187 111.444 1.00 13.83 422 GLN A C 1
ATOM 3446 O O . GLN A 1 434 ? -11.222 41.059 112.187 1.00 13.88 422 GLN A O 1
ATOM 3452 N N . HIS A 1 435 ? -11.635 40.272 110.114 1.00 13.92 423 HIS A N 1
ATOM 3453 C CA . HIS A 1 435 ? -11.097 41.440 109.393 1.00 13.76 423 HIS A CA 1
ATOM 3454 C C . HIS A 1 435 ? -12.074 42.615 109.244 1.00 14.02 423 HIS A C 1
ATOM 3455 O O . HIS A 1 435 ? -11.632 43.739 109.016 1.00 14.08 423 HIS A O 1
ATOM 3462 N N . GLY A 1 436 ? -13.377 42.365 109.383 1.00 14.41 424 GLY A N 1
ATOM 3463 C CA . GLY A 1 436 ? -14.397 43.410 109.261 1.00 14.75 424 GLY A CA 1
ATOM 3464 C C . GLY A 1 436 ? -14.612 43.760 107.802 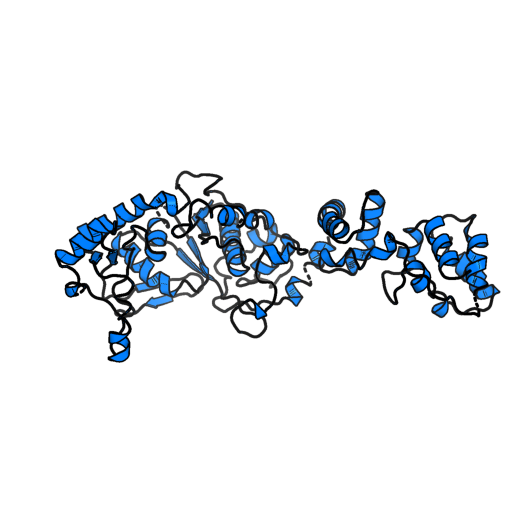1.00 15.11 424 GLY A C 1
ATOM 3465 O O . GLY A 1 436 ? -14.519 44.926 107.423 1.00 15.21 424 GLY A O 1
ATOM 3466 N N . VAL A 1 437 ? -14.891 42.726 107.005 1.00 15.55 425 VAL A N 1
ATOM 3467 C CA . VAL A 1 437 ? -15.113 42.807 105.559 1.00 15.90 425 VAL A CA 1
ATOM 3468 C C . VAL A 1 437 ? -16.501 42.212 105.275 1.00 16.44 425 VAL A C 1
ATOM 3469 O O . VAL A 1 437 ? -16.798 41.107 105.742 1.00 16.42 425 VAL A O 1
ATOM 3473 N N . LYS A 1 438 ? -17.330 42.935 104.510 1.00 16.99 426 LYS A N 1
ATOM 3474 C CA . LYS A 1 438 ? -18.709 42.501 104.205 1.00 17.45 426 LYS A CA 1
ATOM 3475 C C . LYS A 1 438 ? -18.691 41.336 103.209 1.00 17.66 426 LYS A C 1
ATOM 3476 O O . LYS A 1 438 ? -17.929 41.386 102.245 1.00 17.75 426 LYS A O 1
ATOM 3482 N N . PRO A 1 439 ? -19.538 40.302 103.426 1.00 17.95 427 PRO A N 1
ATOM 3483 C CA . PRO A 1 439 ? -19.509 39.108 102.574 1.00 18.33 427 PRO A CA 1
ATOM 3484 C C . PRO A 1 439 ? -19.906 39.305 101.095 1.00 18.65 427 PRO A C 1
ATOM 3485 O O . PRO A 1 439 ? -19.334 38.622 100.239 1.00 18.59 427 PRO A O 1
ATOM 3489 N N . LYS A 1 440 ? -20.843 40.221 100.808 1.00 18.97 428 LYS A N 1
ATOM 3490 C CA . LYS A 1 440 ? -21.294 40.502 99.426 1.00 19.09 428 LYS A CA 1
ATOM 3491 C C . LYS A 1 440 ? -20.117 40.805 98.496 1.00 19.09 428 LYS A C 1
ATOM 3492 O O . LYS A 1 440 ? -19.961 40.154 97.461 1.00 18.98 428 LYS A O 1
ATOM 3498 N N . GLU A 1 441 ? -19.293 41.772 98.896 1.00 19.16 429 GLU A N 1
ATOM 3499 C CA . GLU A 1 441 ? -18.116 42.171 98.116 1.00 19.40 429 GLU A CA 1
ATOM 3500 C C . GLU A 1 441 ? -17.028 41.080 98.057 1.00 19.09 429 GLU A C 1
ATOM 3501 O O . GLU A 1 441 ? -16.303 41.007 97.060 1.00 19.11 429 GLU A O 1
ATOM 3507 N N . PHE A 1 442 ? -16.916 40.250 99.103 1.00 18.75 430 PHE A N 1
ATOM 3508 C CA . PHE A 1 442 ? -15.957 39.125 99.118 1.00 18.46 430 PHE A CA 1
ATOM 3509 C C . PHE A 1 442 ? -16.332 38.059 98.083 1.00 18.67 430 PHE A C 1
ATOM 3510 O O . PHE A 1 442 ? -15.469 37.613 97.324 1.00 18.51 430 PHE A O 1
ATOM 3518 N N . TYR A 1 443 ? -17.600 37.636 98.090 1.00 19.08 431 TYR A N 1
ATOM 3519 C CA . TYR A 1 443 ? -18.093 36.620 97.139 1.00 19.41 431 TYR A CA 1
ATOM 3520 C C . TYR A 1 443 ? -18.117 37.115 95.686 1.00 19.73 431 TYR A C 1
ATOM 3521 O O . TYR A 1 443 ? -17.926 36.303 94.775 1.00 19.81 431 TYR A O 1
ATOM 3538 N N . THR A 1 445 ? -15.853 39.424 94.417 1.00 18.91 433 THR A N 1
ATOM 3539 C CA . THR A 1 445 ? -14.417 39.369 94.075 1.00 18.46 433 THR A CA 1
ATOM 3540 C C . THR A 1 445 ? -13.922 37.923 93.899 1.00 18.01 433 THR A C 1
ATOM 3541 O O . THR A 1 445 ? -13.119 37.667 93.003 1.00 18.01 433 THR A O 1
ATOM 3545 N N . LEU A 1 446 ? -14.409 36.997 94.737 1.00 17.48 434 LEU A N 1
ATOM 3546 C CA . LEU A 1 446 ? -14.032 35.563 94.660 1.00 17.18 434 LEU A CA 1
ATOM 3547 C C . LEU A 1 446 ? -14.475 34.920 93.347 1.00 17.06 434 LEU A C 1
ATOM 3548 O O . LEU A 1 446 ? -13.771 34.053 92.822 1.00 16.79 434 LEU A O 1
ATOM 3553 N N . ARG A 1 447 ? -15.647 35.321 92.846 1.00 17.05 435 ARG A N 1
ATOM 3554 C CA . ARG A 1 447 ? -16.141 34.853 91.550 1.00 17.08 435 ARG A CA 1
ATOM 3555 C C . ARG A 1 447 ? -15.163 35.285 90.452 1.00 17.17 435 ARG A C 1
ATOM 3556 O O . ARG A 1 447 ? -14.754 34.466 89.644 1.00 17.17 435 ARG A O 1
ATOM 3564 N N . ARG A 1 448 ? -14.764 36.557 90.468 1.00 17.30 436 ARG A N 1
ATOM 3565 C CA . ARG A 1 448 ? -13.809 37.102 89.490 1.00 17.41 436 ARG A CA 1
ATOM 3566 C C . ARG A 1 448 ? -12.427 36.423 89.558 1.00 17.47 436 ARG A C 1
ATOM 3567 O O . ARG A 1 448 ? -11.765 36.280 88.537 1.00 17.67 436 ARG A O 1
ATOM 3575 N N . VAL A 1 449 ? -12.010 36.002 90.752 1.00 17.69 437 VAL A N 1
ATOM 3576 C CA . VAL A 1 449 ? -10.727 35.305 90.955 1.00 17.70 437 VAL A CA 1
ATOM 3577 C C . VAL A 1 449 ? -10.760 33.871 90.391 1.00 18.07 437 VAL A C 1
ATOM 3578 O O . VAL A 1 449 ? -9.805 33.449 89.729 1.00 18.10 437 VAL A O 1
ATOM 3582 N N . LEU A 1 450 ? -11.856 33.150 90.650 1.00 18.40 438 LEU A N 1
ATOM 3583 C CA . LEU A 1 450 ? -12.034 31.753 90.212 1.00 18.68 438 LEU A CA 1
ATOM 3584 C C . LEU A 1 450 ? -12.583 31.579 88.778 1.00 19.04 438 LEU A C 1
ATOM 3585 O O . LEU A 1 450 ? -12.114 30.709 88.041 1.00 19.11 438 LEU A O 1
ATOM 3590 N N . THR A 1 451 ? -13.572 32.401 88.412 1.00 19.47 439 THR A N 1
ATOM 3591 C CA . THR A 1 451 ? -14.296 32.340 87.125 1.00 19.79 439 THR A CA 1
ATOM 3592 C C . THR A 1 451 ? -13.854 33.377 86.077 1.00 20.13 439 THR A C 1
ATOM 3593 O O . THR A 1 451 ? -13.856 33.083 84.878 1.00 20.01 439 THR A O 1
ATOM 3597 N N . GLY A 1 452 ? -13.483 34.575 86.525 1.00 20.70 440 GLY A N 1
ATOM 3598 C CA . GLY A 1 452 ? -13.119 35.677 85.627 1.00 21.14 440 GLY A CA 1
ATOM 3599 C C . GLY A 1 452 ? -14.329 36.278 84.924 1.00 21.70 440 GLY A C 1
ATOM 3600 O O . GLY A 1 452 ? -14.187 36.847 83.843 1.00 21.93 440 GLY A O 1
ATOM 3601 N N . ARG A 1 453 ? -15.511 36.150 85.537 1.00 22.36 441 ARG A N 1
ATOM 3602 C CA . ARG A 1 453 ? -16.783 36.631 84.984 1.00 22.99 441 ARG A CA 1
ATOM 3603 C C . ARG A 1 453 ? -17.691 37.185 86.076 1.00 23.28 441 ARG A C 1
ATOM 3604 O O . ARG A 1 453 ? -17.493 36.902 87.252 1.00 23.26 441 ARG A O 1
ATOM 3612 N N . GLU A 1 454 ? -18.694 37.958 85.665 1.00 23.76 442 GLU A N 1
ATOM 3613 C CA . GLU A 1 454 ? -19.669 38.562 86.586 1.00 24.08 442 GLU A CA 1
ATOM 3614 C C . GLU A 1 454 ? -20.749 37.586 87.051 1.00 24.34 442 GLU A C 1
ATOM 3615 O O . GLU A 1 454 ? -21.313 37.793 88.134 1.00 24.35 442 GLU A O 1
ATOM 3621 N N . GLU A 1 455 ? -21.059 36.562 86.243 1.00 24.58 443 GLU A N 1
ATOM 3622 C CA . GLU A 1 455 ? -22.072 35.560 86.617 1.00 24.93 443 GLU A CA 1
ATOM 3623 C C . GLU A 1 455 ? -21.613 34.141 86.221 1.00 24.81 443 GLU A C 1
ATOM 3624 O O . GLU A 1 455 ? -20.635 33.966 85.491 1.00 24.98 443 GLU A O 1
ATOM 3630 N N . GLY A 1 456 ? -22.315 33.144 86.753 1.00 24.70 444 GLY A N 1
ATOM 3631 C CA . GLY A 1 456 ? -22.028 31.727 86.527 1.00 24.57 444 GLY A CA 1
ATOM 3632 C C . GLY A 1 456 ? -22.843 30.857 87.481 1.00 24.60 444 GLY A C 1
ATOM 3633 O O . GLY A 1 456 ? -23.814 31.347 88.072 1.00 24.53 444 GLY A O 1
ATOM 3634 N N . PRO A 1 457 ? -22.471 29.567 87.644 1.00 24.76 445 PRO A N 1
ATOM 3635 C CA . PRO A 1 457 ? -23.192 28.694 88.593 1.00 24.94 445 PRO A CA 1
ATOM 3636 C C . PRO A 1 457 ? -22.973 29.124 90.046 1.00 25.14 445 PRO A C 1
ATOM 3637 O O . PRO A 1 457 ? -22.052 29.887 90.314 1.00 25.14 445 PRO A O 1
ATOM 3641 N N . GLU A 1 458 ? -23.789 28.621 90.972 1.00 25.22 446 GLU A N 1
ATOM 3642 C CA . GLU A 1 458 ? -23.648 28.968 92.401 1.00 25.36 446 GLU A CA 1
ATOM 3643 C C . GLU A 1 458 ? -22.221 28.666 92.881 1.00 24.65 446 GLU A C 1
ATOM 3644 O O . GLU A 1 458 ? -21.666 27.604 92.568 1.00 24.58 446 GLU A O 1
ATOM 3650 N N . LEU A 1 459 ? -21.644 29.614 93.622 1.00 23.91 447 LEU A N 1
ATOM 3651 C CA . LEU A 1 459 ? -20.246 29.532 94.096 1.00 23.34 447 LEU A CA 1
ATOM 3652 C C . LEU A 1 459 ? -20.011 28.300 95.005 1.00 22.88 447 LEU A C 1
ATOM 3653 O O . LEU A 1 459 ? -18.903 27.760 95.052 1.00 22.71 447 LEU A O 1
ATOM 3658 N N . VAL A 1 460 ? -21.075 27.864 95.692 1.00 22.44 448 VAL A N 1
ATOM 3659 C CA . VAL A 1 460 ? -21.109 26.624 96.489 1.00 22.13 448 VAL A CA 1
ATOM 3660 C C . VAL A 1 460 ? -20.820 25.370 95.629 1.00 21.60 448 VAL A C 1
ATOM 3661 O O . VAL A 1 460 ? -20.223 24.421 96.127 1.00 21.83 448 VAL A O 1
ATOM 3665 N N . ASN A 1 461 ? -21.253 25.371 94.364 1.00 20.91 449 ASN A N 1
ATOM 3666 C CA . ASN A 1 461 ? -20.987 24.263 93.421 1.00 20.34 449 ASN A CA 1
ATOM 3667 C C . ASN A 1 461 ? -19.604 24.352 92.750 1.00 19.54 449 ASN A C 1
ATOM 3668 O O . ASN A 1 461 ? -18.943 23.325 92.574 1.00 19.27 449 ASN A O 1
ATOM 3673 N N . ILE A 1 462 ? -19.180 25.570 92.394 1.00 18.74 450 ILE A N 1
ATOM 3674 C CA . ILE A 1 462 ? -17.897 25.814 91.703 1.00 18.17 450 ILE A CA 1
ATOM 3675 C C . ILE A 1 462 ? -16.674 25.444 92.547 1.00 18.28 450 ILE A C 1
ATOM 3676 O O . ILE A 1 462 ? -15.790 24.717 92.070 1.00 18.02 450 ILE A O 1
ATOM 3681 N N . ILE A 1 463 ? -16.644 25.949 93.788 1.00 18.32 451 ILE A N 1
ATOM 3682 C CA . ILE A 1 463 ? -15.496 25.780 94.707 1.00 18.22 451 ILE A CA 1
ATOM 3683 C C . ILE A 1 463 ? -15.063 24.322 94.993 1.00 18.25 451 ILE A C 1
ATOM 3684 O O . ILE A 1 463 ? -13.905 24.011 94.756 1.00 18.01 451 ILE A O 1
ATOM 3689 N N . PRO A 1 464 ? -15.972 23.437 95.471 1.00 18.52 452 PRO A N 1
ATOM 3690 C CA . PRO A 1 464 ? -15.612 22.032 95.736 1.00 18.77 452 PRO A CA 1
ATOM 3691 C C . PRO A 1 464 ? -15.128 21.222 94.528 1.00 19.29 452 PRO A C 1
ATOM 3692 O O . PRO A 1 464 ? -14.248 20.374 94.702 1.00 19.32 452 PRO A O 1
ATOM 3696 N N . LEU A 1 465 ? -15.700 21.473 93.341 1.00 19.89 453 LEU A N 1
ATOM 3697 C CA . LEU A 1 465 ? -15.325 20.745 92.108 1.00 20.31 453 LEU A CA 1
ATOM 3698 C C . LEU A 1 465 ? -13.871 21.025 91.721 1.00 20.73 453 LEU A C 1
ATOM 3699 O O . LEU A 1 465 ? -13.117 20.089 91.425 1.00 20.76 453 LEU A O 1
ATOM 3704 N N . LEU A 1 466 ? -13.487 22.306 91.746 1.00 21.14 454 LEU A N 1
ATOM 3705 C CA . LEU A 1 466 ? -12.084 22.710 91.556 1.00 21.51 454 LEU A CA 1
ATOM 3706 C C . LEU A 1 466 ? -11.309 22.164 92.756 1.00 22.09 454 LEU A C 1
ATOM 3707 O O . LEU A 1 466 ? -11.861 22.056 93.859 1.00 22.18 454 LEU A O 1
ATOM 3712 N N . GLY A 1 467 ? -10.043 21.818 92.557 1.00 22.69 455 GLY A N 1
ATOM 3713 C CA . GLY A 1 467 ? -9.212 21.315 93.661 1.00 23.08 455 GLY A CA 1
ATOM 3714 C C . GLY A 1 467 ? -8.888 22.378 94.707 1.00 23.40 455 GLY A C 1
ATOM 3715 O O . GLY A 1 467 ? -9.230 23.562 94.538 1.00 23.39 455 GLY A O 1
ATOM 3716 N N . LYS A 1 468 ? -8.273 21.944 95.810 1.00 23.74 456 LYS A N 1
ATOM 3717 C CA . LYS A 1 468 ? -7.767 22.866 96.836 1.00 24.02 456 LYS A CA 1
ATOM 3718 C C . LYS A 1 468 ? -6.642 23.679 96.177 1.00 24.33 456 LYS A C 1
ATOM 3719 O O . LYS A 1 468 ? -6.632 24.908 96.258 1.00 24.28 456 LYS A O 1
ATOM 3725 N N . GLU A 1 469 ? -5.723 22.959 95.519 1.00 24.75 457 GLU A N 1
ATOM 3726 C CA . GLU A 1 469 ? -4.596 23.534 94.761 1.00 25.01 457 GLU A CA 1
ATOM 3727 C C . GLU A 1 469 ? -5.071 24.524 93.692 1.00 25.31 457 GLU A C 1
ATOM 3728 O O . GLU A 1 469 ? -4.474 25.582 93.542 1.00 25.33 457 GLU A O 1
ATOM 3734 N N . ILE A 1 470 ? -6.148 24.184 92.980 1.00 25.72 458 ILE A N 1
ATOM 3735 C CA . ILE A 1 470 ? -6.701 25.053 91.919 1.00 26.11 458 ILE A CA 1
ATOM 3736 C C . ILE A 1 470 ? -7.341 26.326 92.521 1.00 26.34 458 ILE A C 1
ATOM 3737 O O . ILE A 1 470 ? -7.235 27.406 91.934 1.00 26.35 458 ILE A O 1
ATOM 3742 N N . PHE A 1 471 ? -7.997 26.186 93.677 1.00 26.60 459 PHE A N 1
ATOM 3743 C CA . PHE A 1 471 ? -8.608 27.319 94.390 1.00 26.92 459 PHE A CA 1
ATOM 3744 C C . PHE A 1 471 ? -7.540 28.303 94.876 1.00 27.21 459 PHE A C 1
ATOM 3745 O O . PHE A 1 471 ? -7.615 29.493 94.570 1.00 27.20 459 PHE A O 1
ATOM 3753 N N . LEU A 1 472 ? -6.554 27.789 95.616 1.00 27.58 460 LEU A N 1
ATOM 3754 C CA . LEU A 1 472 ? -5.474 28.616 96.193 1.00 27.95 460 LEU A CA 1
ATOM 3755 C C . LEU A 1 472 ? -4.529 29.227 95.151 1.00 28.34 460 LEU A C 1
ATOM 3756 O O . LEU A 1 472 ? -4.089 30.367 95.325 1.00 28.34 460 LEU A O 1
ATOM 3761 N N . ARG A 1 473 ? -4.222 28.470 94.092 1.00 28.92 461 ARG A N 1
ATOM 3762 C CA . ARG A 1 473 ? -3.369 28.942 92.978 1.00 29.20 461 ARG A CA 1
ATOM 3763 C C . ARG A 1 473 ? -3.985 30.152 92.268 1.00 29.53 461 ARG A C 1
ATOM 3764 O O . ARG A 1 473 ? -3.267 31.082 91.906 1.00 29.34 461 ARG A O 1
ATOM 3772 N N . ARG A 1 474 ? -5.305 30.125 92.077 1.00 30.08 462 ARG A N 1
ATOM 3773 C CA . ARG A 1 474 ? -6.031 31.244 91.452 1.00 30.62 462 ARG A CA 1
ATOM 3774 C C . ARG A 1 474 ? -6.101 32.503 92.321 1.00 31.12 462 ARG A C 1
ATOM 3775 O O . ARG A 1 474 ? -6.196 33.595 91.769 1.00 31.12 462 ARG A O 1
ATOM 3783 N N . ILE A 1 475 ? -6.047 32.356 93.651 1.00 31.85 463 ILE A N 1
ATOM 3784 C CA . ILE A 1 475 ? -6.040 33.504 94.578 1.00 32.37 463 ILE A CA 1
ATOM 3785 C C . ILE A 1 475 ? -4.699 34.242 94.479 1.00 32.92 463 ILE A C 1
ATOM 3786 O O . ILE A 1 475 ? -4.672 35.450 94.206 1.00 32.89 463 ILE A O 1
ATOM 3791 N N . GLU A 1 476 ? -3.607 33.505 94.701 1.00 33.62 464 GLU A N 1
ATOM 3792 C CA . GLU A 1 476 ? -2.241 34.065 94.646 1.00 34.27 464 GLU A CA 1
ATOM 3793 C C . GLU A 1 476 ? -1.888 34.652 93.273 1.00 34.75 464 GLU A C 1
ATOM 3794 O O . GLU A 1 476 ? -1.199 35.675 93.202 1.00 34.82 464 GLU A O 1
ATOM 3800 N N . ARG A 1 477 ? -2.356 33.997 92.205 1.00 35.33 465 ARG A N 1
ATOM 3801 C CA . ARG A 1 477 ? -2.168 34.485 90.828 1.00 35.83 465 ARG A CA 1
ATOM 3802 C C . ARG A 1 477 ? -2.952 35.768 90.533 1.00 36.12 465 ARG A C 1
ATOM 3803 O O . ARG A 1 477 ? -2.461 36.610 89.772 1.00 36.20 465 ARG A O 1
ATOM 3811 N N . SER A 1 478 ? -4.153 35.912 91.111 1.00 36.46 466 SER A N 1
ATOM 3812 C CA . SER A 1 478 ? -5.001 37.096 90.861 1.00 36.71 466 SER A CA 1
ATOM 3813 C C . SER A 1 478 ? -4.333 38.378 91.379 1.00 36.96 466 SER A C 1
ATOM 3814 O O . SER A 1 478 ? -4.350 39.398 90.687 1.00 37.14 466 SER A O 1
ATOM 3817 N N . LEU A 1 479 ? -3.736 38.314 92.572 1.00 37.20 467 LEU A N 1
ATOM 3818 C CA . LEU A 1 479 ? -2.930 39.428 93.106 1.00 37.37 467 LEU A CA 1
ATOM 3819 C C . LEU A 1 479 ? -1.974 38.951 94.214 1.00 37.41 467 LEU A C 1
ATOM 3820 O O . LEU A 1 479 ? -2.396 38.233 95.129 1.00 37.40 467 LEU A O 1
ATOM 3825 N N . GLY A 1 480 ? -0.700 39.346 94.111 1.00 37.44 468 GLY A N 1
ATOM 3826 C CA . GLY A 1 480 ? 0.331 38.974 95.091 1.00 37.49 468 GLY A CA 1
ATOM 3827 C C . GLY A 1 480 ? 1.592 39.820 95.011 1.00 37.48 468 GLY A C 1
ATOM 3828 O O . GLY A 1 480 ? 2.368 39.706 94.063 1.00 37.41 468 GLY A O 1
#

Radius of gyration: 31.92 Å; Cα contacts (8 Å, |Δi|>4): 670; chains: 1; bounding box: 64×54×103 Å

B-factor: mean 28.09, std 7.28, range [11.76, 90.85]

Secondary structure (DSSP, 8-state):
-EEEE-----S--BHHHHHHHHHHHHHHHHHT-EEEE-B--SS--SGGGHHHHH--HHHHHT---SBBTTTB-TT---BGGGGHHHHHHHHHHHHHTTSEEEE---STTT---HHHHHTT----B----TTT--HHHHHHHHHTT--PEEEE---S-EEEEETTTEEEEE-TTSS-BEE--TTSPPPHHHHHHHH----SEEEEEGGGHHHHHHHHHHHHHTT-PPPEEEEEPPEE-TTSSBP-GGGS--BHHHHH----HHHHHHHHHTSSB--TT------HHHHHHH--GGGB-SSPEEP-HHHHH--HHHHH--HHHHHHHHHHHHHHTT-----HHHHHHHHHHHTTT-SSGGGHHHHSGGGTS--PPP------HHHHHHHHHTTTS-----HHHHHHHHHHHHT--HHHH--HHHHHTSSS--S-HHHHHHHS-HHHHHHHHHHH--